Protein 9INC (pdb70)

Radius of gyration: 25.73 Å; Cα contacts (8 Å, |Δi|>4): 698; chains: 6; bounding box: 67×67×87 Å

Nearest PDB structures (foldseek):
  8ott-assembly1_D  TM=9.677E-01  e=1.482E-12  Homo sapiens
  8yti-assembly1_N  TM=9.628E-01  e=1.674E-12  Homo sapiens
  1kx5-assembly1_H  TM=9.669E-01  e=3.267E-12  Xenopus laevis
  7xvl-assembly1_X  TM=9.607E-01  e=3.689E-12  Homo sapiens
  4wnn-assembly4_D  TM=9.756E-01  e=4.197E-11  Saccharomyces cerevisiae S288C

Solvent-accessible surface area: 23679 Å² total; per-residue (Å²): 151,56,22,12,111,81,2,42,22,56,0,3,0,0,48,0,0,87,8,0,53,58,77,28,162,150,3,0,5,19,0,0,0,4,2,0,3,0,2,23,32,5,1,25,50,2,0,71,50,0,0,71,38,1,88,118,55,120,80,20,91,0,26,0,113,14,0,34,93,5,1,68,69,40,109,44,0,19,40,3,0,67,52,18,74,118,205,56,70,0,21,17,6,0,37,50,2,0,116,112,40,9,114,99,11,11,0,2,49,36,0,4,35,4,3,26,40,5,5,7,45,5,1,51,63,2,0,37,23,0,36,98,21,7,158,94,83,191,87,98,8,12,3,18,120,7,0,59,56,0,0,110,48,34,8,25,40,72,6,12,92,75,0,32,64,58,0,67,100,2,23,79,92,26,92,55,100,105,140,134,170,104,74,60,45,104,176,119,79,44,87,50,117,50,113,107,46,57,106,35,0,104,87,9,45,58,0,2,46,95,95,123,70,39,102,80,37,89,44,97,95,70,155,48,70,61,44,125,54,1,96,36,116,36,108,163,148,125,49,143,45,96,12,101,69,2,42,18,56,0,1,0,0,53,0,0,88,31,2,62,88,130,36,169,73,2,0,5,18,0,0,0,4,1,0,2,0,2,22,28,4,2,25,50,2,0,74,52,0,0,74,32,0,90,119,71,198,104,51,69,0,23,0,98,1,0,34,100,4,0,69,69,42,145,37,0,18,48,1,0,72,45,13,82,114,184,54,70,0,20,17,4,0,34,46,2,0,114,110,41,7,112,79,9,12,0,4,49,37,0,3,34,4,2,19,14,4,5,7,45,5,0,26,61,3,2,23,27,0,21,145,10,5,129,16,66,184,73,103,18,7,8,21,158,6,0,51,41,0,0,114,29,30,9,24,17,107,7,8,114,82,0,24,63,55,0,66,113,2,21,79,93,21,94,52,101,93,182,168,213,70,58,49,109,173,120,76,41,92,50,105,52,115,125,48,54,48,39,1,109,92,11,45,60,0,1,56,96,97,120,74,40,102,84,39,64,24,100,50,80,87,61,158,38,68,36,45,126,55,1,77,59,132,44,115

Sequence (475 aa):
VSRSQRAGLQFPVGRIHRHLKSRTTRVGATAAVYSAAILEYLTAEVLELAGNASKDLKVKRITPRHLQLAIRGDEELDSLIKATIAKESYSIYVYKVLKQVHPDTGISSKAMGIMNSFVNDIFERIAGEASRLAHYNKRSTITSREIQTAVRLLLPGELAKHAVSEGTKAVTKYTSASAPRKTAGNRLSGLLEAEEEDEFYQTTYGGFTEESGDDEYQGSDTEDEVDSDFDIDEGSDGAVSRSQRAGLQFPVGRIHRHLKSRTTRVGATAAVYSAAILEYLTAEVLELAGNASKDLKVKRITPRHLQLAIRGDEELDSLIKATIAKESYSIYVYKVLKQVHPDTGISSKAMGIMNSFVNDIFERIAGEASRLAHYNKRSTITSREIQTAVRLLLPGELAKHAVSEGTKAVTKYTSASPRKTAGNRLSGLLEAEEEDEFYQTTYGGFTEESGDDEYQGDQSDTEDEVDSDFDIDEG

InterPro domains:
  IPR002119 Histone H2A [PR00620] (16-38)
  IPR002119 Histone H2A [PR00620] (46-61)
  IPR002119 Histone H2A [PR00620] (61-74)
  IPR002119 Histone H2A [PR00620] (75-89)
  IPR002119 Histone H2A [PR00620] (102-120)
  IPR002119 Histone H2A [PTHR23430] (11-122)
  IPR002119 Histone H2A [SM00414] (5-125)
  IPR007125 Core Histone H2A/H2B/H3 domain [PF00125] (9-93)
  IPR009072 Histone-fold [G3DSA:1.10.20.10] (4-128)
  IPR009072 Histone-fold [SSF47113] (3-102)
  IPR032454 Histone H2A, C-terminal domain [PF16211] (95-126)
  IPR032458 Histone H2A conserved site [PS00046] (24-30)
  IPR061508 Histone H2A, histone fold [cd00074] (18-105)

Foldseek 3Di:
DALCVVLPAPFHLVVQQVVCCVVPVPDDSVNSSVVRVVVRVVVCQLCVQLQVVQPVDPDRDGDVVSSCCRQVVDPVSVVVVVVVVD/DDDCLVVVVVVCCVPPVVDDDDPVRSVVVRVVVVVVVVQLVVQLVVVCVVVVPPDRDVVSSLVSLVVPPPPPSSVVVSVVSVVVVVVVPDDD/DDDDCVCVCVVVVVVVVVVQVCQCPPPVHPDDDPPPDDDDDPDDDDDDDPCPPPDPDDDD/DPDPCVVLVAPFDLVVQQVVVVVVDPDDDSVNSSVVRVVVRVVVVQLVVQLQVVQPPDPPRDRDVVSSCCRQVVDPVSVVVVVVVVD/DDDCLVVVVVVCCVPPVVDDDDPVRSVVVRVVVVVVVVQLVVQLVVVCVVVVHPDRDVVSSLVSLCVPPDDPRNVVVSVVSVVVVVVVPDDD/DDPCPPVCVVVVVVVVVVVVCQCPPVVHPDDDPPPDDDDPVPDDDDDDDDPCPPPDPD

Secondary structure (DSSP, 8-state):
--HHHHTT-SS-HHHHHHHHHHTT--B-HHHHHHHHHHHHHHHHHHHHHHHHHTTTSSS-EE-HHHHHHHHHTSHHHHHHHHHHH-/----HHHHHHHHHHH-TT-EEBHHHHHHHHHHHHHHHHHHHHHHHHHHHHTT-SSB-HHHHHHHHHHHS-HHHHHHHHHHHHHHHHHHHS--/---TTTTTTHHHHHHHHHHHHHHHHGGG-S---TT-PBP-------PPPTTSS-------/--SHHHHHT-SS-HHHHHHHHHHT---B-HHHHHHHHHHHHHHHHHHHHHHHHHTTTSSS-EE-HHHHHHHHHTSHHHHHHHHHHH-/----HHHHHHHHHHH-TT-EEBHHHHHHHHHHHHHHHHHHHHHHHHHHHHTT-SSB-HHHHHHHHHHHS-HHHHHHHHHHHHHHHHHHHS--/--TTTTTTHHHHHHHHHHHHHHHHGGG-S---TT-PBP-TTS-----PPPTTSS----

GO terms:
  GO:0005634 nucleus (C, IDA)
  GO:0005515 protein binding (F, IPI)
  GO:0005654 nucleoplasm (C, IDA)
  GO:0000791 euchromatin (C, IDA)
  GO:0000792 heterochromatin (C, IDA)
  GO:0000978 RNA polymerase II cis-regulatory region sequence-specific DNA binding (F, IDA)
  GO:0000979 RNA polymerase II core promoter sequence-specific DNA binding (F, IDA)
  GO:0031490 chromatin DNA binding (F, IDA)
  GO:0031492 nucleosomal DNA binding (F, IDA)
  GO:0070062 extracellular exosome (C, HDA)
  GO:0005634 nucleus (C, HDA)
  GO:0045944 positive regulation of transcription by RNA polymerase II (P, IMP)
  GO:0071392 cellular response to estradiol stimulus (P, IMP)

B-factor: mean 41.87, std 11.14, range [21.13, 93.12]

Organism: Homo sapiens (NCBI:txid9606)

Structure (mmCIF, N/CA/C/O backbone):
data_9INC
#
_entry.id   9INC
#
_cell.length_a   116.093
_cell.length_b   126.990
_cell.length_c   70.757
_cell.angle_alpha   90.00
_cell.angle_beta   90.00
_cell.angle_gamma   90.00
#
_symmetry.space_group_name_H-M   'C 2 2 21'
#
loop_
_entity.id
_entity.type
_entity.pdbx_description
1 polymer 'Histone H2A.Z'
2 polymer 'Histone H2B type 1-J'
3 polymer 'Vacuolar protein sorting-associated protein 72 homolog'
4 water water
#
loop_
_atom_site.group_PDB
_atom_site.id
_atom_site.type_symbol
_atom_site.label_atom_id
_atom_site.label_alt_id
_atom_site.label_comp_id
_atom_site.label_asym_id
_atom_site.label_entity_id
_atom_site.label_seq_id
_atom_site.pdbx_PDB_ins_code
_atom_site.Cartn_x
_atom_site.Cartn_y
_atom_site.Cartn_z
_atom_site.occupancy
_atom_site.B_iso_or_equiv
_atom_site.auth_seq_id
_atom_site.auth_comp_id
_atom_site.auth_asym_id
_atom_site.auth_atom_id
_atom_site.pdbx_PDB_model_num
ATOM 1 N N . VAL A 1 2 ? -27.912 -9.105 -39.234 1.00 55.47 17 VAL A N 1
ATOM 2 C CA . VAL A 1 2 ? -28.796 -7.917 -39.058 1.00 60.72 17 VAL A CA 1
ATOM 3 C C . VAL A 1 2 ? -28.418 -7.203 -37.747 1.00 62.70 17 VAL A C 1
ATOM 4 O O . VAL A 1 2 ? -27.268 -6.734 -37.659 1.00 62.90 17 VAL A O 1
ATOM 8 N N . SER A 1 3 ? -29.337 -7.133 -36.781 1.00 55.18 18 SER A N 1
ATOM 9 C CA . SER A 1 3 ? -29.059 -6.504 -35.463 1.00 49.98 18 SER A CA 1
ATOM 10 C C . SER A 1 3 ? -27.915 -7.234 -34.752 1.00 44.00 18 SER A C 1
ATOM 11 O O . SER A 1 3 ? -27.803 -8.455 -34.906 1.00 45.28 18 SER A O 1
ATOM 14 N N . ARG A 1 4 ? -27.129 -6.497 -33.978 1.00 40.80 19 ARG A N 1
ATOM 15 C CA . ARG A 1 4 ? -26.032 -7.116 -33.198 1.00 39.10 19 ARG A CA 1
ATOM 16 C C . ARG A 1 4 ? -26.613 -8.079 -32.142 1.00 40.01 19 ARG A C 1
ATOM 17 O O . ARG A 1 4 ? -26.014 -9.141 -31.920 1.00 36.50 19 ARG A O 1
ATOM 19 N N . SER A 1 5 ? -27.733 -7.710 -31.522 1.00 36.73 20 SER A N 1
ATOM 20 C CA . SER A 1 5 ? -28.388 -8.607 -30.535 1.00 38.08 20 SER A CA 1
ATOM 21 C C . SER A 1 5 ? -28.917 -9.839 -31.282 1.00 38.72 20 SER A C 1
ATOM 22 O O . SER A 1 5 ? -28.781 -10.944 -30.748 1.00 35.64 20 SER A O 1
ATOM 25 N N . GLN A 1 6 ? -29.440 -9.656 -32.498 1.00 37.29 21 GLN A N 1
ATOM 26 C CA . GLN A 1 6 ? -29.841 -10.803 -33.304 1.00 40.53 21 GLN A CA 1
ATOM 27 C C . GLN A 1 6 ? -28.638 -11.648 -33.703 1.00 37.22 21 GLN A C 1
ATOM 28 O O . GLN A 1 6 ? -28.699 -12.881 -33.664 1.00 38.05 21 GLN A O 1
ATOM 34 N N . ARG A 1 7 ? -27.528 -11.012 -34.073 1.00 38.74 22 ARG A N 1
ATOM 35 C CA . ARG A 1 7 ? -26.329 -11.788 -34.371 1.00 36.99 22 ARG A CA 1
ATOM 36 C C . ARG A 1 7 ? -25.946 -12.688 -33.200 1.00 38.75 22 ARG A C 1
ATOM 37 O O . ARG A 1 7 ? -25.606 -13.861 -33.393 1.00 38.37 22 ARG A O 1
ATOM 45 N N . ALA A 1 8 ? -26.029 -12.171 -31.973 1.00 40.62 23 ALA A N 1
ATOM 46 C CA . ALA A 1 8 ? -25.712 -12.967 -30.794 1.00 35.61 23 ALA A CA 1
ATOM 47 C C . ALA A 1 8 ? -26.853 -13.878 -30.367 1.00 35.81 23 ALA A C 1
ATOM 48 O O . ALA A 1 8 ? -26.673 -14.678 -29.438 1.00 36.74 23 ALA A O 1
ATOM 50 N N . GLY A 1 9 ? -28.009 -13.783 -31.011 1.00 35.49 24 GLY A N 1
ATOM 51 C CA . GLY A 1 9 ? -29.144 -14.589 -30.615 1.00 36.51 24 GLY A CA 1
ATOM 52 C C . GLY A 1 9 ? -29.803 -14.134 -29.336 1.00 38.95 24 GLY A C 1
ATOM 53 O O . GLY A 1 9 ? -30.394 -14.954 -28.624 1.00 38.06 24 GLY A O 1
ATOM 54 N N . LEU A 1 10 ? -29.731 -12.843 -29.024 1.00 34.93 25 LEU A N 1
ATOM 55 C CA . LEU A 1 10 ? -30.186 -12.340 -27.738 1.00 36.36 25 LEU A CA 1
ATOM 56 C C . LEU A 1 10 ? -31.411 -11.449 -27.895 1.00 36.08 25 LEU A C 1
ATOM 57 O O . LEU A 1 10 ? -31.622 -10.832 -28.945 1.00 33.84 25 LEU A O 1
ATOM 62 N N . GLN A 1 11 ? -32.214 -11.399 -26.832 1.00 27.19 26 GLN A N 1
ATOM 63 C CA . GLN A 1 11 ? -33.256 -10.396 -26.700 1.00 32.65 26 GLN A CA 1
ATOM 64 C C . GLN A 1 11 ? -32.753 -9.141 -26.000 1.00 33.92 26 GLN A C 1
ATOM 65 O O . GLN A 1 11 ? -33.227 -8.043 -26.304 1.00 32.99 26 GLN A O 1
ATOM 71 N N . PHE A 1 12 ? -31.809 -9.273 -25.069 1.00 31.71 27 PHE A N 1
ATOM 72 C CA . PHE A 1 12 ? -31.290 -8.101 -24.377 1.00 30.13 27 PHE A CA 1
ATOM 73 C C . PHE A 1 12 ? -30.460 -7.243 -25.338 1.00 33.07 27 PHE A C 1
ATOM 74 O O . PHE A 1 12 ? -29.904 -7.748 -26.313 1.00 30.20 27 PHE A O 1
ATOM 82 N N . PRO A 1 13 ? -30.395 -5.930 -25.105 1.00 33.63 28 PRO A N 1
ATOM 83 C CA . PRO A 1 13 ? -29.796 -5.022 -26.102 1.00 32.68 28 PRO A CA 1
ATOM 84 C C . PRO A 1 13 ? -28.292 -4.820 -25.948 1.00 33.83 28 PRO A C 1
ATOM 85 O O . PRO A 1 13 ? -27.841 -4.115 -25.038 1.00 33.91 28 PRO A O 1
ATOM 89 N N . VAL A 1 14 ? -27.498 -5.397 -26.848 1.00 28.71 29 VAL A N 1
ATOM 90 C CA . VAL A 1 14 ? -26.048 -5.359 -26.630 1.00 35.60 29 VAL A CA 1
ATOM 91 C C . VAL A 1 14 ? -25.483 -3.943 -26.769 1.00 33.98 29 VAL A C 1
ATOM 92 O O . VAL A 1 14 ? -24.481 -3.605 -26.127 1.00 31.65 29 VAL A O 1
ATOM 96 N N . GLY A 1 15 ? -26.103 -3.083 -27.573 1.00 32.11 30 GLY A N 1
ATOM 97 C CA . GLY A 1 15 ? -25.572 -1.731 -27.690 1.00 38.65 30 GLY A CA 1
ATOM 98 C C . GLY A 1 15 ? -25.796 -0.925 -26.424 1.00 36.65 30 GLY A C 1
ATOM 99 O O . GLY A 1 15 ? -24.886 -0.257 -25.913 1.00 36.44 30 GLY A O 1
ATOM 100 N N . ARG A 1 16 ? -27.019 -0.981 -25.905 1.00 35.30 31 ARG A N 1
ATOM 101 C CA . ARG A 1 16 ? -27.334 -0.340 -24.635 1.00 37.45 31 ARG A CA 1
ATOM 102 C C . ARG A 1 16 ? -26.459 -0.882 -23.510 1.00 36.81 31 ARG A C 1
ATOM 103 O O . ARG A 1 16 ? -25.995 -0.127 -22.643 1.00 36.04 31 ARG A O 1
ATOM 111 N N . ILE A 1 17 ? -26.203 -2.187 -23.514 1.00 34.79 32 ILE A N 1
ATOM 112 C CA . ILE A 1 17 ? -25.399 -2.757 -22.440 1.00 36.34 32 ILE A CA 1
ATOM 113 C C . ILE A 1 17 ? -23.943 -2.339 -22.591 1.00 34.11 32 ILE A C 1
ATOM 114 O O . ILE A 1 17 ? -23.241 -2.109 -21.604 1.00 35.69 32 ILE A O 1
ATOM 119 N N . HIS A 1 18 ? -23.472 -2.225 -23.828 1.00 35.14 33 HIS A N 1
ATOM 120 C CA . HIS A 1 18 ? -22.121 -1.744 -24.073 1.00 34.85 33 HIS A CA 1
ATOM 121 C C . HIS A 1 18 ? -21.943 -0.333 -23.523 1.00 36.32 33 HIS A C 1
ATOM 122 O O . HIS A 1 18 ? -20.956 -0.040 -22.833 1.00 36.98 33 HIS A O 1
ATOM 129 N N . ARG A 1 19 ? -22.908 0.549 -23.801 1.00 33.93 34 ARG A N 1
ATOM 130 C CA . ARG A 1 19 ? -22.852 1.901 -23.246 1.00 36.25 34 ARG A CA 1
ATOM 131 C C . ARG A 1 19 ? -22.939 1.887 -21.726 1.00 39.24 34 ARG A C 1
ATOM 132 O O . ARG A 1 19 ? -22.268 2.672 -21.051 1.00 39.81 34 ARG A O 1
ATOM 140 N N . HIS A 1 20 ? -23.771 1.006 -21.164 1.00 40.35 35 HIS A N 1
ATOM 141 C CA . HIS A 1 20 ? -23.855 0.892 -19.711 1.00 41.34 35 HIS A CA 1
ATOM 142 C C . HIS A 1 20 ? -22.508 0.464 -19.113 1.00 44.41 35 HIS A C 1
ATOM 143 O O . HIS A 1 20 ? -22.062 1.005 -18.088 1.00 43.81 35 HIS A O 1
ATOM 150 N N . LEU A 1 21 ? -21.838 -0.490 -19.761 1.00 40.27 36 LEU A N 1
ATOM 151 C CA . LEU A 1 21 ? -20.524 -0.942 -19.312 1.00 43.31 36 LEU A CA 1
ATOM 152 C C . LEU A 1 21 ? -19.506 0.183 -19.367 1.00 46.15 36 LEU A C 1
ATOM 153 O O . LEU A 1 21 ? -18.735 0.383 -18.421 1.00 46.85 36 LEU A O 1
ATOM 158 N N . LYS A 1 22 ? -19.467 0.904 -20.494 1.00 46.37 37 LYS A N 1
ATOM 159 C CA . LYS A 1 22 ? -18.593 2.066 -20.611 1.00 46.77 37 LYS A CA 1
ATOM 160 C C . LYS A 1 22 ? -18.850 3.045 -19.478 1.00 50.12 37 LYS A C 1
ATOM 161 O O . LYS A 1 22 ? -17.910 3.531 -18.847 1.00 54.79 37 LYS A O 1
ATOM 167 N N . SER A 1 23 ? -20.122 3.317 -19.184 1.00 48.97 38 SER A N 1
ATOM 168 C CA . SER A 1 23 ? -20.448 4.259 -18.118 1.00 54.01 38 SER A CA 1
ATOM 169 C C . SER A 1 23 ? -19.949 3.770 -16.762 1.00 57.95 38 SER A C 1
ATOM 170 O O . SER A 1 23 ? -19.482 4.569 -15.944 1.00 62.65 38 SER A O 1
ATOM 173 N N . ARG A 1 24 ? -20.048 2.469 -16.495 1.00 65.37 39 ARG A N 1
ATOM 174 C CA . ARG A 1 24 ? -19.674 1.939 -15.186 1.00 65.90 39 ARG A CA 1
ATOM 175 C C . ARG A 1 24 ? -18.245 1.408 -15.127 1.00 65.93 39 ARG A C 1
ATOM 176 O O . ARG A 1 24 ? -17.895 0.724 -14.161 1.00 66.71 39 ARG A O 1
ATOM 184 N N . THR A 1 25 ? -17.415 1.680 -16.138 1.00 62.90 40 THR A N 1
ATOM 185 C CA . THR A 1 25 ? -16.031 1.220 -16.088 1.00 60.82 40 THR A CA 1
ATOM 186 C C . THR A 1 25 ? -15.047 2.294 -16.536 1.00 63.64 40 THR A C 1
ATOM 187 O O . THR A 1 25 ? -13.911 1.962 -16.894 1.00 67.92 40 THR A O 1
ATOM 191 N N . THR A 1 26 ? -15.448 3.562 -16.518 1.00 67.96 41 THR A N 1
ATOM 192 C CA . THR A 1 26 ? -14.665 4.649 -17.119 1.00 73.67 41 THR A CA 1
ATOM 193 C C . THR A 1 26 ? -13.239 4.773 -16.578 1.00 77.08 41 THR A C 1
ATOM 194 O O . THR A 1 26 ? -12.436 5.553 -17.099 1.00 71.08 41 THR A O 1
ATOM 198 N N . ARG A 1 30 ? -11.860 1.180 -22.473 1.00 48.51 45 ARG A N 1
ATOM 199 C CA . ARG A 1 30 ? -12.299 0.435 -23.642 1.00 46.47 45 ARG A CA 1
ATOM 200 C C . ARG A 1 30 ? -13.112 -0.797 -23.256 1.00 44.95 45 ARG A C 1
ATOM 201 O O . ARG A 1 30 ? -12.731 -1.564 -22.358 1.00 42.57 45 ARG A O 1
ATOM 209 N N . VAL A 1 31 ? -14.229 -0.985 -23.956 1.00 39.82 46 VAL A N 1
ATOM 210 C CA . VAL A 1 31 ? -15.151 -2.095 -23.729 1.00 39.42 46 VAL A CA 1
ATOM 211 C C . VAL A 1 31 ? -15.392 -2.764 -25.083 1.00 38.60 46 VAL A C 1
ATOM 212 O O . VAL A 1 31 ? -16.016 -2.172 -25.968 1.00 40.61 46 VAL A O 1
ATOM 216 N N . GLY A 1 32 ? -14.929 -3.998 -25.238 1.00 35.93 47 GLY A N 1
ATOM 217 C CA . GLY A 1 32 ? -15.128 -4.707 -26.483 1.00 36.30 47 GLY A CA 1
ATOM 218 C C . GLY A 1 32 ? -16.553 -5.205 -26.679 1.00 38.05 47 GLY A C 1
ATOM 219 O O . GLY A 1 32 ? -17.345 -5.369 -25.741 1.00 36.80 47 GLY A O 1
ATOM 220 N N . ALA A 1 33 ? -16.878 -5.454 -27.948 1.00 34.78 48 ALA A N 1
ATOM 221 C CA . ALA A 1 33 ? -18.141 -6.090 -28.301 1.00 34.89 48 ALA A CA 1
ATOM 222 C C . ALA A 1 33 ? -18.378 -7.375 -27.513 1.00 35.32 48 ALA A C 1
ATOM 223 O O . ALA A 1 33 ? -19.492 -7.625 -27.034 1.00 30.25 48 ALA A O 1
ATOM 225 N N . THR A 1 34 ? -17.352 -8.224 -27.377 1.00 34.54 49 THR A N 1
ATOM 226 C CA . THR A 1 34 ? -17.607 -9.506 -26.717 1.00 34.37 49 THR A CA 1
ATOM 227 C C . THR A 1 34 ? -18.000 -9.323 -25.256 1.00 30.55 49 THR A C 1
ATOM 228 O O . THR A 1 34 ? -18.772 -10.122 -24.727 1.00 29.43 49 THR A O 1
ATOM 232 N N . ALA A 1 35 ? -17.488 -8.289 -24.587 1.00 31.52 50 ALA A N 1
ATOM 233 C CA . ALA A 1 35 ? -17.914 -8.047 -23.214 1.00 30.82 50 ALA A CA 1
ATOM 234 C C . ALA A 1 35 ? -19.396 -7.705 -23.159 1.00 31.50 50 ALA A C 1
ATOM 235 O O . ALA A 1 35 ? -20.125 -8.189 -22.283 1.00 28.27 50 ALA A O 1
ATOM 237 N N . ALA A 1 36 ? -19.864 -6.893 -24.113 1.00 30.42 51 ALA A N 1
ATOM 238 C CA . ALA A 1 36 ? -21.262 -6.492 -24.121 1.00 31.86 51 ALA A CA 1
ATOM 239 C C . ALA A 1 36 ? -22.162 -7.658 -24.515 1.00 31.13 51 ALA A C 1
ATOM 240 O O . ALA A 1 36 ? -23.243 -7.840 -23.943 1.00 29.37 51 ALA A O 1
ATOM 242 N N . VAL A 1 37 ? -21.717 -8.479 -25.466 1.00 30.36 52 VAL A N 1
ATOM 243 C CA . VAL A 1 37 ? -22.506 -9.643 -25.858 1.00 31.05 52 VAL A CA 1
ATOM 244 C C . VAL A 1 37 ? -22.620 -10.630 -24.702 1.00 30.64 52 VAL A C 1
ATOM 245 O O . VAL A 1 37 ? -23.709 -11.150 -24.408 1.00 27.36 52 VAL A O 1
ATOM 249 N N . TYR A 1 38 ? -21.489 -10.918 -24.041 1.00 30.75 53 TYR A N 1
ATOM 250 C CA . TYR A 1 38 ? -21.491 -11.858 -22.925 1.00 28.38 53 TYR A CA 1
ATOM 251 C C . TYR A 1 38 ? -22.343 -11.331 -21.771 1.00 27.54 53 TYR A C 1
ATOM 252 O O . TYR A 1 38 ? -23.138 -12.083 -21.191 1.00 29.47 53 TYR A O 1
ATOM 261 N N . SER A 1 39 ? -22.219 -10.031 -21.447 1.00 29.11 54 SER A N 1
ATOM 262 C CA . SER A 1 39 ? -23.014 -9.451 -20.361 1.00 28.51 54 SER A CA 1
ATOM 263 C C . SER A 1 39 ? -24.500 -9.526 -20.669 1.00 28.56 54 SER A C 1
ATOM 264 O O . SER A 1 39 ? -25.317 -9.856 -19.797 1.00 28.08 54 SER A O 1
ATOM 267 N N . ALA A 1 40 ? -24.869 -9.238 -21.909 1.00 27.03 55 ALA A N 1
ATOM 268 C CA . ALA A 1 40 ? -26.267 -9.337 -22.280 1.00 28.65 55 ALA A CA 1
ATOM 269 C C . ALA A 1 40 ? -26.775 -10.766 -22.127 1.00 26.24 55 ALA A C 1
ATOM 270 O O . ALA A 1 40 ? -27.878 -10.993 -21.611 1.00 24.25 55 ALA A O 1
ATOM 272 N N . ALA A 1 41 ? -26.007 -11.739 -22.621 1.00 24.54 56 ALA A N 1
ATOM 273 C CA . ALA A 1 41 ? -26.448 -13.128 -22.537 1.00 25.36 56 ALA A CA 1
ATOM 274 C C . ALA A 1 41 ? -26.627 -13.555 -21.087 1.00 26.19 56 ALA A C 1
ATOM 275 O O . ALA A 1 41 ? -27.568 -14.285 -20.750 1.00 26.47 56 ALA A O 1
ATOM 277 N N . ILE A 1 42 ? -25.727 -13.104 -20.221 1.00 24.39 57 ILE A N 1
ATOM 278 C CA . ILE A 1 42 ? -25.772 -13.457 -18.806 1.00 26.63 57 ILE A CA 1
ATOM 279 C C . ILE A 1 42 ? -26.992 -12.839 -18.123 1.00 29.75 57 ILE A C 1
ATOM 280 O O . ILE A 1 42 ? -27.701 -13.510 -17.350 1.00 30.13 57 ILE A O 1
ATOM 285 N N . LEU A 1 43 ? -27.289 -11.572 -18.426 1.00 26.02 58 LEU A N 1
ATOM 286 C CA . LEU A 1 43 ? -28.451 -10.931 -17.817 1.00 27.51 58 LEU A CA 1
ATOM 287 C C . LEU A 1 43 ? -29.747 -11.531 -18.344 1.00 27.71 58 LEU A C 1
ATOM 288 O O . LEU A 1 43 ? -30.736 -11.667 -17.601 1.00 26.40 58 LEU A O 1
ATOM 293 N N . GLU A 1 44 ? -29.751 -11.912 -19.615 1.00 26.13 59 GLU A N 1
ATOM 294 C CA . GLU A 1 44 ? -30.910 -12.562 -20.215 1.00 26.52 59 GLU A CA 1
ATOM 295 C C . GLU A 1 44 ? -31.146 -13.936 -19.602 1.00 27.95 59 GLU A C 1
ATOM 296 O O . GLU A 1 44 ? -32.296 -14.323 -19.351 1.00 25.27 59 GLU A O 1
ATOM 302 N N . TYR A 1 45 ? -30.064 -14.682 -19.347 1.00 28.78 60 TYR A N 1
ATOM 303 C CA . TYR A 1 45 ? -30.192 -15.988 -18.712 1.00 26.65 60 TYR A CA 1
ATOM 304 C C . TYR A 1 45 ? -30.765 -15.857 -17.307 1.00 26.96 60 TYR A C 1
ATOM 305 O O . TYR A 1 45 ? -31.703 -16.573 -16.937 1.00 26.99 60 TYR A O 1
ATOM 314 N N . LEU A 1 46 ? -30.198 -14.969 -16.492 1.00 26.88 61 LEU A N 1
ATOM 315 C CA . LEU A 1 46 ? -30.738 -14.832 -15.140 1.00 27.71 61 LEU A CA 1
ATOM 316 C C . LEU A 1 46 ? -32.202 -14.409 -15.177 1.00 27.29 61 LEU A C 1
ATOM 317 O O . LEU A 1 46 ? -33.033 -14.926 -14.411 1.00 28.29 61 LEU A O 1
ATOM 322 N N . THR A 1 47 ? -32.539 -13.490 -16.083 1.00 26.41 62 THR A N 1
ATOM 323 C CA . THR A 1 47 ? -33.923 -13.072 -16.244 1.00 29.47 62 THR A CA 1
ATOM 324 C C . THR A 1 47 ? -34.823 -14.255 -16.584 1.00 27.70 62 THR A C 1
ATOM 325 O O . THR A 1 47 ? -35.901 -14.420 -15.991 1.00 27.79 62 THR A O 1
ATOM 329 N N . ALA A 1 48 ? -34.393 -15.084 -17.543 1.00 26.79 63 ALA A N 1
ATOM 330 C CA . ALA A 1 48 ? -35.188 -16.239 -17.971 1.00 30.28 63 ALA A CA 1
ATOM 331 C C . ALA A 1 48 ? -35.380 -17.224 -16.830 1.00 27.55 63 ALA A C 1
ATOM 332 O O . ALA A 1 48 ? -36.458 -17.794 -16.670 1.00 27.48 63 ALA A O 1
ATOM 334 N N . GLU A 1 49 ? -34.331 -17.465 -16.054 1.00 27.16 64 GLU A N 1
ATOM 335 C CA . GLU A 1 49 ? -34.420 -18.394 -14.931 1.00 29.17 64 GLU A CA 1
ATOM 336 C C . GLU A 1 49 ? -35.450 -17.919 -13.902 1.00 31.02 64 GLU A C 1
ATOM 337 O O . GLU A 1 49 ? -36.352 -18.673 -13.501 1.00 32.46 64 GLU A O 1
ATOM 343 N N . VAL A 1 50 ? -35.378 -16.653 -13.502 1.00 25.92 65 VAL A N 1
ATOM 344 C CA . VAL A 1 50 ? -36.345 -16.079 -12.520 1.00 26.99 65 VAL A CA 1
ATOM 345 C C . VAL A 1 50 ? -37.774 -16.161 -13.087 1.00 30.32 65 VAL A C 1
ATOM 346 O O . VAL A 1 50 ? -38.662 -16.629 -12.367 1.00 29.82 65 VAL A O 1
ATOM 350 N N . LEU A 1 51 ? -37.966 -15.782 -14.343 1.00 26.70 66 LEU A N 1
ATOM 351 C CA . LEU A 1 51 ? -39.328 -15.749 -14.934 1.00 28.15 66 LEU A CA 1
ATOM 352 C C . LEU A 1 51 ? -39.900 -17.169 -15.110 1.00 30.77 66 LEU A C 1
ATOM 353 O O . LEU A 1 51 ? -41.096 -17.344 -14.903 1.00 30.56 66 LEU A O 1
ATOM 358 N N . GLU A 1 52 ? -39.069 -18.131 -15.493 1.00 29.84 67 GLU A N 1
ATOM 359 C CA . GLU A 1 52 ? -39.530 -19.532 -15.656 1.00 33.00 67 GLU A CA 1
ATOM 360 C C . GLU A 1 52 ? -40.109 -20.022 -14.321 1.00 34.37 67 GLU A C 1
ATOM 361 O O . GLU A 1 52 ? -41.247 -20.493 -14.309 1.00 35.01 67 GLU A O 1
ATOM 367 N N . LEU A 1 53 ? -39.335 -19.875 -13.255 1.00 30.62 68 LEU A N 1
ATOM 368 C CA . LEU A 1 53 ? -39.789 -20.311 -11.920 1.00 33.16 68 LEU A CA 1
ATOM 369 C C . LEU A 1 53 ? -41.026 -19.502 -11.500 1.00 33.91 68 LEU A C 1
ATOM 370 O O . LEU A 1 53 ? -41.992 -20.106 -11.021 1.00 35.04 68 LEU A O 1
ATOM 375 N N . ALA A 1 54 ? -40.985 -18.187 -11.677 1.00 32.03 69 ALA A N 1
ATOM 376 C CA . ALA A 1 54 ? -42.114 -17.326 -11.277 1.00 32.02 69 ALA A CA 1
ATOM 377 C C . ALA A 1 54 ? -43.351 -17.708 -12.081 1.00 33.43 69 ALA A C 1
ATOM 378 O O . ALA A 1 54 ? -44.438 -17.793 -11.504 1.00 34.09 69 ALA A O 1
ATOM 380 N N . GLY A 1 55 ? -43.179 -17.932 -13.380 1.00 31.39 70 GLY A N 1
ATOM 381 C CA . GLY A 1 55 ? -44.327 -18.259 -14.206 1.00 33.54 70 GLY A CA 1
ATOM 382 C C . GLY A 1 55 ? -44.832 -19.662 -13.965 1.00 35.71 70 GLY A C 1
ATOM 383 O O . GLY A 1 55 ? -46.019 -19.947 -14.179 1.00 33.65 70 GLY A O 1
ATOM 384 N N . ASN A 1 56 ? -43.944 -20.561 -13.526 1.00 36.48 71 ASN A N 1
ATOM 385 C CA . ASN A 1 56 ? -44.406 -21.855 -13.033 1.00 38.19 71 ASN A CA 1
ATOM 386 C C . ASN A 1 56 ? -45.265 -21.676 -11.793 1.00 38.70 71 ASN A C 1
ATOM 387 O O . ASN A 1 56 ? -46.314 -22.320 -11.655 1.00 43.34 71 ASN A O 1
ATOM 392 N N . ALA A 1 57 ? -44.838 -20.793 -10.882 1.00 35.47 72 ALA A N 1
ATOM 393 C CA . ALA A 1 57 ? -45.652 -20.521 -9.701 1.00 37.96 72 ALA A CA 1
ATOM 394 C C . ALA A 1 57 ? -47.004 -19.932 -10.071 1.00 40.40 72 ALA A C 1
ATOM 395 O O . ALA A 1 57 ? -47.985 -20.131 -9.346 1.00 40.36 72 ALA A O 1
ATOM 397 N N . SER A 1 58 ? -47.089 -19.192 -11.171 1.00 37.68 73 SER A N 1
ATOM 398 C CA . SER A 1 58 ? -48.375 -18.589 -11.512 1.00 39.36 73 SER A CA 1
ATOM 399 C C . SER A 1 58 ? -49.187 -19.432 -12.485 1.00 45.15 73 SER A C 1
ATOM 400 O O . SER A 1 58 ? -50.234 -18.973 -12.945 1.00 46.81 73 SER A O 1
ATOM 403 N N . LYS A 1 59 ? -48.742 -20.647 -12.808 1.00 42.29 74 LYS A N 1
ATOM 404 C CA . LYS A 1 59 ? -49.617 -21.565 -13.513 1.00 47.69 74 LYS A CA 1
ATOM 405 C C . LYS A 1 59 ? -50.774 -21.939 -12.598 1.00 53.12 74 LYS A C 1
ATOM 406 O O . LYS A 1 59 ? -50.875 -21.480 -11.458 1.00 58.63 74 LYS A O 1
ATOM 412 N N . ASP A 1 60 ? -51.674 -22.767 -13.112 1.00 57.72 75 ASP A N 1
ATOM 413 C CA . ASP A 1 60 ? -52.864 -23.170 -12.370 1.00 63.75 75 ASP A CA 1
ATOM 414 C C . ASP A 1 60 ? -53.816 -21.999 -12.097 1.00 65.75 75 ASP A C 1
ATOM 415 O O . ASP A 1 60 ? -54.987 -22.227 -11.784 1.00 68.25 75 ASP A O 1
ATOM 417 N N . LEU A 1 61 ? -53.357 -20.751 -12.201 1.00 58.37 76 LEU A N 1
ATOM 418 C CA . LEU A 1 61 ? -54.284 -19.623 -12.210 1.00 57.42 76 LEU A CA 1
ATOM 419 C C . LEU A 1 61 ? -54.875 -19.449 -13.606 1.00 58.09 76 LEU A C 1
ATOM 420 O O . LEU A 1 61 ? -54.177 -19.592 -14.616 1.00 52.15 76 LEU A O 1
ATOM 422 N N . LYS A 1 62 ? -56.175 -19.151 -13.664 1.00 53.55 77 LYS A N 1
ATOM 423 C CA . LYS A 1 62 ? -56.826 -18.988 -14.960 1.00 54.87 77 LYS A CA 1
ATOM 424 C C . LYS A 1 62 ? -56.190 -17.847 -15.757 1.00 55.56 77 LYS A C 1
ATOM 425 O O . LYS A 1 62 ? -55.844 -18.011 -16.935 1.00 54.57 77 LYS A O 1
ATOM 427 N N . VAL A 1 63 ? -56.020 -16.684 -15.129 1.00 52.15 78 VAL A N 1
ATOM 428 C CA . VAL A 1 63 ? -55.296 -15.568 -15.730 1.00 48.28 78 VAL A CA 1
ATOM 429 C C . VAL A 1 63 ? -53.854 -15.648 -15.235 1.00 47.10 78 VAL A C 1
ATOM 430 O O . VAL A 1 63 ? -53.555 -15.296 -14.093 1.00 50.21 78 VAL A O 1
ATOM 432 N N . LYS A 1 64 ? -52.950 -16.100 -16.099 1.00 43.51 79 LYS A N 1
ATOM 433 C CA . LYS A 1 64 ? -51.553 -16.282 -15.715 1.00 41.85 79 LYS A CA 1
ATOM 434 C C . LYS A 1 64 ? -50.855 -14.926 -15.694 1.00 41.48 79 LYS A C 1
ATOM 435 O O . LYS A 1 64 ? -50.639 -14.312 -16.748 1.00 39.45 79 LYS A O 1
ATOM 437 N N . ARG A 1 65 ? -50.502 -14.454 -14.498 1.00 35.91 80 ARG A N 1
ATOM 438 C CA . ARG A 1 65 ? -49.775 -13.201 -14.374 1.00 35.90 80 ARG A CA 1
ATOM 439 C C . ARG A 1 65 ? -48.837 -13.269 -13.180 1.00 36.12 80 ARG A C 1
ATOM 440 O O . ARG A 1 65 ? -49.255 -13.612 -12.073 1.00 34.34 80 ARG A O 1
ATOM 448 N N . ILE A 1 66 ? -47.579 -12.925 -13.419 1.00 33.68 81 ILE A N 1
ATOM 449 C CA . ILE A 1 66 ? -46.559 -12.913 -12.382 1.00 34.17 81 ILE A CA 1
ATOM 450 C C . ILE A 1 66 ? -46.712 -11.658 -11.527 1.00 33.06 81 ILE A C 1
ATOM 451 O O . ILE A 1 66 ? -46.745 -10.532 -12.044 1.00 32.54 81 ILE A O 1
ATOM 456 N N . THR A 1 67 ? -46.826 -11.849 -10.220 1.00 31.61 82 THR A N 1
ATOM 457 C CA . THR A 1 67 ? -46.822 -10.775 -9.237 1.00 34.53 82 THR A CA 1
ATOM 458 C C . THR A 1 67 ? -45.535 -10.832 -8.403 1.00 33.09 82 THR A C 1
ATOM 459 O O . THR A 1 67 ? -44.751 -11.778 -8.514 1.00 31.07 82 THR A O 1
ATOM 463 N N . PRO A 1 68 ? -45.273 -9.810 -7.575 1.00 36.66 83 PRO A N 1
ATOM 464 C CA . PRO A 1 68 ? -44.107 -9.890 -6.669 1.00 34.96 83 PRO A CA 1
ATOM 465 C C . PRO A 1 68 ? -44.073 -11.134 -5.795 1.00 33.69 83 PRO A C 1
ATOM 466 O O . PRO A 1 68 ? -42.985 -11.575 -5.399 1.00 34.66 83 PRO A O 1
ATOM 470 N N . ARG A 1 69 ? -45.229 -11.702 -5.462 1.00 32.68 84 ARG A N 1
ATOM 471 C CA . ARG A 1 69 ? -45.254 -12.926 -4.662 1.00 34.31 84 ARG A CA 1
ATOM 472 C C . ARG A 1 69 ? -44.714 -14.117 -5.446 1.00 32.31 84 ARG A C 1
ATOM 473 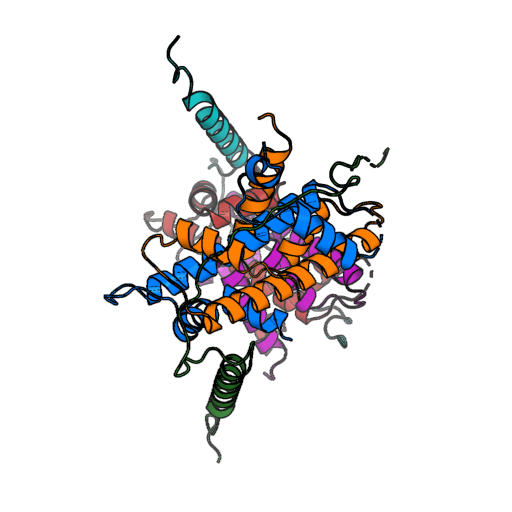O O . ARG A 1 69 ? -44.018 -14.980 -4.891 1.00 33.48 84 ARG A O 1
ATOM 481 N N . HIS A 1 70 ? -45.013 -14.181 -6.741 1.00 32.17 85 HIS A N 1
ATOM 482 C CA . HIS A 1 70 ? -44.434 -15.232 -7.573 1.00 34.80 85 HIS A CA 1
ATOM 483 C C . HIS A 1 70 ? -42.929 -15.050 -7.723 1.00 30.56 85 HIS A C 1
ATOM 484 O O . HIS A 1 70 ? -42.173 -16.026 -7.695 1.00 30.93 85 HIS A O 1
ATOM 491 N N . LEU A 1 71 ? -42.473 -13.808 -7.882 1.00 30.06 86 LEU A N 1
ATOM 492 C CA . LEU A 1 71 ? -41.037 -13.564 -7.890 1.00 30.70 86 LEU A CA 1
ATOM 493 C C . LEU A 1 71 ? -40.415 -13.987 -6.564 1.00 33.27 86 LEU A C 1
ATOM 494 O O . LEU A 1 71 ? -39.310 -14.544 -6.534 1.00 30.81 86 LEU A O 1
ATOM 499 N N . GLN A 1 72 ? -41.118 -13.742 -5.456 1.00 31.51 87 GLN A N 1
ATOM 500 C CA . GLN A 1 72 ? -40.608 -14.180 -4.165 1.00 32.45 87 GLN A CA 1
ATOM 501 C C . GLN A 1 72 ? -40.497 -15.696 -4.125 1.00 32.07 87 GLN A C 1
ATOM 502 O O . GLN A 1 72 ? -39.451 -16.240 -3.760 1.00 28.62 87 GLN A O 1
ATOM 508 N N . LEU A 1 73 ? -41.555 -16.399 -4.545 1.00 32.89 88 LEU A N 1
ATOM 509 C CA . LEU A 1 73 ? -41.464 -17.854 -4.623 1.00 35.84 88 LEU A CA 1
ATOM 510 C C . LEU A 1 73 ? -40.257 -18.273 -5.457 1.00 32.57 88 LEU A C 1
ATOM 511 O O . LEU A 1 73 ? -39.512 -19.180 -5.067 1.00 32.62 88 LEU A O 1
ATOM 516 N N . ALA A 1 74 ? -40.015 -17.575 -6.574 1.00 30.52 89 ALA A N 1
ATOM 517 C CA . ALA A 1 74 ? -38.973 -17.997 -7.516 1.00 31.30 89 ALA A CA 1
ATOM 518 C C . ALA A 1 74 ? -37.576 -17.828 -6.930 1.00 30.63 89 ALA A C 1
ATOM 519 O O . ALA A 1 74 ? -36.740 -18.738 -7.016 1.00 30.62 89 ALA A O 1
ATOM 521 N N . ILE A 1 75 ? -37.307 -16.668 -6.339 1.00 27.31 90 ILE A N 1
ATOM 522 C CA . ILE A 1 75 ? -35.990 -16.318 -5.822 1.00 28.52 90 ILE A CA 1
ATOM 523 C C . ILE A 1 75 ? -35.772 -16.854 -4.408 1.00 32.26 90 ILE A C 1
ATOM 524 O O . ILE A 1 75 ? -34.791 -17.555 -4.139 1.00 31.35 90 ILE A O 1
ATOM 529 N N . ARG A 1 76 ? -36.674 -16.513 -3.481 1.00 31.84 91 ARG A N 1
ATOM 530 C CA . ARG A 1 76 ? -36.547 -17.000 -2.112 1.00 30.19 91 ARG A CA 1
ATOM 531 C C . ARG A 1 76 ? -36.581 -18.521 -2.057 1.00 30.27 91 ARG A C 1
ATOM 532 O O . ARG A 1 76 ? -35.877 -19.131 -1.245 1.00 30.46 91 ARG A O 1
ATOM 540 N N . GLY A 1 77 ? -37.392 -19.152 -2.919 1.00 30.44 92 GLY A N 1
ATOM 541 C CA . GLY A 1 77 ? -37.515 -20.598 -3.011 1.00 29.70 92 GLY A CA 1
ATOM 542 C C . GLY A 1 77 ? -36.329 -21.317 -3.609 1.00 31.73 92 GLY A C 1
ATOM 543 O O . GLY A 1 77 ? -36.372 -22.546 -3.735 1.00 28.39 92 GLY A O 1
ATOM 544 N N . ASP A 1 78 ? -35.257 -20.597 -3.939 1.00 32.06 93 ASP A N 1
ATOM 545 C CA . ASP A 1 78 ? -34.153 -21.142 -4.719 1.00 33.44 93 ASP A CA 1
ATOM 546 C C . ASP A 1 78 ? -32.845 -20.755 -4.053 1.00 31.24 93 ASP A C 1
ATOM 547 O O . ASP A 1 78 ? -32.527 -19.567 -3.959 1.00 32.78 93 ASP A O 1
ATOM 552 N N . GLU A 1 79 ? -32.075 -21.755 -3.626 1.00 29.52 94 GLU A N 1
ATOM 553 C CA . GLU A 1 79 ? -30.877 -21.480 -2.841 1.00 36.50 94 GLU A CA 1
ATOM 554 C C . GLU A 1 79 ? -29.933 -20.539 -3.587 1.00 32.12 94 GLU A C 1
ATOM 555 O O . GLU A 1 79 ? -29.421 -19.569 -3.012 1.00 31.35 94 GLU A O 1
ATOM 561 N N . GLU A 1 80 ? -29.737 -20.770 -4.881 1.00 31.43 95 GLU A N 1
ATOM 562 C CA . GLU A 1 80 ? -28.811 -19.926 -5.625 1.00 33.90 95 GLU A CA 1
ATOM 563 C C . GLU A 1 80 ? -29.383 -18.531 -5.854 1.00 29.83 95 GLU A C 1
ATOM 564 O O . GLU A 1 80 ? -28.711 -17.537 -5.580 1.00 32.35 95 GLU A O 1
ATOM 570 N N . LEU A 1 81 ? -30.613 -18.430 -6.366 1.00 30.76 96 LEU A N 1
ATOM 571 C CA . LEU A 1 81 ? -31.191 -17.105 -6.594 1.00 30.34 96 LEU A CA 1
ATOM 572 C C . LEU A 1 81 ? -31.308 -16.317 -5.289 1.00 30.22 96 LEU A C 1
ATOM 573 O O . LEU A 1 81 ? -31.041 -15.106 -5.257 1.00 30.74 96 LEU A O 1
ATOM 578 N N . ASP A 1 82 ? -31.691 -16.993 -4.198 1.00 28.12 97 ASP A N 1
ATOM 579 C CA . ASP A 1 82 ? -31.786 -16.328 -2.891 1.00 30.65 97 ASP A CA 1
ATOM 580 C C . ASP A 1 82 ? -30.425 -15.810 -2.430 1.00 27.92 97 ASP A C 1
ATOM 581 O O . ASP A 1 82 ? -30.305 -14.660 -1.990 1.00 29.38 97 ASP A O 1
ATOM 586 N N . SER A 1 83 ? -29.368 -16.626 -2.558 1.00 30.10 98 SER A N 1
ATOM 587 C CA . SER A 1 83 ? -28.053 -16.104 -2.172 1.00 29.87 98 SER A CA 1
ATOM 588 C C . SER A 1 83 ? -27.588 -14.993 -3.112 1.00 32.82 98 SER A C 1
ATOM 589 O O . SER A 1 83 ? -26.951 -14.030 -2.665 1.00 33.60 98 SER A O 1
ATOM 592 N N . LEU A 1 84 ? -27.923 -15.078 -4.405 1.00 32.61 99 LEU A N 1
ATOM 593 C CA . LEU A 1 84 ? -27.525 -14.018 -5.329 1.00 29.74 99 LEU A CA 1
ATOM 594 C C . LEU A 1 84 ? -28.153 -12.684 -4.934 1.00 29.84 99 LEU A C 1
ATOM 595 O O . LEU A 1 84 ? -27.460 -11.663 -4.829 1.00 30.07 99 LEU A O 1
ATOM 600 N N . ILE A 1 85 ? -29.460 -12.673 -4.670 1.00 28.53 100 ILE A N 1
ATOM 601 C CA . ILE A 1 85 ? -30.082 -11.405 -4.311 1.00 31.96 100 ILE A CA 1
ATOM 602 C C . ILE A 1 85 ? -29.565 -10.908 -2.956 1.00 32.58 100 ILE A C 1
ATOM 603 O O . ILE A 1 85 ? -29.383 -9.698 -2.764 1.00 33.34 100 ILE A O 1
ATOM 608 N N . LYS A 1 86 ? -29.277 -11.810 -2.013 1.00 35.08 101 LYS A N 1
ATOM 609 C CA . LYS A 1 86 ? -28.771 -11.343 -0.719 1.00 38.74 101 LYS A CA 1
ATOM 610 C C . LYS A 1 86 ? -27.387 -10.714 -0.855 1.00 36.16 101 LYS A C 1
ATOM 611 O O . LYS A 1 86 ? -27.146 -9.610 -0.355 1.00 40.17 101 LYS A O 1
ATOM 617 N N . ALA A 1 87 ? -26.468 -11.384 -1.545 1.00 36.35 102 ALA A N 1
ATOM 618 C CA . ALA A 1 87 ? -25.157 -10.775 -1.771 1.00 42.51 102 ALA A CA 1
ATOM 619 C C . ALA A 1 87 ? -25.288 -9.460 -2.527 1.00 41.06 102 ALA A C 1
ATOM 620 O O . ALA A 1 87 ? -24.583 -8.489 -2.235 1.00 44.09 102 ALA A O 1
ATOM 622 N N . THR A 1 88 ? -26.196 -9.413 -3.503 1.00 42.88 103 THR A N 1
ATOM 623 C CA . THR A 1 88 ? -26.324 -8.241 -4.351 1.00 40.09 103 THR A CA 1
ATOM 624 C C . THR A 1 88 ? -26.767 -7.029 -3.547 1.00 42.19 103 THR A C 1
ATOM 625 O O . THR A 1 88 ? -26.181 -5.950 -3.661 1.00 44.38 103 THR A O 1
ATOM 629 N N . ILE A 1 89 ? -27.789 -7.200 -2.705 1.00 44.55 104 ILE A N 1
ATOM 630 C CA . ILE A 1 89 ? -28.260 -6.100 -1.873 1.00 44.07 104 ILE A CA 1
ATOM 631 C C . ILE A 1 89 ? -27.213 -5.714 -0.833 1.00 52.30 104 ILE A C 1
ATOM 632 O O . ILE A 1 89 ? -27.040 -4.528 -0.512 1.00 45.65 104 ILE A O 1
ATOM 637 N N . ALA A 1 90 ? -26.496 -6.694 -0.290 1.00 56.29 105 ALA A N 1
ATOM 638 C CA . ALA A 1 90 ? -25.576 -6.401 0.809 1.00 60.04 105 ALA A CA 1
ATOM 639 C C . ALA A 1 90 ? -24.120 -6.466 0.356 1.00 61.51 105 ALA A C 1
ATOM 640 O O . ALA A 1 90 ? -23.554 -5.460 -0.077 1.00 62.66 105 ALA A O 1
ATOM 642 N N . LYS B 2 2 ? -31.702 2.134 -12.667 1.00 52.48 34 LYS B N 1
ATOM 643 C CA . LYS B 2 2 ? -31.228 3.364 -13.351 1.00 52.93 34 LYS B CA 1
ATOM 644 C C . LYS B 2 2 ? -31.445 3.217 -14.866 1.00 47.40 34 LYS B C 1
ATOM 645 O O . LYS B 2 2 ? -32.012 4.142 -15.459 1.00 47.72 34 LYS B O 1
ATOM 651 N N . GLU B 2 3 ? -31.022 2.099 -15.456 1.00 42.63 35 GLU B N 1
ATOM 652 C CA . GLU B 2 3 ? -31.269 1.867 -16.902 1.00 42.97 35 GLU B CA 1
ATOM 653 C C . GLU B 2 3 ? -32.565 1.052 -17.074 1.00 40.42 35 GLU B C 1
ATOM 654 O O . GLU B 2 3 ? -32.936 0.332 -16.136 1.00 38.86 35 GLU B O 1
ATOM 660 N N . SER B 2 4 ? -33.215 1.164 -18.228 1.00 38.77 36 SER B N 1
ATOM 661 C CA . SER B 2 4 ? -34.522 0.491 -18.431 1.00 39.48 36 SER B CA 1
ATOM 662 C C . SER B 2 4 ? -34.373 -0.771 -19.295 1.00 39.53 36 SER B C 1
ATOM 663 O O . SER B 2 4 ? -34.137 -0.638 -20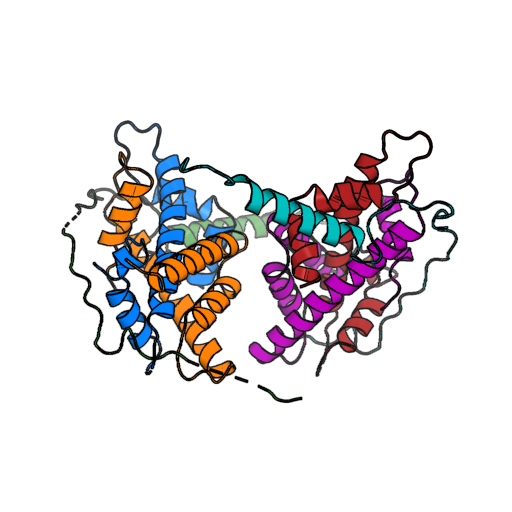.498 1.00 37.43 36 SER B O 1
ATOM 666 N N . TYR B 2 5 ? -34.519 -1.942 -18.681 1.00 34.59 37 TYR B N 1
ATOM 667 C CA . TYR B 2 5 ? -34.422 -3.226 -19.412 1.00 32.28 37 TYR B CA 1
ATOM 668 C C . TYR B 2 5 ? -35.777 -3.901 -19.381 1.00 30.41 37 TYR B C 1
ATOM 669 O O . TYR B 2 5 ? -35.911 -5.023 -19.869 1.00 32.23 37 TYR B O 1
ATOM 678 N N . SER B 2 6 ? -36.772 -3.211 -18.838 1.00 32.09 38 SER B N 1
ATOM 679 C CA . SER B 2 6 ? -38.118 -3.810 -18.674 1.00 31.46 38 SER B CA 1
ATOM 680 C C . SER B 2 6 ? -38.668 -4.369 -19.998 1.00 33.59 38 SER B C 1
ATOM 681 O O . SER B 2 6 ? -39.265 -5.447 -19.966 1.00 30.39 38 SER B O 1
ATOM 684 N N . ILE B 2 7 ? -38.471 -3.676 -21.117 1.00 27.96 39 ILE B N 1
ATOM 685 C CA . ILE B 2 7 ? -39.071 -4.208 -22.334 1.00 33.69 39 ILE B CA 1
ATOM 686 C C . ILE B 2 7 ? -38.377 -5.508 -22.740 1.00 29.56 39 ILE B C 1
ATOM 687 O O . ILE B 2 7 ? -39.019 -6.432 -23.258 1.00 28.47 39 ILE B O 1
ATOM 692 N N . TYR B 2 8 ? -37.076 -5.642 -22.442 1.00 30.93 40 TYR B N 1
ATOM 693 C CA . TYR B 2 8 ? -36.375 -6.868 -22.813 1.00 30.86 40 TYR B CA 1
ATOM 694 C C . TYR B 2 8 ? -36.738 -7.997 -21.868 1.00 29.42 40 TYR B C 1
ATOM 695 O O . TYR B 2 8 ? -36.839 -9.156 -22.293 1.00 30.09 40 TYR B O 1
ATOM 704 N N . VAL B 2 9 ? -36.925 -7.669 -20.582 1.00 31.10 41 VAL B N 1
ATOM 705 C CA . VAL B 2 9 ? -37.488 -8.621 -19.634 1.00 26.82 41 VAL B CA 1
ATOM 706 C C . VAL B 2 9 ? -38.806 -9.159 -20.164 1.00 28.01 41 VAL B C 1
ATOM 707 O O . VAL B 2 9 ? -39.067 -10.362 -20.110 1.00 27.81 41 VAL B O 1
ATOM 711 N N . TYR B 2 10 ? -39.655 -8.270 -20.689 1.00 28.69 42 TYR B N 1
ATOM 712 C CA . TYR B 2 10 ? -40.941 -8.707 -21.219 1.00 32.13 42 TYR B CA 1
ATOM 713 C C . TYR B 2 10 ? -40.762 -9.673 -22.388 1.00 30.31 42 TYR B C 1
ATOM 714 O O . TYR B 2 10 ? -41.490 -10.667 -22.499 1.00 30.18 42 TYR B O 1
ATOM 723 N N . LYS B 2 11 ? -39.809 -9.388 -23.282 1.00 31.71 43 LYS B N 1
ATOM 724 C CA . LYS B 2 11 ? -39.595 -10.290 -24.422 1.00 30.45 43 LYS B CA 1
ATOM 725 C C . LYS B 2 11 ? -39.137 -11.666 -23.955 1.00 29.50 43 LYS B C 1
ATOM 726 O O . LYS B 2 11 ? -39.564 -12.703 -24.493 1.00 27.96 43 LYS B O 1
ATOM 732 N N . VAL B 2 12 ? -38.241 -11.689 -22.966 1.00 27.56 44 VAL B N 1
ATOM 733 C CA . VAL B 2 12 ? -37.811 -12.954 -22.387 1.00 27.95 44 VAL B CA 1
ATOM 734 C C . VAL B 2 12 ? -39.002 -13.696 -21.795 1.00 30.99 44 VAL B C 1
ATOM 735 O O . VAL B 2 12 ? -39.158 -14.906 -21.989 1.00 29.16 44 VAL B O 1
ATOM 739 N N . LEU B 2 13 ? -39.876 -12.977 -21.094 1.00 26.28 45 LEU B N 1
ATOM 740 C CA . LEU B 2 13 ? -41.083 -13.598 -20.556 1.00 27.79 45 LEU B CA 1
ATOM 741 C C . LEU B 2 13 ? -41.933 -14.218 -21.657 1.00 29.22 45 LEU B C 1
ATOM 742 O O . LEU B 2 13 ? -42.476 -15.319 -21.498 1.00 30.66 45 LEU B O 1
ATOM 747 N N . LYS B 2 14 ? -42.100 -13.506 -22.765 1.00 28.57 46 LYS B N 1
ATOM 748 C CA . LYS B 2 14 ? -42.808 -14.092 -23.895 1.00 30.28 46 LYS B CA 1
ATOM 749 C C . LYS B 2 14 ? -42.166 -15.411 -24.311 1.00 30.88 46 LYS B C 1
ATOM 750 O O . LYS B 2 14 ? -42.867 -16.380 -24.622 1.00 33.46 46 LYS B O 1
ATOM 756 N N . GLN B 2 15 ? -40.831 -15.467 -24.303 1.00 30.61 47 GLN B N 1
ATOM 757 C CA . GLN B 2 15 ? -40.142 -16.702 -24.676 1.00 31.38 47 GLN B CA 1
ATOM 758 C C . GLN B 2 15 ? -40.398 -17.828 -23.672 1.00 33.53 47 GLN B C 1
ATOM 759 O O . GLN B 2 15 ? -40.721 -18.954 -24.070 1.00 33.62 47 GLN B O 1
ATOM 765 N N . VAL B 2 16 ? -40.253 -17.556 -22.369 1.00 31.85 48 VAL B N 1
ATOM 766 C CA . VAL B 2 16 ? -40.320 -18.652 -21.401 1.00 29.27 48 VAL B CA 1
ATOM 767 C C . VAL B 2 16 ? -41.768 -19.036 -21.098 1.00 29.75 48 VAL B C 1
ATOM 768 O O . VAL B 2 16 ? -42.081 -20.213 -20.918 1.00 32.62 48 VAL B O 1
ATOM 772 N N . HIS B 2 17 ? -42.677 -18.075 -21.047 1.00 28.81 49 HIS B N 1
ATOM 773 C CA . HIS B 2 17 ? -44.082 -18.342 -20.715 1.00 32.33 49 HIS B CA 1
ATOM 774 C C . HIS B 2 17 ? -44.980 -17.496 -21.600 1.00 31.88 49 HIS B C 1
ATOM 775 O O . HIS B 2 17 ? -45.470 -16.438 -21.187 1.00 32.23 49 HIS B O 1
ATOM 782 N N . PRO B 2 18 ? -45.234 -17.936 -22.836 1.00 38.04 50 PRO B N 1
ATOM 783 C CA . PRO B 2 18 ? -45.925 -17.050 -23.781 1.00 34.99 50 PRO B CA 1
ATOM 784 C C . PRO B 2 18 ? -47.366 -16.762 -23.404 1.00 36.04 50 PRO B C 1
ATOM 785 O O . PRO B 2 18 ? -47.955 -15.824 -23.960 1.00 36.52 50 PRO B O 1
ATOM 789 N N . ASP B 2 19 ? -47.950 -17.509 -22.472 1.00 35.29 51 ASP B N 1
ATOM 790 C CA . ASP B 2 19 ? -49.316 -17.245 -22.046 1.00 40.74 51 ASP B CA 1
ATOM 791 C C . ASP B 2 19 ? -49.388 -16.457 -20.744 1.00 40.97 51 ASP B C 1
ATOM 792 O O . ASP B 2 19 ? -50.480 -16.283 -20.210 1.00 37.97 51 ASP B O 1
ATOM 797 N N . THR B 2 20 ? -48.263 -15.948 -20.241 1.00 37.38 52 THR B N 1
ATOM 798 C CA . THR B 2 20 ? -48.192 -15.366 -18.905 1.00 38.82 52 THR B CA 1
ATOM 799 C C . THR B 2 20 ? -47.861 -13.877 -18.972 1.00 36.60 52 THR B C 1
ATOM 800 O O . THR B 2 20 ? -46.955 -13.472 -19.701 1.00 35.78 52 THR B O 1
ATOM 804 N N . GLY B 2 21 ? -48.601 -13.060 -18.217 1.00 38.43 53 GLY B N 1
ATOM 805 C CA . GLY B 2 21 ? -48.288 -11.652 -18.067 1.00 35.14 53 GLY B CA 1
ATOM 806 C C . GLY B 2 21 ? -47.450 -11.391 -16.823 1.00 33.68 53 GLY B C 1
ATOM 807 O O . GLY B 2 21 ? -47.025 -12.308 -16.115 1.00 30.75 53 GLY B O 1
ATOM 808 N N . ILE B 2 22 ? -47.230 -10.106 -16.546 1.00 32.23 54 ILE B N 1
ATOM 809 C CA . ILE B 2 22 ? -46.467 -9.688 -15.370 1.00 32.97 54 ILE B CA 1
ATOM 810 C C . ILE B 2 22 ? -47.005 -8.341 -14.902 1.00 33.98 54 ILE B C 1
ATOM 811 O O . ILE B 2 22 ? -47.373 -7.490 -15.715 1.00 35.09 54 ILE B O 1
ATOM 816 N N . SER B 2 23 ? -47.083 -8.157 -13.585 1.00 35.74 55 SER B N 1
ATOM 817 C CA . SER B 2 23 ? -47.616 -6.913 -13.050 1.00 36.06 55 SER B CA 1
ATOM 818 C C . SER B 2 23 ? -46.557 -5.816 -13.116 1.00 35.63 55 SER B C 1
ATOM 819 O O . SER B 2 23 ? -45.356 -6.079 -13.242 1.00 32.44 55 SER B O 1
ATOM 822 N N . SER B 2 24 ? -47.021 -4.568 -13.047 1.00 35.37 56 SER B N 1
ATOM 823 C CA . SER B 2 24 ? -46.104 -3.433 -13.139 1.00 36.19 56 SER B CA 1
ATOM 824 C C . SER B 2 24 ? -45.090 -3.438 -12.003 1.00 36.92 56 SER B C 1
ATOM 825 O O . SER B 2 24 ? -43.896 -3.193 -12.226 1.00 31.76 56 SER B O 1
ATOM 828 N N . LYS B 2 25 ? -45.542 -3.716 -10.774 1.00 34.29 57 LYS B N 1
ATOM 829 C CA . LYS B 2 25 ? -44.605 -3.756 -9.658 1.00 34.91 57 LYS B CA 1
ATOM 830 C C . LYS B 2 25 ? -43.605 -4.897 -9.813 1.00 32.75 57 LYS B C 1
ATOM 831 O O . LYS B 2 25 ? -42.413 -4.743 -9.503 1.00 31.31 57 LYS B O 1
ATOM 837 N N . ALA B 2 26 ? -44.065 -6.056 -10.284 1.00 32.61 58 ALA B N 1
ATOM 838 C CA . ALA B 2 26 ? -43.148 -7.174 -10.463 1.00 32.39 58 ALA B CA 1
ATOM 839 C C . ALA B 2 26 ? -42.128 -6.874 -11.558 1.00 31.52 58 ALA B C 1
ATOM 840 O O . ALA B 2 26 ? -40.947 -7.230 -11.437 1.00 27.08 58 ALA B O 1
ATOM 842 N N . MET B 2 27 ? -42.571 -6.228 -12.639 1.00 30.94 59 MET B N 1
ATOM 843 C CA . MET B 2 27 ? -41.629 -5.805 -13.667 1.00 30.86 59 MET B CA 1
ATOM 844 C C . MET B 2 27 ? -40.615 -4.827 -13.096 1.00 29.53 59 MET B C 1
ATOM 845 O O . MET B 2 27 ? -39.432 -4.882 -13.444 1.00 29.91 59 MET B O 1
ATOM 850 N N . GLY B 2 28 ? -41.061 -3.919 -12.217 1.00 29.94 60 GLY B N 1
ATOM 851 C CA . GLY B 2 28 ? -40.124 -2.983 -11.609 1.00 31.62 60 GLY B CA 1
ATOM 852 C C . GLY B 2 28 ? -39.075 -3.685 -10.772 1.00 29.89 60 GLY B C 1
ATOM 853 O O . GLY B 2 28 ? -37.894 -3.329 -10.804 1.00 34.16 60 GLY B O 1
ATOM 854 N N . ILE B 2 29 ? -39.490 -4.721 -10.048 1.00 31.07 61 ILE B N 1
ATOM 855 C CA . ILE B 2 29 ? -38.551 -5.528 -9.277 1.00 27.55 61 ILE B CA 1
ATOM 856 C C . ILE B 2 29 ? -37.545 -6.208 -10.201 1.00 31.75 61 ILE B C 1
ATOM 857 O O . ILE B 2 29 ? -36.339 -6.238 -9.918 1.00 31.40 61 ILE B O 1
ATOM 862 N N . MET B 2 30 ? -38.029 -6.799 -11.301 1.00 29.33 62 MET B N 1
ATOM 863 C CA . MET B 2 30 ? -37.119 -7.420 -12.264 1.00 28.47 62 MET B CA 1
ATOM 864 C C . MET B 2 30 ? -36.099 -6.420 -12.801 1.00 28.95 62 MET B C 1
ATOM 865 O O . MET B 2 30 ? -34.908 -6.738 -12.915 1.00 26.83 62 MET B O 1
ATOM 870 N N . ASN B 2 31 ? -36.554 -5.215 -13.169 1.00 29.18 63 ASN B N 1
ATOM 871 C CA . ASN B 2 31 ? -35.637 -4.214 -13.710 1.00 28.53 63 ASN B CA 1
ATOM 872 C C . ASN B 2 31 ? -34.589 -3.827 -12.678 1.00 31.20 63 ASN B C 1
ATOM 873 O O . ASN B 2 31 ? -33.394 -3.712 -12.996 1.00 28.37 63 ASN B O 1
ATOM 878 N N . SER B 2 32 ? -35.020 -3.658 -11.424 1.00 29.53 64 SER B N 1
ATOM 879 C CA . SER B 2 32 ? -34.086 -3.343 -10.348 1.00 32.07 64 SER B CA 1
ATOM 880 C C . SER B 2 32 ? -33.055 -4.445 -10.169 1.00 33.00 64 SER B C 1
ATOM 881 O O . SER B 2 32 ? -31.850 -4.176 -10.080 1.00 32.66 64 SER B O 1
ATOM 884 N N . PHE B 2 33 ? -33.510 -5.699 -10.126 1.00 32.77 65 PHE B N 1
ATOM 885 C CA . PHE B 2 33 ? -32.592 -6.816 -9.924 1.00 30.96 65 PHE B CA 1
ATOM 886 C C . PHE B 2 33 ? -31.581 -6.909 -11.066 1.00 32.87 65 PHE B C 1
ATOM 887 O O . PHE B 2 33 ? -30.377 -7.070 -10.828 1.00 29.24 65 PHE B O 1
ATOM 895 N N . VAL B 2 34 ? -32.062 -6.818 -12.318 1.00 30.13 66 VAL B N 1
ATOM 896 C CA . VAL B 2 34 ? -31.174 -6.882 -13.478 1.00 28.75 66 VAL B CA 1
ATOM 897 C C . VAL B 2 34 ? -30.123 -5.786 -13.403 1.00 29.33 66 VAL B C 1
ATOM 898 O O . VAL B 2 34 ? -28.936 -6.022 -13.660 1.00 27.43 66 VAL B O 1
ATOM 902 N N . ASN B 2 35 ? -30.544 -4.572 -13.054 1.00 30.11 67 ASN B N 1
ATOM 903 C CA . ASN B 2 35 ? -29.611 -3.461 -12.957 1.00 31.63 67 ASN B CA 1
ATOM 904 C C . ASN B 2 35 ? -28.568 -3.704 -11.874 1.00 32.21 67 ASN B C 1
ATOM 905 O O . ASN B 2 35 ? -27.388 -3.389 -12.059 1.00 30.38 67 ASN B O 1
ATOM 910 N N . ASP B 2 36 ? -28.985 -4.240 -10.724 1.00 32.67 68 ASP B N 1
ATOM 911 C CA . ASP B 2 36 ? -28.028 -4.447 -9.636 1.00 31.35 68 ASP B CA 1
ATOM 912 C C . ASP B 2 36 ? -27.031 -5.551 -9.978 1.00 30.92 68 ASP B C 1
ATOM 913 O O . ASP B 2 36 ? -25.824 -5.416 -9.733 1.00 32.05 68 ASP B O 1
ATOM 918 N N . ILE B 2 37 ? -27.518 -6.640 -10.561 1.00 29.54 69 ILE B N 1
ATOM 919 C CA . ILE B 2 37 ? -26.635 -7.706 -11.012 1.00 31.43 69 ILE B CA 1
ATOM 920 C C . ILE B 2 37 ? -25.649 -7.183 -12.050 1.00 30.40 69 ILE B C 1
ATOM 921 O O . ILE B 2 37 ? -24.457 -7.510 -12.014 1.00 30.19 69 ILE B O 1
ATOM 926 N N . PHE B 2 38 ? -26.127 -6.366 -12.990 1.00 28.16 70 PHE B N 1
ATOM 927 C CA . PHE B 2 38 ? -25.221 -5.817 -13.986 1.00 32.12 70 PHE B CA 1
ATOM 928 C C . PHE B 2 38 ? -24.169 -4.926 -13.333 1.00 31.02 70 PHE B C 1
ATOM 929 O O . PHE B 2 38 ? -22.997 -4.992 -13.701 1.00 28.91 70 PHE B O 1
ATOM 937 N N . GLU B 2 39 ? -24.564 -4.088 -12.368 1.00 29.10 71 GLU B N 1
ATOM 938 C CA . GLU B 2 39 ? -23.580 -3.227 -11.724 1.00 34.03 71 GLU B CA 1
ATOM 939 C C . GLU B 2 39 ? -22.502 -4.048 -11.039 1.00 35.28 71 GLU B C 1
ATOM 940 O O . GLU B 2 39 ? -21.316 -3.690 -11.084 1.00 30.87 71 GLU B O 1
ATOM 946 N N . ARG B 2 40 ? -22.889 -5.171 -10.428 1.00 33.90 72 ARG B N 1
ATOM 947 C CA . ARG B 2 40 ? -21.892 -6.014 -9.776 1.00 34.35 72 ARG B CA 1
ATOM 948 C C . ARG B 2 40 ? -20.947 -6.639 -10.797 1.00 32.45 72 ARG B C 1
ATOM 949 O O . ARG B 2 40 ? -19.722 -6.604 -10.619 1.00 31.92 72 ARG B O 1
ATOM 957 N N . ILE B 2 41 ? -21.500 -7.232 -11.863 1.00 32.02 73 ILE B N 1
ATOM 958 C CA . ILE B 2 41 ? -20.662 -7.804 -12.921 1.00 31.85 73 ILE B CA 1
ATOM 959 C C . ILE B 2 41 ? -19.711 -6.753 -13.484 1.00 33.68 73 ILE B C 1
ATOM 960 O O . ILE B 2 41 ? -18.530 -7.028 -13.724 1.00 34.89 73 ILE B O 1
ATOM 965 N N . ALA B 2 42 ? -20.208 -5.537 -13.721 1.00 33.19 74 ALA B N 1
ATOM 966 C CA . ALA B 2 42 ? -19.389 -4.527 -14.383 1.00 34.21 74 ALA B CA 1
ATOM 967 C C . ALA B 2 42 ? -18.279 -4.036 -13.469 1.00 35.46 74 ALA B C 1
ATOM 968 O O . ALA B 2 42 ? -17.136 -3.859 -13.914 1.00 35.14 74 ALA B O 1
ATOM 970 N N . GLY B 2 43 ? -18.592 -3.819 -12.188 1.00 36.48 75 GLY B N 1
ATOM 971 C CA . GLY B 2 43 ? -17.551 -3.477 -11.228 1.00 33.37 75 GLY B CA 1
ATOM 972 C C . GLY B 2 43 ? -16.497 -4.560 -11.106 1.00 33.79 75 GLY B C 1
ATOM 973 O O . GLY B 2 43 ? -15.291 -4.281 -11.132 1.00 35.17 75 GLY B O 1
ATOM 974 N N . GLU B 2 44 ? -16.935 -5.819 -10.991 1.00 36.36 76 GLU B N 1
ATOM 975 C CA . GLU B 2 44 ? -15.981 -6.919 -10.907 1.00 35.94 76 GLU B CA 1
ATOM 976 C C . GLU B 2 44 ? -15.122 -7.009 -12.165 1.00 34.82 76 GLU B C 1
ATOM 977 O O . GLU B 2 44 ? -13.910 -7.214 -12.086 1.00 35.84 76 GLU B O 1
ATOM 983 N N . ALA B 2 45 ? -15.737 -6.900 -13.338 1.00 34.26 77 ALA B N 1
ATOM 984 C CA . ALA B 2 45 ? -14.981 -6.999 -14.582 1.00 35.89 77 ALA B CA 1
ATOM 985 C C . ALA B 2 45 ? -13.941 -5.895 -14.675 1.00 34.85 77 ALA B C 1
ATOM 986 O O . ALA B 2 45 ? -12.801 -6.137 -15.091 1.00 36.75 77 ALA B O 1
ATOM 988 N N . SER B 2 46 ? -14.309 -4.676 -14.273 1.00 35.12 78 SER B N 1
ATOM 989 C CA . SER B 2 46 ? -13.339 -3.591 -14.231 1.00 35.71 78 SER B CA 1
ATOM 990 C C . SER B 2 46 ? -12.191 -3.914 -13.283 1.00 37.46 78 SER B C 1
ATOM 991 O O . SER B 2 46 ? -11.018 -3.691 -13.616 1.00 35.78 78 SER B O 1
ATOM 994 N N . ARG B 2 47 ? -12.507 -4.447 -12.096 1.00 37.03 79 ARG B N 1
ATOM 995 C CA . ARG B 2 47 ? -11.448 -4.793 -11.147 1.00 38.15 79 ARG B CA 1
ATOM 996 C C . ARG B 2 47 ? -10.531 -5.880 -11.707 1.00 34.75 79 ARG B C 1
ATOM 997 O O . ARG B 2 47 ? -9.313 -5.823 -11.529 1.00 40.54 79 ARG B O 1
ATOM 1005 N N . LEU B 2 48 ? -11.101 -6.861 -12.404 1.00 33.83 80 LEU B N 1
ATOM 1006 C CA . LEU B 2 48 ? -10.315 -7.934 -13.005 1.00 34.31 80 LEU B CA 1
ATOM 1007 C C . LEU B 2 48 ? -9.427 -7.411 -14.132 1.00 39.16 80 LEU B C 1
ATOM 1008 O O . LEU B 2 48 ? -8.279 -7.846 -14.280 1.00 38.48 80 LEU B O 1
ATOM 1013 N N . ALA B 2 49 ? -9.934 -6.472 -14.934 1.00 37.01 81 ALA B N 1
ATOM 1014 C CA . ALA B 2 49 ? -9.115 -5.924 -16.012 1.00 39.07 81 ALA B CA 1
ATOM 1015 C C . ALA B 2 49 ? -7.979 -5.074 -15.458 1.00 42.02 81 ALA B C 1
ATOM 1016 O O . ALA B 2 49 ? -6.860 -5.101 -15.987 1.00 42.00 81 ALA B O 1
ATOM 1018 N N . HIS B 2 50 ? -8.235 -4.313 -14.396 1.00 37.85 82 HIS B N 1
ATOM 1019 C CA . HIS B 2 50 ? -7.136 -3.596 -13.763 1.00 42.56 82 HIS B CA 1
ATOM 1020 C C . HIS B 2 50 ? -6.112 -4.574 -13.193 1.00 43.00 82 HIS B C 1
ATOM 1021 O O . HIS B 2 50 ? -4.909 -4.450 -13.449 1.00 42.57 82 HIS B O 1
ATOM 1028 N N . TYR B 2 51 ? -6.580 -5.582 -12.451 1.00 43.53 83 TYR B N 1
ATOM 1029 C CA . TYR B 2 51 ? -5.678 -6.546 -11.823 1.00 41.91 83 TYR B CA 1
ATOM 1030 C C . TYR B 2 51 ? -4.846 -7.291 -12.859 1.00 43.03 83 TYR B C 1
ATOM 1031 O O . TYR B 2 51 ? -3.649 -7.520 -12.655 1.00 39.35 83 TYR B O 1
ATOM 1040 N N . ASN B 2 52 ? -5.458 -7.681 -13.974 1.00 40.02 84 ASN B N 1
ATOM 1041 C CA . ASN B 2 52 ? -4.754 -8.421 -15.006 1.00 41.54 84 ASN B CA 1
ATOM 1042 C C . ASN B 2 52 ? -4.109 -7.508 -16.039 1.00 43.96 84 ASN B C 1
ATOM 1043 O O . ASN B 2 52 ? -3.614 -8.000 -17.055 1.00 47.18 84 ASN B O 1
ATOM 1048 N N . LYS B 2 53 ? -4.117 -6.192 -15.803 1.00 39.41 85 LYS B N 1
ATOM 1049 C CA . LYS B 2 53 ? -3.463 -5.205 -16.661 1.00 44.29 85 LYS B CA 1
ATOM 1050 C C . LYS B 2 53 ? -3.960 -5.259 -18.116 1.00 49.21 85 LYS B C 1
ATOM 1051 O O . LYS B 2 53 ? -3.231 -4.912 -19.054 1.00 47.89 85 LYS B O 1
ATOM 1057 N N . ARG B 2 54 ? -5.220 -5.661 -18.304 1.00 45.03 86 ARG B N 1
ATOM 1058 C CA . ARG B 2 54 ? -5.862 -5.656 -19.615 1.00 48.41 86 ARG B CA 1
ATOM 1059 C C . ARG B 2 54 ? -6.322 -4.249 -19.975 1.00 49.09 86 ARG B C 1
ATOM 1060 O O . ARG B 2 54 ? -7.017 -3.598 -19.191 1.00 49.66 86 ARG B O 1
ATOM 1068 N N . SER B 2 55 ? -5.954 -3.792 -21.172 1.00 44.52 87 SER B N 1
ATOM 1069 C CA . SER B 2 55 ? -6.411 -2.489 -21.641 1.00 51.37 87 SER B CA 1
ATOM 1070 C C . SER B 2 55 ? -7.893 -2.479 -22.017 1.00 52.41 87 SER B C 1
ATOM 1071 O O . SER B 2 55 ? -8.517 -1.413 -21.990 1.00 50.78 87 SER B O 1
ATOM 1074 N N . THR B 2 56 ? -8.482 -3.626 -22.348 1.00 48.79 88 THR B N 1
ATOM 1075 C CA . THR B 2 56 ? -9.867 -3.616 -22.799 1.00 45.30 88 THR B CA 1
ATOM 1076 C C . THR B 2 56 ? -10.646 -4.747 -22.148 1.00 44.34 88 THR B C 1
ATOM 1077 O O . THR B 2 56 ? -10.205 -5.900 -22.142 1.00 44.52 88 THR B O 1
ATOM 1081 N N . ILE B 2 57 ? -11.808 -4.398 -21.599 1.00 41.10 89 ILE B N 1
ATOM 1082 C CA . ILE B 2 57 ? -12.717 -5.375 -21.018 1.00 37.87 89 ILE B CA 1
ATOM 1083 C C . ILE B 2 57 ? -13.341 -6.194 -22.141 1.00 37.66 89 ILE B C 1
ATOM 1084 O O . ILE B 2 57 ? -13.985 -5.651 -23.042 1.00 38.24 89 ILE B O 1
ATOM 1089 N N . THR B 2 58 ? -13.123 -7.503 -22.107 1.00 37.00 90 THR B N 1
ATOM 1090 C CA . THR B 2 58 ? -13.647 -8.432 -23.099 1.00 35.36 90 THR B CA 1
ATOM 1091 C C . THR B 2 58 ? -14.502 -9.470 -22.387 1.00 35.93 90 THR B C 1
ATOM 1092 O O . THR B 2 58 ? -14.639 -9.451 -21.160 1.00 36.84 90 THR B O 1
ATOM 1096 N N . SER B 2 59 ? -15.055 -10.410 -23.159 1.00 33.01 91 SER B N 1
ATOM 1097 C CA . SER B 2 59 ? -15.820 -11.487 -22.536 1.00 31.85 91 SER B CA 1
ATOM 1098 C C . SER B 2 59 ? -14.981 -12.334 -21.587 1.00 35.66 91 SER B C 1
ATOM 1099 O O . SER B 2 59 ? -15.551 -13.083 -20.788 1.00 30.03 91 SER B O 1
ATOM 1102 N N . ARG B 2 60 ? -13.647 -12.253 -21.650 1.00 33.07 92 ARG B N 1
ATOM 1103 C CA . ARG B 2 60 ? -12.850 -12.996 -20.678 1.00 35.35 92 ARG B CA 1
ATOM 1104 C C . ARG B 2 60 ? -13.069 -12.449 -19.270 1.00 31.38 92 ARG B C 1
ATOM 1105 O O . ARG B 2 60 ? -13.247 -13.213 -18.309 1.00 32.75 92 ARG B O 1
ATOM 1113 N N . GLU B 2 61 ? -13.109 -11.124 -19.139 1.00 31.04 93 GLU B N 1
ATOM 1114 C CA . GLU B 2 61 ? -13.305 -10.526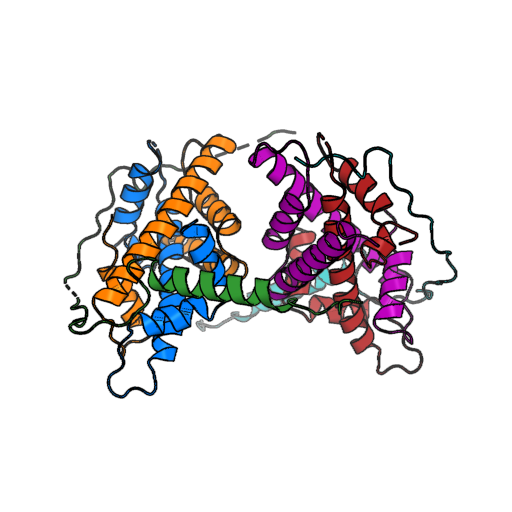 -17.824 1.00 35.20 93 GLU B CA 1
ATOM 1115 C C . GLU B 2 61 ? -14.741 -10.700 -17.358 1.00 33.91 93 GLU B C 1
ATOM 1116 O O . GLU B 2 61 ? -14.985 -10.975 -16.175 1.00 30.75 93 GLU B O 1
ATOM 1122 N N . ILE B 2 62 ? -15.707 -10.563 -18.277 1.00 30.61 94 ILE B N 1
ATOM 1123 C CA . ILE B 2 62 ? -17.098 -10.810 -17.909 1.00 30.63 94 ILE B CA 1
ATOM 1124 C C . ILE B 2 62 ? -17.257 -12.230 -17.399 1.00 31.73 94 ILE B C 1
ATOM 1125 O O . ILE B 2 62 ? -17.944 -12.472 -16.403 1.00 30.76 94 ILE B O 1
ATOM 1130 N N . GLN B 2 63 ? -16.665 -13.199 -18.106 1.00 31.00 95 GLN B N 1
ATOM 1131 C CA . GLN B 2 63 ? -16.838 -14.593 -17.718 1.00 30.92 95 GLN B CA 1
ATOM 1132 C C . GLN B 2 63 ? -16.235 -14.865 -16.347 1.00 30.58 95 GLN B C 1
ATOM 1133 O O . GLN B 2 63 ? -16.842 -15.560 -15.513 1.00 30.50 95 GLN B O 1
ATOM 1139 N N . THR B 2 64 ? -15.042 -14.331 -16.094 1.00 30.71 96 THR B N 1
ATOM 1140 C CA . THR B 2 64 ? -14.458 -14.516 -14.770 1.00 34.61 96 THR B CA 1
ATOM 1141 C C . THR B 2 64 ? -15.319 -13.874 -13.690 1.00 32.92 96 THR B C 1
ATOM 1142 O O . THR B 2 64 ? -15.545 -14.475 -12.627 1.00 33.47 96 THR B O 1
ATOM 1146 N N . ALA B 2 65 ? -15.806 -12.654 -13.945 1.00 28.51 97 ALA B N 1
ATOM 1147 C CA . ALA B 2 65 ? -16.705 -12.002 -13.003 1.00 29.02 97 ALA B CA 1
ATOM 1148 C C . ALA B 2 65 ? -17.938 -12.852 -12.733 1.00 31.79 97 ALA B C 1
ATOM 1149 O O . ALA B 2 65 ? -18.375 -12.972 -11.585 1.00 33.33 97 ALA B O 1
ATOM 1151 N N . VAL B 2 66 ? -18.509 -13.457 -13.776 1.00 31.48 98 VAL B N 1
ATOM 1152 C CA . VAL B 2 66 ? -19.691 -14.297 -13.611 1.00 30.10 98 VAL B CA 1
ATOM 1153 C C . VAL B 2 66 ? -19.381 -15.483 -12.701 1.00 33.98 98 VAL B C 1
ATOM 1154 O O . VAL B 2 66 ? -20.150 -15.809 -11.792 1.00 31.56 98 VAL B O 1
ATOM 1158 N N . ARG B 2 67 ? -18.251 -16.154 -12.945 1.00 31.74 99 ARG B N 1
ATOM 1159 C CA . ARG B 2 67 ? -17.854 -17.264 -12.080 1.00 35.93 99 ARG B CA 1
ATOM 1160 C C . ARG B 2 67 ? -17.674 -16.806 -10.632 1.00 32.58 99 ARG B C 1
ATOM 1161 O O . ARG B 2 67 ? -18.090 -17.498 -9.696 1.00 30.72 99 ARG B O 1
ATOM 1169 N N . LEU B 2 68 ? -17.106 -15.622 -10.435 1.00 30.98 100 LEU B N 1
ATOM 1170 C CA . LEU B 2 68 ? -16.882 -15.123 -9.083 1.00 31.59 100 LEU B CA 1
ATOM 1171 C C . LEU B 2 68 ? -18.192 -14.770 -8.381 1.00 33.66 100 LEU B C 1
ATOM 1172 O O . LEU B 2 68 ? -18.333 -14.995 -7.175 1.00 33.90 100 LEU B O 1
ATOM 1177 N N . LEU B 2 69 ? -19.174 -14.253 -9.119 1.00 34.57 101 LEU B N 1
ATOM 1178 C CA . LEU B 2 69 ? -20.343 -13.637 -8.506 1.00 35.74 101 LEU B CA 1
ATOM 1179 C C . LEU B 2 69 ? -21.591 -14.509 -8.499 1.00 36.56 101 LEU B C 1
ATOM 1180 O O . LEU B 2 69 ? -22.463 -14.292 -7.652 1.00 39.06 101 LEU B O 1
ATOM 1185 N N . LEU B 2 70 ? -21.709 -15.464 -9.405 1.00 33.18 102 LEU B N 1
ATOM 1186 C CA . LEU B 2 70 ? -22.964 -16.184 -9.529 1.00 37.07 102 LEU B CA 1
ATOM 1187 C C . LEU B 2 70 ? -22.906 -17.496 -8.768 1.00 39.58 102 LEU B C 1
ATOM 1188 O O . LEU B 2 70 ? -21.994 -18.300 -9.002 1.00 36.84 102 LEU B O 1
ATOM 1193 N N . PRO B 2 71 ? -23.867 -17.747 -7.883 1.00 40.78 103 PRO B N 1
ATOM 1194 C CA . PRO B 2 71 ? -23.844 -18.983 -7.087 1.00 40.23 103 PRO B CA 1
ATOM 1195 C C . PRO B 2 71 ? -23.984 -20.222 -7.956 1.00 41.04 103 PRO B C 1
ATOM 1196 O O . PRO B 2 71 ? -24.905 -20.330 -8.772 1.00 43.87 103 PRO B O 1
ATOM 1200 N N . GLY B 2 72 ? -23.061 -21.164 -7.768 1.00 39.66 104 GLY B N 1
ATOM 1201 C CA . GLY B 2 72 ? -23.167 -22.506 -8.314 1.00 38.60 104 GLY B CA 1
ATOM 1202 C C . GLY B 2 72 ? -23.651 -22.699 -9.741 1.00 38.80 104 GLY B C 1
ATOM 1203 O O . GLY B 2 72 ? -23.017 -22.248 -10.699 1.00 43.35 104 GLY B O 1
ATOM 1204 N N . GLU B 2 73 ? -24.777 -23.394 -9.900 1.00 34.28 105 GLU B N 1
ATOM 1205 C CA . GLU B 2 73 ? -25.192 -23.801 -11.232 1.00 39.53 105 GLU B CA 1
ATOM 1206 C C . GLU B 2 73 ? -25.593 -22.608 -12.096 1.00 37.35 105 GLU B C 1
ATOM 1207 O O . GLU B 2 73 ? -25.397 -22.647 -13.316 1.00 37.27 105 GLU B O 1
ATOM 1213 N N . LEU B 2 74 ? -26.139 -21.549 -11.492 1.00 33.73 106 LEU B N 1
ATOM 1214 C CA . LEU B 2 74 ? -26.354 -20.308 -12.229 1.00 35.45 106 LEU B CA 1
ATOM 1215 C C . LEU B 2 74 ? -25.100 -19.932 -13.010 1.00 32.47 106 LEU B C 1
ATOM 1216 O O . LEU B 2 74 ? -25.151 -19.772 -14.237 1.00 31.03 106 LEU B O 1
ATOM 1221 N N . ALA B 2 75 ? -23.943 -19.902 -12.324 1.00 33.13 107 ALA B N 1
ATOM 1222 C CA . ALA B 2 75 ? -22.686 -19.584 -12.997 1.00 34.98 107 ALA B CA 1
ATOM 1223 C C . ALA B 2 75 ? -22.456 -20.521 -14.175 1.00 37.89 107 ALA B C 1
ATOM 1224 O O . ALA B 2 75 ? -22.260 -20.068 -15.314 1.00 34.31 107 ALA B O 1
ATOM 1226 N N . LYS B 2 76 ? -22.558 -21.834 -13.938 1.00 36.20 108 LYS B N 1
ATOM 1227 C CA . LYS B 2 76 ? -22.300 -22.778 -15.020 1.00 35.42 108 LYS B CA 1
ATOM 1228 C C . LYS B 2 76 ? -23.191 -22.470 -16.213 1.00 36.28 108 LYS B C 1
ATOM 1229 O O . LYS B 2 76 ? -22.702 -22.261 -17.337 1.00 36.49 108 LYS B O 1
ATOM 1235 N N . HIS B 2 77 ? -24.500 -22.329 -15.970 1.00 34.85 109 HIS B N 1
ATOM 1236 C CA . HIS B 2 77 ? -25.386 -22.141 -17.108 1.00 35.50 109 HIS B CA 1
ATOM 1237 C C . HIS B 2 77 ? -25.128 -20.787 -17.750 1.00 33.92 109 HIS B C 1
ATOM 1238 O O . HIS B 2 77 ? -25.074 -20.675 -18.984 1.00 32.69 109 HIS B O 1
ATOM 1245 N N . ALA B 2 78 ? -24.866 -19.767 -16.923 1.00 30.35 110 ALA B N 1
ATOM 1246 C CA . ALA B 2 78 ? -24.611 -18.452 -17.489 1.00 29.77 110 ALA B CA 1
ATOM 1247 C C . ALA B 2 78 ? -23.359 -18.491 -18.344 1.00 30.85 110 ALA B C 1
ATOM 1248 O O . ALA B 2 78 ? -23.351 -17.969 -19.465 1.00 28.67 110 ALA B O 1
ATOM 1250 N N . VAL B 2 79 ? -22.316 -19.189 -17.874 1.00 32.78 111 VAL B N 1
ATOM 1251 C CA . VAL B 2 79 ? -21.089 -19.223 -18.662 1.00 34.83 111 VAL B CA 1
ATOM 1252 C C . VAL B 2 79 ? -21.379 -19.872 -20.004 1.00 34.14 111 VAL B C 1
ATOM 1253 O O . VAL B 2 79 ? -21.028 -19.337 -21.067 1.00 33.48 111 VAL B O 1
ATOM 1257 N N . SER B 2 80 ? -22.154 -20.955 -19.977 1.00 35.80 112 SER B N 1
ATOM 1258 C CA . SER B 2 80 ? -22.529 -21.613 -21.212 1.00 31.50 112 SER B CA 1
ATOM 1259 C C . SER B 2 80 ? -23.233 -20.627 -22.136 1.00 36.15 112 SER B C 1
ATOM 1260 O O . SER B 2 80 ? -22.791 -20.390 -23.271 1.00 36.36 112 SER B O 1
ATOM 1263 N N . GLU B 2 81 ? -24.270 -19.958 -21.622 1.00 35.33 113 GLU B N 1
ATOM 1264 C CA . GLU B 2 81 ? -25.009 -19.018 -22.449 1.00 32.69 113 GLU B CA 1
ATOM 1265 C C . GLU B 2 81 ? -24.097 -17.915 -22.960 1.00 34.86 113 GLU B C 1
ATOM 1266 O O . GLU B 2 81 ? -24.112 -17.593 -24.161 1.00 33.59 113 GLU B O 1
ATOM 1272 N N . GLY B 2 82 ? -23.233 -17.382 -22.090 1.00 28.77 114 GLY B N 1
ATOM 1273 C CA . GLY B 2 82 ? -22.381 -16.300 -22.538 1.00 31.90 114 GLY B CA 1
ATOM 1274 C C . GLY B 2 82 ? -21.484 -16.757 -23.668 1.00 33.42 114 GLY B C 1
ATOM 1275 O O . GLY B 2 82 ? -21.384 -16.104 -24.714 1.00 32.96 114 GLY B O 1
ATOM 1276 N N . THR B 2 83 ? -20.895 -17.942 -23.505 1.00 33.21 115 THR B N 1
ATOM 1277 C CA . THR B 2 83 ? -19.944 -18.386 -24.506 1.00 35.60 115 THR B CA 1
ATOM 1278 C C . THR B 2 83 ? -20.678 -18.596 -25.810 1.00 35.05 115 THR B C 1
ATOM 1279 O O . THR B 2 83 ? -20.227 -18.130 -26.867 1.00 36.50 115 THR B O 1
ATOM 1283 N N . LYS B 2 84 ? -21.887 -19.157 -25.712 1.00 36.51 116 LYS B N 1
ATOM 1284 C CA . LYS B 2 84 ? -22.695 -19.385 -26.897 1.00 37.72 116 LYS B CA 1
ATOM 1285 C C . LYS B 2 84 ? -22.915 -18.070 -27.629 1.00 36.84 116 LYS B C 1
ATOM 1286 O O . LYS B 2 84 ? -22.604 -17.944 -28.825 1.00 37.49 116 LYS B O 1
ATOM 1292 N N . ALA B 2 85 ? -23.351 -17.043 -26.891 1.00 36.44 117 ALA B N 1
ATOM 1293 C CA . ALA B 2 85 ? -23.662 -15.781 -27.549 1.00 35.50 117 ALA B CA 1
ATOM 1294 C C . ALA B 2 85 ? -22.427 -15.238 -28.242 1.00 34.31 117 ALA B C 1
ATOM 1295 O O . ALA B 2 85 ? -22.490 -14.835 -29.410 1.00 32.94 117 ALA B O 1
ATOM 1297 N N . VAL B 2 86 ? -21.274 -15.309 -27.570 1.00 33.05 118 VAL B N 1
ATOM 1298 C CA . VAL B 2 86 ? -20.080 -14.717 -28.163 1.00 34.58 118 VAL B CA 1
ATOM 1299 C C . VAL B 2 86 ? -19.701 -15.482 -29.417 1.00 38.28 118 VAL B C 1
ATOM 1300 O O . VAL B 2 86 ? -19.422 -14.879 -30.464 1.00 35.48 118 VAL B O 1
ATOM 1304 N N . THR B 2 87 ? -19.797 -16.817 -29.372 1.00 34.78 119 THR B N 1
ATOM 1305 C CA . THR B 2 87 ? -19.508 -17.588 -30.575 1.00 37.18 119 THR B CA 1
ATOM 1306 C C . THR B 2 87 ? -20.407 -17.135 -31.720 1.00 41.54 119 THR B C 1
ATOM 1307 O O . THR B 2 87 ? -19.922 -16.792 -32.815 1.00 39.95 119 THR B O 1
ATOM 1311 N N . LYS B 2 88 ? -21.717 -17.017 -31.448 1.00 39.21 120 LYS B N 1
ATOM 1312 C CA . LYS B 2 88 ? -22.637 -16.625 -32.509 1.00 39.23 120 LYS B CA 1
ATOM 1313 C C . LYS B 2 88 ? -22.269 -15.259 -33.041 1.00 39.55 120 LYS B C 1
ATOM 1314 O O . LYS B 2 88 ? -22.298 -15.027 -34.256 1.00 40.50 120 LYS B O 1
ATOM 1320 N N . TYR B 2 89 ? -21.883 -14.347 -32.143 1.00 35.88 121 TYR B N 1
ATOM 1321 C CA . TYR B 2 89 ? -21.606 -12.998 -32.593 1.00 38.70 121 TYR B CA 1
ATOM 1322 C C . TYR B 2 89 ? -20.379 -12.976 -33.484 1.00 43.43 121 TYR B C 1
ATOM 1323 O O . TYR B 2 89 ? -20.349 -12.236 -34.474 1.00 44.23 121 TYR B O 1
ATOM 1332 N N . THR B 2 90 ? -19.375 -13.805 -33.178 1.00 40.65 122 THR B N 1
ATOM 1333 C CA . THR B 2 90 ? -18.129 -13.756 -33.935 1.00 43.78 122 THR B CA 1
ATOM 1334 C C . THR B 2 90 ? -18.152 -14.649 -35.162 1.00 45.03 122 THR B C 1
ATOM 1335 O O . THR B 2 90 ? -17.130 -14.768 -35.838 1.00 52.33 122 THR B O 1
ATOM 1339 N N . SER B 2 91 ? -19.278 -15.282 -35.460 1.00 47.38 123 SER B N 1
ATOM 1340 C CA . SER B 2 91 ? -19.426 -16.103 -36.647 1.00 50.70 123 SER B CA 1
ATOM 1341 C C . SER B 2 91 ? -20.188 -15.315 -37.704 1.00 57.77 123 SER B C 1
ATOM 1342 O O . SER B 2 91 ? -20.555 -14.155 -37.505 1.00 57.29 123 SER B O 1
ATOM 1345 N N . ALA B 2 92 ? -20.429 -15.953 -38.844 1.00 65.63 124 ALA B N 1
ATOM 1346 C CA . ALA B 2 92 ? -21.036 -15.284 -39.983 1.00 65.81 124 ALA B CA 1
ATOM 1347 C C . ALA B 2 92 ? -22.558 -15.347 -39.920 1.00 68.73 124 ALA B C 1
ATOM 1348 O O . ALA B 2 92 ? -23.140 -16.342 -39.478 1.00 70.19 124 ALA B O 1
ATOM 1350 N N . SER B 2 93 ? -23.195 -14.261 -40.359 1.00 65.78 125 SER B N 1
ATOM 1351 C CA . SER B 2 93 ? -24.637 -14.219 -40.634 1.00 66.07 125 SER B CA 1
ATOM 1352 C C . SER B 2 93 ? -25.007 -12.874 -41.254 1.00 61.35 125 SER B C 1
ATOM 1353 O O . SER B 2 93 ? -26.184 -12.547 -41.399 1.00 66.99 125 SER B O 1
ATOM 1356 N N . ALA C 3 22 ? -30.485 -27.474 37.270 1.00 78.63 8 ALA C N 1
ATOM 1357 C CA . ALA C 3 22 ? -29.538 -26.777 36.365 1.00 80.59 8 ALA C CA 1
ATOM 1358 C C . ALA C 3 22 ? -30.236 -26.475 35.043 1.00 78.94 8 ALA C C 1
ATOM 1359 O O . ALA C 3 22 ? -31.111 -27.245 34.623 1.00 77.40 8 ALA C O 1
ATOM 1361 N N . PRO C 3 23 ? -29.895 -25.360 34.377 1.00 77.09 9 PRO C N 1
ATOM 1362 C CA . PRO C 3 23 ? -30.480 -25.059 33.087 1.00 70.77 9 PRO C CA 1
ATOM 1363 C C . PRO C 3 23 ? -30.369 -26.193 32.075 1.00 72.67 9 PRO C C 1
ATOM 1364 O O . PRO C 3 23 ? -29.418 -26.994 32.118 1.00 67.89 9 PRO C O 1
ATOM 1368 N N . ARG C 3 24 ? -31.334 -26.257 31.163 1.00 64.07 10 ARG C N 1
ATOM 1369 C CA . ARG C 3 24 ? -31.279 -27.278 30.097 1.00 56.72 10 ARG C CA 1
ATOM 1370 C C . ARG C 3 24 ? -30.413 -26.736 28.956 1.00 63.73 10 ARG C C 1
ATOM 1371 O O . ARG C 3 24 ? -30.311 -25.501 28.834 1.00 66.37 10 ARG C O 1
ATOM 1379 N N . LYS C 3 25 ? -29.862 -27.627 28.133 1.00 60.22 11 LYS C N 1
ATOM 1380 C CA . LYS C 3 25 ? -28.953 -27.219 27.035 1.00 59.16 11 LYS C CA 1
ATOM 1381 C C . LYS C 3 25 ? -29.719 -26.611 25.854 1.00 61.11 11 LYS C C 1
ATOM 1382 O O . LYS C 3 25 ? -29.240 -25.627 25.286 1.00 66.44 11 LYS C O 1
ATOM 1384 N N . THR C 3 26 ? -30.866 -27.174 25.502 1.00 61.28 12 THR C N 1
ATOM 1385 C CA . THR C 3 26 ? -31.607 -26.695 24.325 1.00 57.92 12 THR C CA 1
ATOM 1386 C C . THR C 3 26 ? -32.313 -25.396 24.632 1.00 54.36 12 THR C C 1
ATOM 1387 O O . THR C 3 26 ? -32.956 -24.862 23.735 1.00 53.12 12 THR C O 1
ATOM 1391 N N . ALA C 3 27 ? -32.238 -24.899 25.861 1.00 52.49 13 ALA C N 1
ATOM 1392 C CA . ALA C 3 27 ? -33.035 -23.692 26.181 1.00 51.25 13 ALA C CA 1
ATOM 1393 C C . ALA C 3 27 ? -32.701 -22.559 25.215 1.00 46.19 13 ALA C C 1
ATOM 1394 O O . ALA C 3 27 ? -31.547 -22.122 25.172 1.00 49.15 13 ALA C O 1
ATOM 1396 N N . GLY C 3 28 ? -33.703 -22.106 24.468 1.00 44.62 14 GLY C N 1
ATOM 1397 C CA . GLY C 3 28 ? -33.508 -20.992 23.533 1.00 41.06 14 GLY C CA 1
ATOM 1398 C C . GLY C 3 28 ? -32.672 -21.357 22.318 1.00 44.67 14 GLY C C 1
ATOM 1399 O O . GLY C 3 28 ? -32.317 -20.433 21.580 1.00 45.61 14 GLY C O 1
ATOM 1400 N N . ASN C 3 29 ? -32.387 -22.641 22.099 1.00 43.56 15 ASN C N 1
ATOM 1401 C CA . ASN C 3 29 ? -31.517 -23.051 20.995 1.00 43.08 15 ASN C CA 1
ATOM 1402 C C . ASN C 3 29 ? -32.152 -22.872 19.625 1.00 44.29 15 ASN C C 1
ATOM 1403 O O . ASN C 3 29 ? -31.464 -23.058 18.617 1.00 42.24 15 ASN C O 1
ATOM 1408 N N . ARG C 3 30 ? -33.437 -22.537 19.550 1.00 43.79 16 ARG C N 1
ATOM 1409 C CA . ARG C 3 30 ? -34.055 -22.208 18.274 1.00 37.17 16 ARG C CA 1
ATOM 1410 C C . ARG C 3 30 ? -34.167 -20.710 18.045 1.00 41.89 16 ARG C C 1
ATOM 1411 O O . ARG C 3 30 ? -34.568 -20.295 16.953 1.00 40.90 16 ARG C O 1
ATOM 1419 N N . LEU C 3 31 ? -33.820 -19.895 19.041 1.00 39.03 17 LEU C N 1
ATOM 1420 C CA . LEU C 3 31 ? -34.074 -18.461 18.943 1.00 42.51 17 LEU C CA 1
ATOM 1421 C C . LEU C 3 31 ? -33.312 -17.826 17.787 1.00 45.39 17 LEU C C 1
ATOM 1422 O O . LEU C 3 31 ? -33.837 -16.929 17.112 1.00 44.27 17 LEU C O 1
ATOM 1427 N N . SER C 3 32 ? -32.076 -18.268 17.534 1.00 45.69 18 SER C N 1
ATOM 1428 C CA . SER C 3 32 ? -31.311 -17.579 16.496 1.00 44.24 18 SER C CA 1
ATOM 1429 C C . SER C 3 32 ? -31.762 -17.985 15.102 1.00 44.19 18 SER C C 1
ATOM 1430 O O . SER C 3 32 ? -31.746 -17.158 14.190 1.00 44.40 18 SER C O 1
ATOM 1433 N N . GLY C 3 33 ? -32.178 -19.236 14.910 1.00 44.07 19 GLY C N 1
ATOM 1434 C CA . GLY C 3 33 ? -32.866 -19.575 13.681 1.00 41.17 19 GLY C CA 1
ATOM 1435 C C . GLY C 3 33 ? -34.115 -18.740 13.464 1.00 45.19 19 GLY C C 1
ATOM 1436 O O . GLY C 3 33 ? -34.380 -18.288 12.349 1.00 42.14 19 GLY C O 1
ATOM 1437 N N . LEU C 3 34 ? -34.902 -18.522 14.529 1.00 40.89 20 LEU C N 1
ATOM 1438 C CA . LEU C 3 34 ? -36.115 -17.717 14.390 1.00 41.25 20 LEU C CA 1
ATOM 1439 C C . LEU C 3 34 ? -35.791 -16.283 14.004 1.00 44.00 20 LEU C C 1
ATOM 1440 O O . LEU C 3 34 ? -36.479 -15.684 13.164 1.00 41.13 20 LEU C O 1
ATOM 1445 N N . LEU C 3 35 ? -34.770 -15.703 14.639 1.00 40.92 21 LEU C N 1
ATOM 1446 C CA . LEU C 3 35 ? -34.363 -14.351 14.285 1.00 43.77 21 LEU C CA 1
ATOM 1447 C C . LEU C 3 35 ? -33.873 -14.285 12.841 1.00 44.49 21 LEU C C 1
ATOM 1448 O O . LEU C 3 35 ? -34.176 -13.327 12.123 1.00 46.40 21 LEU C O 1
ATOM 1450 N N . GLU C 3 36 ? -33.108 -15.282 12.396 1.00 41.58 22 GLU C N 1
ATOM 1451 C CA . GLU C 3 36 ? -32.678 -15.281 11.002 1.00 47.35 22 GLU C CA 1
ATOM 1452 C C . GLU C 3 36 ? -33.871 -15.350 10.058 1.00 44.56 22 GLU C C 1
ATOM 1453 O O . GLU C 3 36 ? -33.887 -14.678 9.019 1.00 42.57 22 GLU C O 1
ATOM 1459 N N . ALA C 3 37 ? -34.881 -16.161 10.404 1.00 42.09 23 ALA C N 1
ATOM 1460 C CA . ALA C 3 37 ? -36.081 -16.239 9.573 1.00 41.06 23 ALA C CA 1
ATOM 1461 C C . ALA C 3 37 ? -36.790 -14.896 9.509 1.00 44.19 23 ALA C C 1
ATOM 1462 O O . ALA C 3 37 ? -37.267 -14.479 8.443 1.00 40.15 23 ALA C O 1
ATOM 1464 N N . GLU C 3 38 ? -36.876 -14.205 10.645 1.00 42.59 24 GLU C N 1
ATOM 1465 C CA . GLU C 3 38 ? -37.504 -12.885 10.649 1.00 43.76 24 GLU C CA 1
ATOM 1466 C C . GLU C 3 38 ? -36.711 -11.885 9.821 1.00 40.70 24 GLU C C 1
ATOM 1467 O O . GLU C 3 38 ? -37.288 -10.999 9.175 1.00 40.10 24 GLU C O 1
ATOM 1473 N N . GLU C 3 39 ? -35.383 -11.976 9.876 1.00 41.22 25 GLU C N 1
ATOM 1474 C CA . GLU C 3 39 ? -34.555 -11.074 9.091 1.00 44.96 25 GLU C CA 1
ATOM 1475 C C . GLU C 3 39 ? -34.768 -11.312 7.605 1.00 39.24 25 GLU C C 1
ATOM 1476 O O . GLU C 3 39 ? -34.872 -10.361 6.835 1.00 42.21 25 GLU C O 1
ATOM 1482 N N . GLU C 3 40 ? -34.863 -12.577 7.196 1.00 39.48 26 GLU C N 1
ATOM 1483 C CA . GLU C 3 40 ? -35.155 -12.878 5.800 1.00 39.59 26 GLU C CA 1
ATOM 1484 C C . GLU C 3 40 ? -36.539 -12.369 5.400 1.00 41.22 26 GLU C C 1
ATOM 1485 O O . GLU C 3 40 ? -36.700 -11.802 4.311 1.00 40.24 26 GLU C O 1
ATOM 1491 N N . ASP C 3 41 ? -37.548 -12.558 6.265 1.00 39.39 27 ASP C N 1
ATOM 1492 C CA . ASP C 3 41 ? -38.863 -11.970 6.014 1.00 37.49 27 ASP C CA 1
ATOM 1493 C C . ASP C 3 41 ? -38.737 -10.483 5.714 1.00 42.13 27 ASP C C 1
ATOM 1494 O O . ASP C 3 41 ? -39.257 -9.985 4.705 1.00 41.79 27 ASP C O 1
ATOM 1499 N N . GLU C 3 42 ? -38.062 -9.758 6.610 1.00 39.51 28 GLU C N 1
ATOM 1500 C CA . GLU C 3 42 ? -37.884 -8.317 6.455 1.00 42.67 28 GLU C CA 1
ATOM 1501 C C . GLU C 3 42 ? -37.133 -7.981 5.168 1.00 38.82 28 GLU C C 1
ATOM 1502 O O . GLU C 3 42 ? -37.453 -6.998 4.486 1.00 44.34 28 GLU C O 1
ATOM 1508 N N . PHE C 3 43 ? -36.140 -8.790 4.824 1.00 37.44 29 PHE C N 1
ATOM 1509 C CA . PHE C 3 43 ? -35.389 -8.589 3.591 1.00 41.80 29 PHE C CA 1
ATOM 1510 C C . PHE C 3 43 ? -36.310 -8.630 2.379 1.00 40.63 29 PHE C C 1
ATOM 1511 O O . PHE C 3 43 ? -36.240 -7.770 1.496 1.00 39.22 29 PHE C O 1
ATOM 1519 N N . TYR C 3 44 ? -37.244 -9.561 2.336 1.00 41.04 30 TYR C N 1
ATOM 1520 C CA . TYR C 3 44 ? -38.088 -9.688 1.120 1.00 40.17 30 TYR C CA 1
ATOM 1521 C C . TYR C 3 44 ? -39.246 -8.697 1.181 1.00 42.11 30 TYR C C 1
ATOM 1522 O O . TYR C 3 44 ? -39.875 -8.471 0.145 1.00 41.70 30 TYR C O 1
ATOM 1531 N N . GLN C 3 45 ? -39.517 -8.130 2.357 1.00 40.94 31 GLN C N 1
ATOM 1532 C CA . GLN C 3 45 ? -40.581 -7.106 2.496 1.00 39.75 31 GLN C CA 1
ATOM 1533 C C . GLN C 3 45 ? -40.004 -5.711 2.206 1.00 38.84 31 GLN C C 1
ATOM 1534 O O . GLN C 3 45 ? -40.788 -4.805 1.926 1.00 43.77 31 GLN C O 1
ATOM 1540 N N . THR C 3 46 ? -38.688 -5.558 2.268 1.00 41.11 32 THR C N 1
ATOM 1541 C CA . THR C 3 46 ? -38.106 -4.250 1.983 1.00 39.74 32 THR C CA 1
ATOM 1542 C C . THR C 3 46 ? -37.375 -4.167 0.652 1.00 41.70 32 THR C C 1
ATOM 1543 O O . THR C 3 46 ? -37.395 -3.112 0.021 1.00 43.38 32 THR C O 1
ATOM 1547 N N . THR C 3 47 ? -36.705 -5.234 0.219 1.00 40.48 33 THR C N 1
ATOM 1548 C CA . THR C 3 47 ? -35.875 -5.185 -0.981 1.00 43.23 33 THR C CA 1
ATOM 1549 C C . THR C 3 47 ? -36.706 -4.851 -2.213 1.00 40.19 33 THR C C 1
ATOM 1550 O O . THR C 3 47 ? -37.759 -5.448 -2.446 1.00 41.70 33 THR C O 1
ATOM 1554 N N . TYR C 3 48 ? -36.241 -3.866 -2.983 1.00 42.28 34 TYR C N 1
ATOM 1555 C CA . TYR C 3 48 ? -36.897 -3.436 -4.221 1.00 40.54 34 TYR C CA 1
ATOM 1556 C C . TYR C 3 48 ? -38.353 -3.054 -3.995 1.00 44.49 34 TYR C C 1
ATOM 1557 O O . TYR C 3 48 ? -39.217 -3.332 -4.832 1.00 44.05 34 TYR C O 1
ATOM 1566 N N . GLY C 3 49 ? -38.641 -2.422 -2.859 1.00 46.40 35 GLY C N 1
ATOM 1567 C CA . GLY C 3 49 ? -40.004 -2.077 -2.527 1.00 42.08 35 GLY C CA 1
ATOM 1568 C C . GLY C 3 49 ? -40.810 -3.210 -1.946 1.00 42.80 35 GLY C C 1
ATOM 1569 O O . GLY C 3 49 ? -42.018 -3.052 -1.734 1.00 47.71 35 GLY C O 1
ATOM 1570 N N . GLY C 3 50 ? -40.187 -4.352 -1.696 1.00 44.14 36 GLY C N 1
ATOM 1571 C CA . GLY C 3 50 ? -40.897 -5.465 -1.110 1.00 41.30 36 GLY C CA 1
ATOM 1572 C C . GLY C 3 50 ? -41.442 -6.408 -2.151 1.00 40.64 36 GLY C C 1
ATOM 1573 O O . GLY C 3 50 ? -42.016 -5.984 -3.161 1.00 43.95 36 GLY C O 1
ATOM 1574 N N . PHE C 3 51 ? -41.237 -7.698 -1.917 1.00 36.66 37 PHE C N 1
ATOM 1575 C CA . PHE C 3 51 ? -41.771 -8.749 -2.775 1.00 39.82 37 PHE C CA 1
ATOM 1576 C C . PHE C 3 51 ? -43.193 -9.100 -2.341 1.00 42.08 37 PHE C C 1
ATOM 1577 O O . PHE C 3 51 ? -43.519 -10.243 -2.025 1.00 45.72 37 PHE C O 1
ATOM 1585 N N . THR C 3 52 ? -44.042 -8.072 -2.329 1.00 43.01 38 THR C N 1
ATOM 1586 C CA . THR C 3 52 ? -45.382 -8.133 -1.757 1.00 46.67 38 THR C CA 1
ATOM 1587 C C . THR C 3 52 ? -46.392 -7.603 -2.761 1.00 44.71 38 THR C C 1
ATOM 1588 O O . THR C 3 52 ? -46.148 -6.590 -3.421 1.00 40.22 38 THR C O 1
ATOM 1592 N N . GLU C 3 53 ? -47.530 -8.281 -2.860 1.00 44.58 39 GLU C N 1
ATOM 1593 C CA . GLU C 3 53 ? -48.596 -7.812 -3.729 1.00 47.08 39 GLU C CA 1
ATOM 1594 C C . GLU C 3 53 ? -49.216 -6.542 -3.158 1.00 51.59 39 GLU C C 1
ATOM 1595 O O . GLU C 3 53 ? -49.152 -6.278 -1.956 1.00 53.85 39 GLU C O 1
ATOM 1601 N N . GLU C 3 54 ? -49.785 -5.728 -4.037 1.00 52.43 40 GLU C N 1
ATOM 1602 C CA . GLU C 3 54 ? -50.332 -4.439 -3.652 1.00 56.12 40 GLU C CA 1
ATOM 1603 C C . GLU C 3 54 ? -51.590 -4.183 -4.462 1.00 57.14 40 GLU C C 1
ATOM 1604 O O . GLU C 3 54 ? -51.645 -4.494 -5.655 1.00 56.75 40 GLU C O 1
ATOM 1610 N N . SER C 3 55 ? -52.603 -3.627 -3.808 1.00 60.36 41 SER C N 1
ATOM 1611 C CA . SER C 3 55 ? -53.797 -3.216 -4.529 1.00 58.11 41 SER C CA 1
ATOM 1612 C C . SER C 3 55 ? -53.440 -2.142 -5.547 1.00 57.11 41 SER C C 1
ATOM 1613 O O . SER C 3 55 ? -52.558 -1.308 -5.313 1.00 56.98 41 SER C O 1
ATOM 1616 N N . GLY C 3 56 ? -54.131 -2.166 -6.684 1.00 55.05 42 GLY C N 1
ATOM 1617 C CA . GLY C 3 56 ? -53.854 -1.235 -7.755 1.00 57.38 42 GLY C CA 1
ATOM 1618 C C . GLY C 3 56 ? -52.638 -1.556 -8.596 1.00 53.00 42 GLY C C 1
ATOM 1619 O O . GLY C 3 56 ? -52.241 -0.720 -9.415 1.00 57.12 42 GLY C O 1
ATOM 1620 N N . ASP C 3 57 ? -52.033 -2.732 -8.431 1.00 51.59 43 ASP C N 1
ATOM 1621 C CA . ASP C 3 57 ? -50.844 -3.109 -9.201 1.00 49.02 43 ASP C CA 1
ATOM 1622 C C . ASP C 3 57 ? -51.283 -3.496 -10.612 1.00 49.53 43 ASP C C 1
ATOM 1623 O O . ASP C 3 57 ? -51.639 -4.642 -10.886 1.00 52.49 43 ASP C O 1
ATOM 1628 N N . ASP C 3 58 ? -51.261 -2.520 -11.516 1.00 44.95 44 ASP C N 1
ATOM 1629 C CA . ASP C 3 58 ? -51.696 -2.723 -12.890 1.00 48.66 44 ASP C CA 1
ATOM 1630 C C . ASP C 3 58 ? -50.785 -3.715 -13.616 1.00 47.17 44 ASP C C 1
ATOM 1631 O O . ASP C 3 58 ? -49.631 -3.936 -13.243 1.00 44.66 44 ASP C O 1
ATOM 1636 N N . GLU C 3 59 ? -51.314 -4.297 -14.687 1.00 48.38 45 GLU C N 1
ATOM 1637 C CA . GLU C 3 59 ? -50.515 -5.163 -15.540 1.00 44.95 45 GLU C CA 1
ATOM 1638 C C . GLU C 3 59 ? -49.482 -4.339 -16.300 1.00 41.98 45 GLU C C 1
ATOM 1639 O O . GLU C 3 59 ? -49.778 -3.247 -16.786 1.00 44.10 45 GLU C O 1
ATOM 1645 N N . TYR C 3 60 ? -48.265 -4.860 -16.409 1.00 42.27 46 TYR C N 1
ATOM 1646 C CA . TYR C 3 60 ? -47.262 -4.194 -17.228 1.00 42.31 46 TYR C CA 1
ATOM 1647 C C . TYR C 3 60 ? -47.684 -4.260 -18.691 1.00 43.47 46 TYR C C 1
ATOM 1648 O O . TYR C 3 60 ? -47.889 -5.348 -19.236 1.00 45.08 46 TYR C O 1
ATOM 1657 N N . GLN C 3 61 ? -47.806 -3.101 -19.327 1.00 45.69 47 GLN C N 1
ATOM 1658 C CA . GLN C 3 61 ? -48.229 -3.006 -20.720 1.00 50.42 47 GLN C CA 1
ATOM 1659 C C . GLN C 3 61 ? -46.985 -2.881 -21.592 1.00 51.11 47 GLN C C 1
ATOM 1660 O O . GLN C 3 61 ? -46.268 -1.876 -21.524 1.00 54.01 47 GLN C O 1
ATOM 1662 N N . GLY C 3 62 ? -46.726 -3.904 -22.398 1.00 60.28 48 GLY C N 1
ATOM 1663 C CA . GLY C 3 62 ? -45.604 -3.873 -23.318 1.00 62.24 48 GLY C CA 1
ATOM 1664 C C . GLY C 3 62 ? -46.045 -3.774 -24.763 1.00 66.12 48 GLY C C 1
ATOM 1665 O O . GLY C 3 62 ? -45.248 -3.987 -25.673 1.00 72.40 48 GLY C O 1
ATOM 1666 N N . SER C 3 65 ? -44.267 -1.324 -26.468 1.00 70.61 51 SER C N 1
ATOM 1667 C CA . SER C 3 65 ? -43.427 -0.131 -26.520 1.00 74.65 51 SER C CA 1
ATOM 1668 C C . SER C 3 65 ? -41.941 -0.488 -26.696 1.00 75.19 51 SER C C 1
ATOM 1669 O O . SER C 3 65 ? -41.092 -0.085 -25.891 1.00 74.21 51 SER C O 1
ATOM 1672 N N . ASP C 3 66 ? -41.635 -1.239 -27.755 1.00 68.98 52 ASP C N 1
ATOM 1673 C CA . ASP C 3 66 ? -40.272 -1.695 -28.003 1.00 66.94 52 ASP C CA 1
ATOM 1674 C C . ASP C 3 66 ? -39.382 -0.520 -28.410 1.00 68.85 52 ASP C C 1
ATOM 1675 O O . ASP C 3 66 ? -39.855 0.525 -28.870 1.00 69.43 52 ASP C O 1
ATOM 1680 N N . THR C 3 67 ? -38.074 -0.699 -28.236 1.00 61.85 53 THR C N 1
ATOM 1681 C CA . THR C 3 67 ? -37.129 0.390 -28.420 1.00 62.53 53 THR C CA 1
ATOM 1682 C C . THR C 3 67 ? -35.982 -0.045 -29.321 1.00 62.50 53 THR C C 1
ATOM 1683 O O . THR C 3 67 ? -35.755 -1.234 -29.563 1.00 61.50 53 THR C O 1
ATOM 1687 N N . GLU C 3 68 ? -35.251 0.957 -29.813 1.00 60.46 54 GLU C N 1
ATOM 1688 C CA . GLU C 3 68 ? -34.110 0.701 -30.720 1.00 54.37 54 GLU C CA 1
ATOM 1689 C C . GLU C 3 68 ? -32.829 0.420 -29.931 1.00 54.67 54 GLU C C 1
ATOM 1690 O O . GLU C 3 68 ? -32.729 0.847 -28.769 1.00 56.78 54 GLU C O 1
ATOM 1696 N N . ASP C 3 69 ? -31.878 -0.263 -30.565 1.00 49.12 55 ASP C N 1
ATOM 1697 C CA . ASP C 3 69 ? -30.597 -0.579 -29.886 1.00 48.72 55 ASP C CA 1
ATOM 1698 C C . ASP C 3 69 ? -29.460 -0.329 -30.868 1.00 45.75 55 ASP C C 1
ATOM 1699 O O . ASP C 3 69 ? -29.148 -1.229 -31.666 1.00 47.37 55 ASP C O 1
ATOM 1704 N N . GLU C 3 70 ? -28.885 0.864 -30.792 1.00 30.00 56 GLU C N 1
ATOM 1705 C CA . GLU C 3 70 ? -27.792 1.228 -31.717 1.00 30.00 56 GLU C CA 1
ATOM 1706 C C . GLU C 3 70 ? -26.461 1.063 -30.991 1.00 30.00 56 GLU C C 1
ATOM 1707 O O . GLU C 3 70 ? -26.355 1.490 -29.839 1.00 30.00 56 GLU C O 1
ATOM 1709 N N . VAL C 3 71 ? -25.498 0.459 -31.670 1.00 38.35 57 VAL C N 1
ATOM 1710 C CA . VAL C 3 71 ? -24.144 0.295 -31.068 1.00 41.49 57 VAL C CA 1
ATOM 1711 C C . VAL C 3 71 ? -23.317 1.565 -31.323 1.00 40.91 57 VAL C C 1
ATOM 1712 O O . VAL C 3 71 ? -23.476 2.181 -32.387 1.00 37.57 57 VAL C O 1
ATOM 1716 N N . ASP C 3 72 ? -22.496 1.941 -30.356 1.00 40.76 58 ASP C N 1
ATOM 1717 C CA . ASP C 3 72 ? -21.592 3.103 -30.506 1.00 40.24 58 ASP C CA 1
ATOM 1718 C C . ASP C 3 72 ? -20.490 2.781 -31.520 1.00 42.38 58 ASP C C 1
ATOM 1719 O O . ASP C 3 72 ? -20.355 1.612 -31.914 1.00 37.00 58 ASP C O 1
ATOM 1724 N N . SER C 3 73 ? -19.741 3.805 -31.924 1.00 38.91 59 SER C N 1
ATOM 1725 C CA . SER C 3 73 ? -18.639 3.647 -32.906 1.00 47.20 59 SER C CA 1
ATOM 1726 C C . SER C 3 73 ? -17.549 2.720 -32.367 1.00 44.43 59 SER C C 1
ATOM 1727 O O . SER C 3 73 ? -16.893 2.050 -33.173 1.00 47.68 59 SER C O 1
ATOM 1730 N N . ASP C 3 74 ? -17.369 2.714 -31.055 1.00 42.32 60 ASP C N 1
ATOM 1731 C CA . ASP C 3 74 ? -16.321 1.902 -30.451 1.00 44.59 60 ASP C CA 1
ATOM 1732 C C . ASP C 3 74 ? -16.861 0.591 -29.909 1.00 44.87 60 ASP C C 1
ATOM 1733 O O . ASP C 3 74 ? -16.378 0.091 -28.888 1.00 43.44 60 ASP C O 1
ATOM 1738 N N . PHE C 3 75 ? -17.885 0.041 -30.560 1.00 43.05 61 PHE C N 1
ATOM 1739 C CA . PHE C 3 75 ? -18.413 -1.251 -30.164 1.00 41.54 61 PHE C CA 1
ATOM 1740 C C . PHE C 3 75 ? -17.534 -2.376 -30.682 1.00 41.27 61 PHE C C 1
ATOM 1741 O O . PHE C 3 75 ? -17.124 -3.249 -29.920 1.00 40.87 61 PHE C O 1
ATOM 1749 N N . ASP C 3 76 ? -17.231 -2.370 -31.975 1.00 45.85 62 ASP C N 1
ATOM 1750 C CA . ASP C 3 76 ? -16.429 -3.436 -32.577 1.00 47.00 62 ASP C CA 1
ATOM 1751 C C . ASP C 3 76 ? -14.957 -3.050 -32.659 1.00 47.44 62 ASP C C 1
ATOM 1752 O O . ASP C 3 76 ? -14.318 -3.129 -33.706 1.00 52.31 62 ASP C O 1
ATOM 1757 N N . ILE C 3 77 ? -14.413 -2.614 -31.520 1.00 49.37 63 ILE C N 1
ATOM 1758 C CA . ILE C 3 77 ? -12.998 -2.294 -31.450 1.00 46.91 63 ILE C CA 1
ATOM 1759 C C . ILE C 3 77 ? -12.167 -3.569 -31.530 1.00 51.77 63 ILE C C 1
ATOM 1760 O O . ILE C 3 77 ? -12.611 -4.676 -31.200 1.00 47.56 63 ILE C O 1
ATOM 1765 N N . ASP C 3 78 ? -10.923 -3.400 -31.950 1.00 52.88 64 ASP C N 1
ATOM 1766 C CA . ASP C 3 78 ? -9.972 -4.493 -31.860 1.00 51.15 64 ASP C CA 1
ATOM 1767 C C . ASP C 3 78 ? -9.731 -4.823 -30.395 1.00 49.66 64 ASP C C 1
ATOM 1768 O O . ASP C 3 78 ? -9.391 -3.943 -29.601 1.00 53.20 64 ASP C O 1
ATOM 1773 N N . GLU C 3 79 ? -9.925 -6.090 -30.036 1.00 48.07 65 GLU C N 1
ATOM 1774 C CA . GLU C 3 79 ? -9.797 -6.544 -28.662 1.00 51.46 65 GLU C CA 1
ATOM 1775 C C . GLU C 3 79 ? -8.496 -7.289 -28.409 1.00 56.84 65 GLU C C 1
ATOM 1776 O O . GLU C 3 79 ? -8.225 -7.662 -27.264 1.00 58.86 65 GLU C O 1
ATOM 1782 N N . GLY C 3 80 ? -7.689 -7.508 -29.443 1.00 61.46 66 GLY C N 1
ATOM 1783 C CA . GLY C 3 80 ? -6.488 -8.309 -29.319 1.00 66.82 66 GLY C CA 1
ATOM 1784 C C . GLY C 3 80 ? -6.728 -9.757 -29.701 1.00 70.36 66 GLY C C 1
ATOM 1785 O O . GLY C 3 80 ? -6.221 -10.233 -30.716 1.00 76.26 66 GLY C O 1
ATOM 1786 N N . SER C 3 85 ? 4.347 -15.882 -22.264 1.00 66.84 71 SER C N 1
ATOM 1787 C CA . SER C 3 85 ? 5.602 -15.268 -22.773 1.00 69.90 71 SER C CA 1
ATOM 1788 C C . SER C 3 85 ? 6.626 -16.332 -23.203 1.00 66.26 71 SER C C 1
ATOM 1789 O O . SER C 3 85 ? 6.378 -17.530 -22.983 1.00 68.40 71 SER C O 1
ATOM 1792 N N . ASP C 3 86 ? 7.746 -15.892 -23.769 1.00 62.83 72 ASP C N 1
ATOM 1793 C CA . ASP C 3 86 ? 8.782 -16.823 -24.280 1.00 62.93 72 ASP C CA 1
ATOM 1794 C C . ASP C 3 86 ? 9.520 -17.486 -23.116 1.00 65.83 72 ASP C C 1
ATOM 1795 O O . ASP C 3 86 ? 9.827 -16.790 -22.137 1.00 63.18 72 ASP C O 1
ATOM 1800 N N . GLY C 3 87 ? 9.772 -18.792 -23.230 1.00 68.48 73 GLY C N 1
ATOM 1801 C CA . GLY C 3 87 ? 10.440 -19.541 -22.154 1.00 69.37 73 GLY C CA 1
ATOM 1802 C C . GLY C 3 87 ? 9.591 -20.690 -21.651 1.00 66.47 73 GLY C C 1
ATOM 1803 O O . GLY C 3 87 ? 8.825 -21.235 -22.465 1.00 69.63 73 GLY C O 1
ATOM 1804 N N . ALA D 1 1 ? -11.122 -31.983 21.762 1.00 65.60 16 ALA D N 1
ATOM 1805 C CA . ALA D 1 1 ? -10.838 -33.345 21.319 1.00 63.40 16 ALA D CA 1
ATOM 1806 C C . ALA D 1 1 ? -9.356 -33.657 21.476 1.00 62.68 16 ALA D C 1
ATOM 1807 O O . ALA D 1 1 ? -8.563 -32.782 21.822 1.00 62.56 16 ALA D O 1
ATOM 1809 N N . VAL D 1 2 ? -8.981 -34.910 21.218 1.00 68.01 17 VAL D N 1
ATOM 1810 C CA . VAL D 1 2 ? -7.574 -35.293 21.304 1.00 71.81 17 VAL D CA 1
ATOM 1811 C C . VAL D 1 2 ? -6.763 -34.589 20.218 1.00 71.22 17 VAL D C 1
ATOM 1812 O O . VAL D 1 2 ? -5.872 -33.782 20.509 1.00 70.78 17 VAL D O 1
ATOM 1816 N N . SER D 1 3 ? -7.070 -34.866 18.956 1.00 59.59 18 SER D N 1
ATOM 1817 C CA . SER D 1 3 ? -6.348 -34.285 17.834 1.00 55.55 18 SER D CA 1
ATOM 1818 C C . SER D 1 3 ? -7.167 -33.191 17.153 1.00 49.51 18 SER D C 1
ATOM 1819 O O . SER D 1 3 ? -8.379 -33.064 17.352 1.00 48.34 18 SER D O 1
ATOM 1822 N N . ARG D 1 4 ? -6.483 -32.405 16.321 1.00 41.70 19 ARG D N 1
ATOM 1823 C CA . ARG D 1 4 ? -7.166 -31.347 15.586 1.00 45.00 19 ARG D CA 1
ATOM 1824 C C . ARG D 1 4 ? -8.052 -31.916 14.482 1.00 41.54 19 ARG D C 1
ATOM 1825 O O . ARG D 1 4 ? -9.133 -31.373 14.197 1.00 45.20 19 ARG D O 1
ATOM 1833 N N . SER D 1 5 ? -7.615 -33.009 13.856 1.00 39.43 20 SER D N 1
ATOM 1834 C CA . SER D 1 5 ? -8.477 -33.734 12.928 1.00 41.94 20 SER D CA 1
ATOM 1835 C C . SER D 1 5 ? -9.764 -34.170 13.614 1.00 42.82 20 SER D C 1
ATOM 1836 O O . SER D 1 5 ? -10.862 -33.882 13.131 1.00 38.02 20 SER D O 1
ATOM 1839 N N . GLN D 1 6 ? -9.638 -34.861 14.755 1.00 41.77 21 GLN D N 1
ATOM 1840 C CA . GLN D 1 6 ? -10.809 -35.274 15.520 1.00 41.24 21 GLN D CA 1
ATOM 1841 C C . GLN D 1 6 ? -11.648 -34.073 15.934 1.00 44.96 21 GLN D C 1
ATOM 1842 O O . GLN D 1 6 ? -12.881 -34.126 15.879 1.00 45.16 21 GLN D O 1
ATOM 1848 N N . ARG D 1 7 ? -11.000 -32.981 16.355 1.00 42.18 22 ARG D N 1
ATOM 1849 C CA . ARG D 1 7 ? -11.743 -31.757 16.644 1.00 44.33 22 ARG D CA 1
ATOM 1850 C C . ARG D 1 7 ? -12.636 -31.377 15.470 1.00 46.26 22 ARG D C 1
ATOM 1851 O O . ARG D 1 7 ? -13.823 -31.080 15.646 1.00 44.10 22 ARG D O 1
ATOM 1859 N N . ALA D 1 8 ? -12.089 -31.432 14.250 1.00 41.36 23 ALA D N 1
ATOM 1860 C CA . ALA D 1 8 ? -12.876 -31.101 13.072 1.00 42.48 23 ALA D CA 1
ATOM 1861 C C . ALA D 1 8 ? -13.842 -32.210 12.664 1.00 40.37 23 ALA D C 1
ATOM 1862 O O . ALA D 1 8 ? -14.643 -31.999 11.751 1.00 42.77 23 ALA D O 1
ATOM 1864 N N . GLY D 1 9 ? -13.788 -33.371 13.307 1.00 39.14 24 GLY D N 1
ATOM 1865 C CA . GLY D 1 9 ? -14.592 -34.507 12.896 1.00 41.44 24 GLY D CA 1
ATOM 1866 C C . GLY D 1 9 ? -14.101 -35.172 11.629 1.00 40.26 24 GLY D C 1
ATOM 1867 O O . GLY D 1 9 ? -14.903 -35.737 10.883 1.00 39.59 24 GLY D O 1
ATOM 1868 N N . LEU D 1 10 ? -12.802 -35.122 11.364 1.00 36.63 25 LEU D N 1
ATOM 1869 C CA . LEU D 1 10 ? -12.275 -35.496 10.062 1.00 36.44 25 LEU D CA 1
ATOM 1870 C C . LEU D 1 10 ? -11.320 -36.673 10.177 1.00 36.21 25 LEU D C 1
ATOM 1871 O O . LEU D 1 10 ? -10.607 -36.824 11.173 1.00 36.48 25 LEU D O 1
ATOM 1876 N N . GLN D 1 11 ? -11.313 -37.511 9.142 1.00 31.62 26 GLN D N 1
ATOM 1877 C CA . GLN D 1 11 ? -10.310 -38.561 9.026 1.00 33.99 26 GLN D CA 1
ATOM 1878 C C . GLN D 1 11 ? -9.061 -38.078 8.303 1.00 35.82 26 GLN D C 1
ATOM 1879 O O . GLN D 1 11 ? -7.965 -38.585 8.5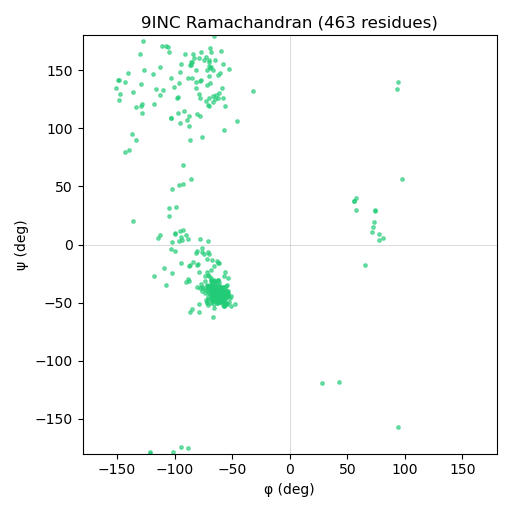69 1.00 32.98 26 GLN D O 1
ATOM 1885 N N . PHE D 1 12 ? -9.211 -37.117 7.388 1.00 32.56 27 PHE D N 1
ATOM 1886 C CA . PHE D 1 12 ? -8.068 -36.581 6.665 1.00 32.21 27 PHE D CA 1
ATOM 1887 C C . PHE D 1 12 ? -7.218 -35.707 7.590 1.00 35.20 27 PHE D C 1
ATOM 1888 O O . PHE D 1 12 ? -7.737 -35.119 8.539 1.00 35.02 27 PHE D O 1
ATOM 1896 N N . PRO D 1 13 ? -5.891 -35.631 7.346 1.00 37.11 28 PRO D N 1
ATOM 1897 C CA . PRO D 1 13 ? -4.984 -35.006 8.327 1.00 34.41 28 PRO D CA 1
ATOM 1898 C C . PRO D 1 13 ? -4.831 -33.499 8.163 1.00 36.54 28 PRO D C 1
ATOM 1899 O O . PRO D 1 13 ? -4.208 -33.049 7.196 1.00 37.02 28 PRO D O 1
ATOM 1903 N N . VAL D 1 14 ? -5.350 -32.702 9.100 1.00 32.96 29 VAL D N 1
ATOM 1904 C CA . VAL D 1 14 ? -5.284 -31.254 8.912 1.00 36.23 29 VAL D CA 1
ATOM 1905 C C . VAL D 1 14 ? -3.856 -30.730 9.067 1.00 37.61 29 VAL D C 1
ATOM 1906 O O . VAL D 1 14 ? -3.502 -29.710 8.471 1.00 33.34 29 VAL D O 1
ATOM 1910 N N . GLY D 1 15 ? -3.000 -31.418 9.824 1.00 38.14 30 GLY D N 1
ATOM 1911 C CA . GLY D 1 15 ? -1.626 -30.953 9.950 1.00 37.75 30 GLY D CA 1
ATOM 1912 C C . GLY D 1 15 ? -0.828 -31.139 8.672 1.00 38.32 30 GLY D C 1
ATOM 1913 O O . GLY D 1 15 ? -0.193 -30.199 8.166 1.00 38.65 30 GLY D O 1
ATOM 1914 N N . ARG D 1 16 ? -0.845 -32.360 8.135 1.00 37.57 31 ARG D N 1
ATOM 1915 C CA . ARG D 1 16 ? -0.215 -32.629 6.848 1.00 38.51 31 ARG D CA 1
ATOM 1916 C C . ARG D 1 16 ? -0.785 -31.737 5.750 1.00 40.20 31 ARG D C 1
ATOM 1917 O O . ARG D 1 16 ? -0.044 -31.238 4.892 1.00 40.45 31 ARG D O 1
ATOM 1925 N N . ILE D 1 17 ? -2.100 -31.516 5.756 1.00 38.66 32 ILE D N 1
ATOM 1926 C CA . ILE D 1 17 ? -2.691 -30.692 4.702 1.00 38.70 32 ILE D CA 1
ATOM 1927 C C . ILE D 1 17 ? -2.293 -29.233 4.876 1.00 38.52 32 ILE D C 1
ATOM 1928 O O . ILE D 1 17 ? -2.070 -28.519 3.898 1.00 39.96 32 ILE D O 1
ATOM 1933 N N . HIS D 1 18 ? -2.172 -28.774 6.120 1.00 38.38 33 HIS D N 1
ATOM 1934 C CA . HIS D 1 18 ? -1.670 -27.428 6.368 1.00 39.72 33 HIS D CA 1
ATOM 1935 C C . HIS D 1 18 ? -0.264 -27.254 5.807 1.00 42.19 33 HIS D C 1
ATOM 1936 O O . HIS D 1 18 ? 0.036 -26.250 5.146 1.00 41.01 33 HIS D O 1
ATOM 1943 N N . ARG D 1 19 ? 0.611 -28.223 6.073 1.00 39.62 34 ARG D N 1
ATOM 1944 C CA . ARG D 1 19 ? 1.965 -28.174 5.523 1.00 43.56 34 ARG D CA 1
ATOM 1945 C C . ARG D 1 19 ? 1.950 -28.200 3.998 1.00 46.45 34 ARG D C 1
ATOM 1946 O O . ARG D 1 19 ? 2.677 -27.440 3.350 1.00 45.81 34 ARG D O 1
ATOM 1954 N N . HIS D 1 20 ? 1.130 -29.069 3.409 1.00 42.34 35 HIS D N 1
ATOM 1955 C CA . HIS D 1 20 ? 0.995 -29.099 1.956 1.00 44.43 35 HIS D CA 1
ATOM 1956 C C . HIS D 1 20 ? 0.555 -27.732 1.419 1.00 47.39 35 HIS D C 1
ATOM 1957 O O . HIS D 1 20 ? 1.119 -27.220 0.439 1.00 49.18 35 HIS D O 1
ATOM 1964 N N . LEU D 1 21 ? -0.426 -27.108 2.081 1.00 47.01 36 LEU D N 1
ATOM 1965 C CA . LEU D 1 21 ? -0.912 -25.791 1.673 1.00 45.78 36 LEU D CA 1
ATOM 1966 C C . LEU D 1 21 ? 0.193 -24.752 1.738 1.00 51.00 36 LEU D C 1
ATOM 1967 O O . LEU D 1 21 ? 0.386 -23.979 0.794 1.00 55.38 36 LEU D O 1
ATOM 1972 N N . LYS D 1 22 ? 0.918 -24.704 2.861 1.00 52.56 37 LYS D N 1
ATOM 1973 C CA . LYS D 1 22 ? 2.073 -23.814 2.960 1.00 52.59 37 LYS D CA 1
ATOM 1974 C C . LYS D 1 22 ? 3.044 -24.068 1.816 1.00 55.86 37 LYS D C 1
ATOM 1975 O O . LYS D 1 22 ? 3.575 -23.124 1.221 1.00 60.21 37 LYS D O 1
ATOM 1981 N N . SER D 1 23 ? 3.261 -25.341 1.476 1.00 57.41 38 SER D N 1
ATOM 1982 C CA . SER D 1 23 ? 4.179 -25.694 0.398 1.00 59.99 38 SER D CA 1
ATOM 1983 C C . SER D 1 23 ? 3.736 -25.096 -0.930 1.00 64.21 38 SER D C 1
ATOM 1984 O O . SER D 1 23 ? 4.572 -24.661 -1.731 1.00 69.54 38 SER D O 1
ATOM 1987 N N . ARG D 1 24 ? 2.433 -25.069 -1.186 1.00 65.88 39 ARG D N 1
ATOM 1988 C CA . ARG D 1 24 ? 1.912 -24.497 -2.434 1.00 70.29 39 ARG D CA 1
ATOM 1989 C C . ARG D 1 24 ? 1.330 -23.099 -2.221 1.00 70.00 39 ARG D C 1
ATOM 1990 O O . ARG D 1 24 ? 0.232 -22.798 -2.685 1.00 66.61 39 ARG D O 1
ATOM 1998 N N . THR D 1 25 ? 2.074 -22.227 -1.532 1.00 73.65 40 THR D N 1
ATOM 1999 C CA . THR D 1 25 ? 1.622 -20.894 -1.144 1.00 74.64 40 THR D CA 1
ATOM 2000 C C . THR D 1 25 ? 2.770 -19.906 -1.309 1.00 79.55 40 THR D C 1
ATOM 2001 O O . THR D 1 25 ? 3.939 -20.261 -1.138 1.00 79.79 40 THR D O 1
ATOM 2005 N N . THR D 1 26 ? 2.433 -18.662 -1.646 1.00 82.09 41 THR D N 1
ATOM 2006 C CA . THR D 1 26 ? 3.434 -17.600 -1.714 1.00 83.55 41 THR D CA 1
ATOM 2007 C C . THR D 1 26 ? 3.511 -16.836 -0.393 1.00 86.75 41 THR D C 1
ATOM 2008 O O . THR D 1 26 ? 4.433 -17.035 0.401 1.00 83.15 41 THR D O 1
ATOM 2012 N N . ARG D 1 30 ? 1.251 -17.037 4.737 1.00 52.34 45 ARG D N 1
ATOM 2013 C CA . ARG D 1 30 ? 0.503 -17.449 5.925 1.00 50.37 45 ARG D CA 1
ATOM 2014 C C . ARG D 1 30 ? -0.753 -18.225 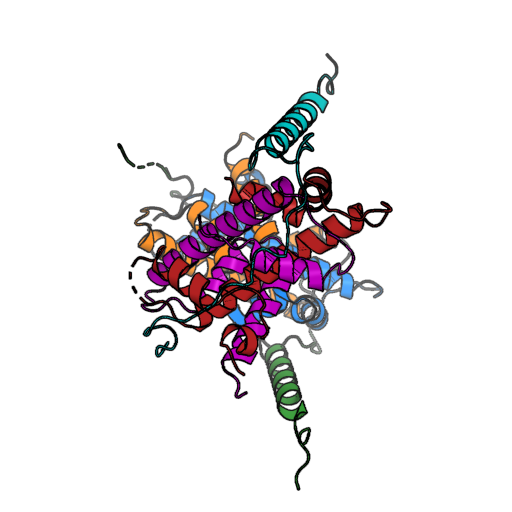5.561 1.00 50.69 45 ARG D C 1
ATOM 2015 O O . ARG D 1 30 ? -1.532 -17.807 4.699 1.00 48.06 45 ARG D O 1
ATOM 2017 N N . VAL D 1 31 ? -0.950 -19.357 6.231 1.00 48.89 46 VAL D N 1
ATOM 2018 C CA . VAL D 1 31 ? -2.077 -20.251 5.978 1.00 43.24 46 VAL D CA 1
ATOM 2019 C C . VAL D 1 31 ? -2.749 -20.531 7.313 1.00 43.23 46 VAL D C 1
ATOM 2020 O O . VAL D 1 31 ? -2.107 -21.043 8.234 1.00 44.55 46 VAL D O 1
ATOM 2024 N N . GLY D 1 32 ? -4.033 -20.199 7.422 1.00 43.57 47 GLY D N 1
ATOM 2025 C CA . GLY D 1 32 ? -4.735 -20.369 8.675 1.00 39.96 47 GLY D CA 1
ATOM 2026 C C . GLY D 1 32 ? -5.251 -21.784 8.884 1.00 41.97 47 GLY D C 1
ATOM 2027 O O . GLY D 1 32 ? -5.383 -22.571 7.953 1.00 42.88 47 GLY D O 1
ATOM 2028 N N . ALA D 1 33 ? -5.537 -22.098 10.151 1.00 41.70 48 ALA D N 1
ATOM 2029 C CA . ALA D 1 33 ? -6.135 -23.384 10.506 1.00 39.97 48 ALA D CA 1
ATOM 2030 C C . ALA D 1 33 ? -7.418 -23.649 9.727 1.00 39.21 48 ALA D C 1
ATOM 2031 O O . ALA D 1 33 ? -7.668 -24.778 9.296 1.00 36.34 48 ALA D O 1
ATOM 2033 N N . THR D 1 34 ? -8.261 -22.626 9.565 1.00 39.05 49 THR D N 1
ATOM 2034 C CA . THR D 1 34 ? -9.531 -22.838 8.882 1.00 37.31 49 THR D CA 1
ATOM 2035 C C . THR D 1 34 ? -9.323 -23.290 7.444 1.00 35.70 49 THR D C 1
ATOM 2036 O O . THR D 1 34 ? -10.085 -24.123 6.946 1.00 33.93 49 THR D O 1
ATOM 2040 N N . ALA D 1 35 ? -8.278 -22.791 6.776 1.00 36.40 50 ALA D N 1
ATOM 2041 C CA . ALA D 1 35 ? -7.988 -23.242 5.420 1.00 35.26 50 ALA D CA 1
ATOM 2042 C C . ALA D 1 35 ? -7.637 -24.725 5.396 1.00 37.20 50 ALA D C 1
ATOM 2043 O O . ALA D 1 35 ? -8.124 -25.471 4.536 1.00 33.15 50 ALA D O 1
ATOM 2045 N N . ALA D 1 36 ? -6.817 -25.179 6.354 1.00 34.35 51 ALA D N 1
ATOM 2046 C CA . ALA D 1 36 ? -6.444 -26.589 6.413 1.00 33.98 51 ALA D CA 1
ATOM 2047 C C . ALA D 1 36 ? -7.638 -27.468 6.767 1.00 33.16 51 ALA D C 1
ATOM 2048 O O . ALA D 1 36 ? -7.842 -28.518 6.148 1.00 32.45 51 ALA D O 1
ATOM 2050 N N . VAL D 1 37 ? -8.442 -27.056 7.754 1.00 32.26 52 VAL D N 1
ATOM 2051 C CA . VAL D 1 37 ? -9.619 -27.833 8.149 1.00 32.66 52 VAL D CA 1
ATOM 2052 C C . VAL D 1 37 ? -10.611 -27.938 6.988 1.00 32.76 52 VAL D C 1
ATOM 2053 O O . VAL D 1 37 ? -11.112 -29.026 6.668 1.00 28.14 52 VAL D O 1
ATOM 2057 N N . TYR D 1 38 ? -10.904 -26.808 6.337 1.00 33.29 53 TYR D N 1
ATOM 2058 C CA . TYR D 1 38 ? -11.853 -26.808 5.228 1.00 31.94 53 TYR D CA 1
ATOM 2059 C C . TYR D 1 38 ? -11.340 -27.653 4.060 1.00 31.27 53 TYR D C 1
ATOM 2060 O O . TYR D 1 38 ? -12.090 -28.461 3.495 1.00 32.45 53 TYR D O 1
ATOM 2069 N N . SER D 1 39 ? -10.059 -27.491 3.687 1.00 31.57 54 SER D N 1
ATOM 2070 C CA . SER D 1 39 ? -9.486 -28.313 2.619 1.00 34.25 54 SER D CA 1
ATOM 2071 C C . SER D 1 39 ? -9.574 -29.797 2.951 1.00 29.51 54 SER D C 1
ATOM 2072 O O . SER D 1 39 ? -9.900 -30.624 2.084 1.00 28.21 54 SER D O 1
ATOM 2075 N N . ALA D 1 40 ? -9.261 -30.153 4.196 1.00 33.03 55 ALA D N 1
ATOM 2076 C CA . ALA D 1 40 ? -9.347 -31.542 4.615 1.00 30.41 55 ALA D CA 1
ATOM 2077 C C . ALA D 1 40 ? -10.766 -32.070 4.459 1.00 30.53 55 ALA D C 1
ATOM 2078 O O . ALA D 1 40 ? -10.975 -33.183 3.963 1.00 27.98 55 ALA D O 1
ATOM 2080 N N . ALA D 1 41 ? -11.752 -31.296 4.923 1.00 29.40 56 ALA D N 1
ATOM 2081 C CA . ALA D 1 41 ? -13.144 -31.726 4.828 1.00 30.13 56 ALA D CA 1
ATOM 2082 C C . ALA D 1 41 ? -13.542 -31.956 3.379 1.00 32.07 56 ALA D C 1
ATOM 2083 O O . ALA D 1 41 ? -14.237 -32.927 3.060 1.00 31.42 56 ALA D O 1
ATOM 2085 N N . ILE D 1 42 ? -13.086 -31.077 2.490 1.00 28.97 57 ILE D N 1
ATOM 2086 C CA . ILE D 1 42 ? -13.467 -31.139 1.079 1.00 30.92 57 ILE D CA 1
ATOM 2087 C C . ILE D 1 42 ? -12.876 -32.383 0.417 1.00 29.64 57 ILE D C 1
ATOM 2088 O O . ILE D 1 42 ? -13.567 -33.124 -0.305 1.00 29.54 57 ILE D O 1
ATOM 2093 N N . LEU D 1 43 ? -11.583 -32.627 0.655 1.00 29.19 58 LEU D N 1
ATOM 2094 C CA . LEU D 1 43 ? -10.940 -33.798 0.081 1.00 29.98 58 LEU D CA 1
ATOM 2095 C C . LEU D 1 43 ? -11.552 -35.070 0.636 1.00 27.27 58 LEU D C 1
ATOM 2096 O O . LEU D 1 43 ? -11.739 -36.049 -0.094 1.00 29.43 58 LEU D O 1
ATOM 2101 N N . GLU D 1 44 ? -11.892 -35.060 1.922 1.00 25.94 59 GLU D N 1
ATOM 2102 C CA . GLU D 1 44 ? -12.546 -36.206 2.533 1.00 28.28 59 GLU D CA 1
ATOM 2103 C C . GLU D 1 44 ? -13.919 -36.453 1.914 1.00 30.23 59 GLU D C 1
ATOM 2104 O O . GLU D 1 44 ? -14.302 -37.604 1.665 1.00 25.82 59 GLU D O 1
ATOM 2110 N N . TYR D 1 45 ? -14.669 -35.379 1.644 1.00 26.69 60 TYR D N 1
ATOM 2111 C CA . TYR D 1 45 ? -15.997 -35.537 1.067 1.00 27.78 60 TYR D CA 1
ATOM 2112 C C . TYR D 1 45 ? -15.924 -36.133 -0.341 1.00 29.74 60 TYR D C 1
ATOM 2113 O O . TYR D 1 45 ? -16.668 -37.069 -0.678 1.00 26.94 60 TYR D O 1
ATOM 2122 N N . LEU D 1 46 ? -15.028 -35.597 -1.182 1.00 29.48 61 LEU D N 1
ATOM 2123 C CA . LEU D 1 46 ? -14.885 -36.125 -2.537 1.00 27.60 61 LEU D CA 1
ATOM 2124 C C . LEU D 1 46 ? -14.408 -37.574 -2.519 1.00 28.27 61 LEU D C 1
ATOM 2125 O O . LEU D 1 46 ? -14.874 -38.411 -3.315 1.00 28.41 61 LEU D O 1
ATOM 2130 N N . THR D 1 47 ? -13.496 -37.893 -1.603 1.00 26.74 62 THR D N 1
ATOM 2131 C CA . THR D 1 47 ? -13.071 -39.272 -1.421 1.00 26.82 62 THR D CA 1
ATOM 2132 C C . THR D 1 47 ? -14.254 -40.163 -1.067 1.00 26.46 62 THR D C 1
ATOM 2133 O O . THR D 1 47 ? -14.446 -41.228 -1.666 1.00 28.31 62 THR D O 1
ATOM 2137 N N . ALA D 1 48 ? -15.062 -39.737 -0.095 1.00 22.84 63 ALA D N 1
ATOM 2138 C CA . ALA D 1 48 ? -16.191 -40.553 0.350 1.00 26.96 63 ALA D CA 1
ATOM 2139 C C . ALA D 1 48 ? -17.199 -40.754 -0.768 1.00 27.83 63 ALA D C 1
ATOM 2140 O O . ALA D 1 48 ? -17.794 -41.829 -0.896 1.00 27.74 63 ALA D O 1
ATOM 2142 N N . GLU D 1 49 ? -17.391 -39.733 -1.596 1.00 27.95 64 GLU D N 1
ATOM 2143 C CA . GLU D 1 49 ? -18.365 -39.824 -2.680 1.00 27.40 64 GLU D CA 1
ATOM 2144 C C . GLU D 1 49 ? -17.913 -40.832 -3.736 1.00 30.32 64 GLU D C 1
ATOM 2145 O O . GLU D 1 49 ? -18.674 -41.730 -4.141 1.00 29.34 64 GLU D O 1
ATOM 2151 N N . VAL D 1 50 ? -16.656 -40.709 -4.171 1.00 27.43 65 VAL D N 1
ATOM 2152 C CA . VAL D 1 50 ? -16.106 -41.667 -5.120 1.00 26.10 65 VAL D CA 1
ATOM 2153 C C . VAL D 1 50 ? -16.159 -43.079 -4.548 1.00 29.90 65 VAL D C 1
ATOM 2154 O O . VAL D 1 50 ? -16.557 -44.029 -5.235 1.00 27.81 65 VAL D O 1
ATOM 2158 N N . LEU D 1 51 ? -15.767 -43.244 -3.291 1.00 25.32 66 LEU D N 1
ATOM 2159 C CA . LEU D 1 51 ? -15.695 -44.602 -2.702 1.00 25.53 66 LEU D CA 1
ATOM 2160 C C . LEU D 1 51 ? -17.100 -45.222 -2.542 1.00 29.33 66 LEU D C 1
ATOM 2161 O O . LEU D 1 51 ? -17.237 -46.431 -2.744 1.00 28.05 66 LEU D O 1
ATOM 2166 N N . GLU D 1 52 ? -18.092 -44.418 -2.186 1.00 30.21 67 GLU D N 1
ATOM 2167 C CA . GLU D 1 52 ? -19.464 -44.939 -1.989 1.00 31.00 67 GLU D CA 1
ATOM 2168 C C . GLU D 1 52 ? -19.965 -45.498 -3.324 1.00 30.74 67 GLU D C 1
ATOM 2169 O O . GLU D 1 52 ? -20.406 -46.647 -3.357 1.00 31.42 67 GLU D O 1
ATOM 2175 N N . LEU D 1 53 ? -19.847 -44.700 -4.374 1.00 30.16 68 LEU D N 1
ATOM 2176 C CA . LEU D 1 53 ? -20.302 -45.135 -5.713 1.00 32.66 68 LEU D CA 1
ATOM 2177 C C . LEU D 1 53 ? -19.484 -46.361 -6.140 1.00 32.96 68 LEU D C 1
ATOM 2178 O O . LEU D 1 53 ? -20.080 -47.336 -6.608 1.00 32.45 68 LEU D O 1
ATOM 2183 N N . ALA D 1 54 ? -18.173 -46.309 -5.948 1.00 28.67 69 ALA D N 1
ATOM 2184 C CA . ALA D 1 54 ? -17.335 -47.410 -6.408 1.00 31.37 69 ALA D CA 1
ATOM 2185 C C . ALA D 1 54 ? -17.619 -48.688 -5.634 1.00 33.60 69 ALA D C 1
ATOM 2186 O O . ALA D 1 54 ? -17.673 -49.778 -6.218 1.00 35.68 69 ALA D O 1
ATOM 2188 N N . GLY D 1 55 ? -17.791 -48.584 -4.316 1.00 31.21 70 GLY D N 1
ATOM 2189 C CA . GLY D 1 55 ? -18.127 -49.754 -3.530 1.00 33.45 70 GLY D CA 1
ATOM 2190 C C . GLY D 1 55 ? -19.514 -50.270 -3.830 1.00 34.39 70 GLY D C 1
ATOM 2191 O O . GLY D 1 55 ? -19.763 -51.475 -3.720 1.00 36.06 70 GLY D O 1
ATOM 2192 N N . ASN D 1 56 ? -20.434 -49.376 -4.209 1.00 33.71 71 ASN D N 1
ATOM 2193 C CA . ASN D 1 56 ? -21.733 -49.831 -4.700 1.00 36.91 71 ASN D CA 1
ATOM 2194 C C . ASN D 1 56 ? -21.564 -50.703 -5.930 1.00 41.00 71 ASN D C 1
ATOM 2195 O O . ASN D 1 56 ? -22.249 -51.725 -6.080 1.00 39.58 71 ASN D O 1
ATOM 2200 N N . ALA D 1 57 ? -20.642 -50.321 -6.820 1.00 38.54 72 ALA D N 1
ATOM 2201 C CA . ALA D 1 57 ? -20.384 -51.160 -7.986 1.00 40.58 72 ALA D CA 1
ATOM 2202 C C . ALA D 1 57 ? -19.879 -52.546 -7.594 1.00 43.26 72 ALA D C 1
ATOM 2203 O O . ALA D 1 57 ? -20.185 -53.524 -8.277 1.00 42.35 72 ALA D O 1
ATOM 2205 N N . SER D 1 58 ? -19.138 -52.676 -6.496 1.00 43.14 73 SER D N 1
ATOM 2206 C CA . SER D 1 58 ? -18.613 -53.984 -6.118 1.00 45.45 73 SER D CA 1
ATOM 2207 C C . SER D 1 58 ? -19.425 -54.684 -5.032 1.00 51.93 73 SER D C 1
ATOM 2208 O O . SER D 1 58 ? -18.966 -55.703 -4.507 1.00 54.59 73 SER D O 1
ATOM 2211 N N . LYS D 1 59 ? -20.605 -54.171 -4.671 1.00 46.37 74 LYS D N 1
ATOM 2212 C CA . LYS D 1 59 ? -21.410 -54.841 -3.651 1.00 52.62 74 LYS D CA 1
ATOM 2213 C C . LYS D 1 59 ? -22.017 -56.147 -4.152 1.00 61.58 74 LYS D C 1
ATOM 2214 O O . LYS D 1 59 ? -22.616 -56.879 -3.356 1.00 62.30 74 LYS D O 1
ATOM 2220 N N . ASP D 1 60 ? -21.879 -56.453 -5.442 1.00 70.22 75 ASP D N 1
ATOM 2221 C CA . ASP D 1 60 ? -22.376 -57.701 -6.005 1.00 73.74 75 ASP D CA 1
ATOM 2222 C C . ASP D 1 60 ? -21.379 -58.848 -5.894 1.00 75.29 75 ASP D C 1
ATOM 2223 O O . ASP D 1 60 ? -21.776 -60.010 -6.035 1.00 74.86 75 ASP D O 1
ATOM 2228 N N . LEU D 1 61 ? -20.103 -58.553 -5.663 1.00 66.69 76 LEU D N 1
ATOM 2229 C CA . LEU D 1 61 ? -19.093 -59.593 -5.554 1.00 64.41 76 LEU D CA 1
ATOM 2230 C C . LEU D 1 61 ? -19.095 -60.207 -4.159 1.00 63.02 76 LEU D C 1
ATOM 2231 O O . LEU D 1 61 ? -19.421 -59.553 -3.162 1.00 58.56 76 LEU D O 1
ATOM 2236 N N . LYS D 1 62 ? -18.728 -61.486 -4.095 1.00 61.73 77 LYS D N 1
ATOM 2237 C CA . LYS D 1 62 ? -18.590 -62.139 -2.799 1.00 62.83 77 LYS D CA 1
ATOM 2238 C C . LYS D 1 62 ? -17.442 -61.526 -2.002 1.00 59.09 77 LYS D C 1
ATOM 2239 O O . LYS D 1 62 ? -17.629 -61.092 -0.857 1.00 56.59 77 LYS D O 1
ATOM 2245 N N . VAL D 1 63 ? -16.247 -61.487 -2.589 1.00 54.87 78 VAL D N 1
ATOM 2246 C CA . VAL D 1 63 ? -15.119 -60.753 -2.023 1.00 56.94 78 VAL D CA 1
ATOM 2247 C C . VAL D 1 63 ? -15.230 -59.322 -2.543 1.00 55.08 78 VAL D C 1
ATOM 2248 O O . VAL D 1 63 ? -14.903 -59.033 -3.698 1.00 55.35 78 VAL D O 1
ATOM 2252 N N . LYS D 1 64 ? -15.711 -58.423 -1.691 1.00 48.08 79 LYS D N 1
ATOM 2253 C CA . LYS D 1 64 ? -15.997 -57.053 -2.104 1.00 49.49 79 LYS D CA 1
ATOM 2254 C C . LYS D 1 64 ? -14.702 -56.251 -2.114 1.00 46.57 79 LYS D C 1
ATOM 2255 O O . LYS D 1 64 ? -14.113 -55.995 -1.056 1.00 40.51 79 LYS D O 1
ATOM 2261 N N . ARG D 1 65 ? -14.261 -55.847 -3.306 1.00 40.40 80 ARG D N 1
ATOM 2262 C CA . ARG D 1 65 ? -13.011 -55.109 -3.442 1.00 40.72 80 ARG D CA 1
ATOM 2263 C C . ARG D 1 65 ? -13.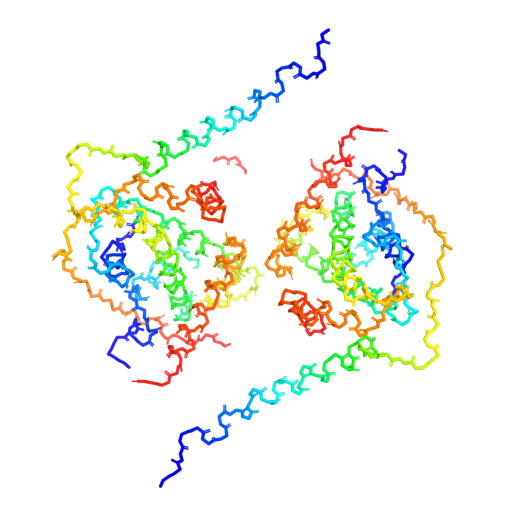113 -54.149 -4.618 1.00 37.07 80 ARG D C 1
ATOM 2264 O O . ARG D 1 65 ? -13.429 -54.558 -5.739 1.00 36.82 80 ARG D O 1
ATOM 2272 N N . ILE D 1 66 ? -12.866 -52.869 -4.348 1.00 34.68 81 ILE D N 1
ATOM 2273 C CA . ILE D 1 66 ? -12.858 -51.844 -5.383 1.00 36.58 81 ILE D CA 1
ATOM 2274 C C . ILE D 1 66 ? -11.601 -52.004 -6.236 1.00 35.74 81 ILE D C 1
ATOM 2275 O O . ILE D 1 66 ? -10.481 -52.017 -5.715 1.00 32.84 81 ILE D O 1
ATOM 2280 N N . THR D 1 67 ? -11.793 -52.166 -7.538 1.00 34.97 82 THR D N 1
ATOM 2281 C CA . THR D 1 67 ? -10.733 -52.155 -8.534 1.00 35.88 82 THR D CA 1
ATOM 2282 C C . THR D 1 67 ? -10.803 -50.859 -9.344 1.00 35.03 82 THR D C 1
ATOM 2283 O O . THR D 1 67 ? -11.757 -50.081 -9.211 1.00 32.33 82 THR D O 1
ATOM 2287 N N . PRO D 1 68 ? -9.795 -50.578 -10.179 1.00 36.63 83 PRO D N 1
ATOM 2288 C CA . PRO D 1 68 ? -9.895 -49.411 -11.071 1.00 35.95 83 PRO D CA 1
ATOM 2289 C C . PRO D 1 68 ? -11.109 -49.432 -11.979 1.00 35.19 83 PRO D C 1
ATOM 2290 O O . PRO D 1 68 ? -11.565 -48.367 -12.409 1.00 36.31 83 PRO D O 1
ATOM 2294 N N . ARG D 1 69 ? -11.631 -50.612 -12.310 1.00 37.43 84 ARG D N 1
ATOM 2295 C CA . ARG D 1 69 ? -12.876 -50.670 -13.064 1.00 39.79 84 ARG D CA 1
ATOM 2296 C C . ARG D 1 69 ? -14.016 -50.024 -12.282 1.00 32.44 84 ARG D C 1
ATOM 2297 O O . ARG D 1 69 ? -14.832 -49.296 -12.852 1.00 33.36 84 ARG D O 1
ATOM 2305 N N . HIS D 1 70 ? -14.047 -50.222 -10.964 1.00 31.86 85 HIS D N 1
ATOM 2306 C CA . HIS D 1 70 ? -15.132 -49.657 -10.170 1.00 31.85 85 HIS D CA 1
ATOM 2307 C C . HIS D 1 70 ? -14.956 -48.154 -9.974 1.00 32.11 85 HIS D C 1
ATOM 2308 O O . HIS D 1 70 ? -15.938 -47.410 -9.995 1.00 29.31 85 HIS D O 1
ATOM 2315 N N . LEU D 1 71 ? -13.720 -47.683 -9.790 1.00 31.17 86 LEU D N 1
ATOM 2316 C CA . LEU D 1 71 ? -13.488 -46.240 -9.828 1.00 32.84 86 LEU D CA 1
ATOM 2317 C C . LEU D 1 71 ? -13.938 -45.659 -11.156 1.00 32.31 86 LEU D C 1
ATOM 2318 O O . LEU D 1 71 ? -14.520 -44.569 -11.203 1.00 30.60 86 LEU D O 1
ATOM 2323 N N . GLN D 1 72 ? -13.649 -46.352 -12.260 1.00 34.78 87 GLN D N 1
ATOM 2324 C CA . GLN D 1 72 ? -14.101 -45.824 -13.537 1.00 34.96 87 GLN D CA 1
ATOM 2325 C C . GLN D 1 72 ? -15.617 -45.716 -13.554 1.00 32.33 87 GLN D C 1
ATOM 2326 O O . GLN D 1 72 ? -16.167 -44.678 -13.926 1.00 30.82 87 GLN D O 1
ATOM 2332 N N . LEU D 1 73 ? -16.310 -46.769 -13.121 1.00 32.54 88 LEU D N 1
ATOM 2333 C CA . LEU D 1 73 ? -17.771 -46.692 -13.075 1.00 34.48 88 LEU D CA 1
ATOM 2334 C C . LEU D 1 73 ? -18.237 -45.535 -12.195 1.00 33.32 88 LEU D C 1
ATOM 2335 O O . LEU D 1 73 ? -19.229 -44.860 -12.512 1.00 34.20 88 LEU D O 1
ATOM 2340 N N . ALA D 1 74 ? -17.524 -45.274 -11.092 1.00 32.37 89 ALA D N 1
ATOM 2341 C CA . ALA D 1 74 ? -17.990 -44.250 -10.156 1.00 33.68 89 ALA D CA 1
ATOM 2342 C C . ALA D 1 74 ? -17.838 -42.865 -10.755 1.00 30.20 89 ALA D C 1
ATOM 2343 O O . ALA D 1 74 ? -18.752 -42.035 -10.681 1.00 31.20 89 ALA D O 1
ATOM 2345 N N . ILE D 1 75 ? -16.692 -42.607 -11.366 1.00 29.87 90 ILE D N 1
ATOM 2346 C CA . ILE D 1 75 ? -16.349 -41.271 -11.828 1.00 30.41 90 ILE D CA 1
ATOM 2347 C C . ILE D 1 75 ? -16.910 -41.047 -13.226 1.00 31.36 90 ILE D C 1
ATOM 2348 O O . ILE D 1 75 ? -17.679 -40.112 -13.452 1.00 31.68 90 ILE D O 1
ATOM 2353 N N . ARG D 1 76 ? -16.521 -41.907 -14.173 1.00 35.25 91 ARG D N 1
ATOM 2354 C CA . ARG D 1 76 ? -17.013 -41.814 -15.546 1.00 33.05 91 ARG D CA 1
ATOM 2355 C C . ARG D 1 76 ? -18.533 -41.847 -15.600 1.00 32.96 91 ARG D C 1
ATOM 2356 O O . ARG D 1 76 ? -19.148 -41.150 -16.414 1.00 33.33 91 ARG D O 1
ATOM 2364 N N . GLY D 1 77 ? -19.159 -42.619 -14.714 1.00 33.05 92 GLY D N 1
ATOM 2365 C CA . GLY D 1 77 ? -20.603 -42.754 -14.684 1.00 35.39 92 GLY D CA 1
ATOM 2366 C C . GLY D 1 77 ? -21.363 -41.620 -14.049 1.00 36.28 92 GLY D C 1
ATOM 2367 O O . GLY D 1 77 ? -22.593 -41.693 -13.960 1.00 31.15 92 GLY D O 1
ATOM 2368 N N . ASP D 1 78 ? -20.674 -40.551 -13.648 1.00 33.03 93 ASP D N 1
ATOM 2369 C CA . ASP D 1 78 ? -21.265 -39.469 -12.875 1.00 34.16 93 ASP D CA 1
ATOM 2370 C C . ASP D 1 78 ? -20.911 -38.157 -13.561 1.00 34.49 93 ASP D C 1
ATOM 2371 O O . ASP D 1 78 ? -19.730 -37.835 -13.704 1.00 33.01 93 ASP D O 1
ATOM 2376 N N . GLU D 1 79 ? -21.927 -37.404 -13.989 1.00 30.00 94 GLU D N 1
ATOM 2377 C CA . GLU D 1 79 ? -21.658 -36.195 -14.771 1.00 37.35 94 GLU D CA 1
ATOM 2378 C C . GLU D 1 79 ? -20.730 -35.243 -14.020 1.00 33.60 94 GLU D C 1
ATOM 2379 O O . GLU D 1 79 ? -19.794 -34.686 -14.603 1.00 34.12 94 GLU D O 1
ATOM 2385 N N . GLU D 1 80 ? -20.959 -35.074 -12.717 1.00 31.01 95 GLU D N 1
ATOM 2386 C CA . GLU D 1 80 ? -20.155 -34.141 -11.932 1.00 35.73 95 GLU D CA 1
ATOM 2387 C C . GLU D 1 80 ? -18.744 -34.673 -11.688 1.00 29.01 95 GLU D C 1
ATOM 2388 O O . GLU D 1 80 ? -17.768 -33.960 -11.906 1.00 29.56 95 GLU D O 1
ATOM 2394 N N . LEU D 1 81 ? -18.607 -35.929 -11.263 1.00 30.53 96 LEU D N 1
ATOM 2395 C CA . LEU D 1 81 ? -17.264 -36.470 -11.044 1.00 31.60 96 LEU D CA 1
ATOM 2396 C C . LEU D 1 81 ? -16.480 -36.537 -12.346 1.00 31.38 96 LEU D C 1
ATOM 2397 O O . LEU D 1 81 ? -15.268 -36.276 -12.373 1.00 32.35 96 LEU D O 1
ATOM 2402 N N . ASP D 1 82 ? -17.155 -36.892 -13.442 1.00 29.84 97 ASP D N 1
ATOM 2403 C CA . ASP D 1 82 ? -16.478 -36.971 -14.737 1.00 30.30 97 ASP D CA 1
ATOM 2404 C C . ASP D 1 82 ? -15.968 -35.602 -15.173 1.00 27.69 97 ASP D C 1
ATOM 2405 O O . ASP D 1 82 ? -14.808 -35.460 -15.601 1.00 27.73 97 ASP D O 1
ATOM 2410 N N . SER D 1 83 ? -16.811 -34.569 -15.058 1.00 28.82 98 SER D N 1
ATOM 2411 C CA . SER D 1 83 ? -16.313 -33.249 -15.436 1.00 33.57 98 SER D CA 1
ATOM 2412 C C . SER D 1 83 ? -15.270 -32.734 -14.440 1.00 32.48 98 SER D C 1
ATOM 2413 O O . SER D 1 83 ? -14.355 -32.000 -14.828 1.00 35.44 98 SER D O 1
ATOM 2416 N N . LEU D 1 84 ? -15.330 -33.163 -13.179 1.00 33.19 99 LEU D N 1
ATOM 2417 C CA . LEU D 1 84 ? -14.292 -32.746 -12.236 1.00 32.78 99 LEU D CA 1
ATOM 2418 C C . LEU D 1 84 ? -12.942 -33.334 -12.610 1.00 30.79 99 LEU D C 1
ATOM 2419 O O . LEU D 1 84 ? -11.939 -32.622 -12.632 1.00 34.31 99 LEU D O 1
ATOM 2424 N N . ILE D 1 85 ? -12.882 -34.631 -12.900 1.00 30.22 100 ILE D N 1
ATOM 2425 C CA . ILE D 1 85 ? -11.577 -35.201 -13.204 1.00 30.17 100 ILE D CA 1
ATOM 2426 C C . ILE D 1 85 ? -11.045 -34.645 -14.524 1.00 34.29 100 ILE D C 1
ATOM 2427 O O . ILE D 1 85 ? -9.838 -34.403 -14.659 1.00 32.12 100 ILE D O 1
ATOM 2432 N N . LYS D 1 86 ? -11.932 -34.398 -15.506 1.00 35.27 101 LYS D N 1
ATOM 2433 C CA . LYS D 1 86 ? -11.481 -33.803 -16.770 1.00 33.99 101 LYS D CA 1
ATOM 2434 C C . LYS D 1 86 ? -10.950 -32.385 -16.570 1.00 35.31 101 LYS D C 1
ATOM 2435 O O . LYS D 1 86 ? -9.898 -32.028 -17.105 1.00 41.67 101 LYS D O 1
ATOM 2441 N N . ALA D 1 87 ? -11.679 -31.546 -15.830 1.00 35.80 102 ALA D N 1
ATOM 2442 C CA . ALA D 1 87 ? -11.174 -30.208 -15.557 1.00 38.60 102 ALA D CA 1
ATOM 2443 C C . ALA D 1 87 ? -9.912 -30.252 -14.700 1.00 42.90 102 ALA D C 1
ATOM 2444 O O . ALA D 1 87 ? -9.029 -29.406 -14.852 1.00 43.14 102 ALA D O 1
ATOM 2446 N N . THR D 1 88 ? -9.802 -31.232 -13.807 1.00 39.80 103 THR D N 1
ATOM 2447 C CA . THR D 1 88 ? -8.622 -31.317 -12.962 1.00 42.02 103 THR D CA 1
ATOM 2448 C C . THR D 1 88 ? -7.390 -31.654 -13.781 1.00 39.60 103 THR D C 1
ATOM 2449 O O . THR D 1 88 ? -6.332 -31.043 -13.600 1.00 42.08 103 THR D O 1
ATOM 2453 N N . ILE D 1 89 ? -7.508 -32.621 -14.691 1.00 38.46 104 ILE D N 1
ATOM 2454 C CA . ILE D 1 89 ? -6.367 -32.953 -15.536 1.00 41.60 104 ILE D CA 1
ATOM 2455 C C . ILE D 1 89 ? -6.041 -31.807 -16.495 1.00 43.01 104 ILE D C 1
ATOM 2456 O O . ILE D 1 89 ? -4.869 -31.580 -16.818 1.00 47.82 104 ILE D O 1
ATOM 2461 N N . ALA D 1 90 ? -7.043 -31.044 -16.930 1.00 43.27 105 ALA D N 1
ATOM 2462 C CA . ALA D 1 90 ? -6.807 -29.973 -17.909 1.00 49.50 105 ALA D CA 1
ATOM 2463 C C . ALA D 1 90 ? -5.864 -28.882 -17.386 1.00 51.48 105 ALA D C 1
ATOM 2464 O O . ALA D 1 90 ? -6.290 -27.928 -16.731 1.00 55.78 105 ALA D O 1
ATOM 2466 N N . LYS E 2 2 ? 4.108 -35.362 -4.743 1.00 59.11 34 LYS E N 1
ATOM 2467 C CA . LYS E 2 2 ? 2.804 -35.945 -4.335 1.00 56.51 34 LYS E CA 1
ATOM 2468 C C . LYS E 2 2 ? 2.867 -36.435 -2.881 1.00 58.01 34 LYS E C 1
ATOM 2469 O O . LYS E 2 2 ? 3.771 -37.222 -2.557 1.00 57.55 34 LYS E O 1
ATOM 2475 N N . GLU E 2 3 ? 1.915 -36.000 -2.063 1.00 48.64 35 GLU E N 1
ATOM 2476 C CA . GLU E 2 3 ? 1.838 -36.440 -0.654 1.00 43.92 35 GLU E CA 1
ATOM 2477 C C . GLU E 2 3 ? 1.088 -37.772 -0.584 1.00 40.40 35 GLU E C 1
ATOM 2478 O O . GLU E 2 3 ? 0.400 -38.120 -1.556 1.00 39.46 35 GLU E O 1
ATOM 2484 N N . SER E 2 4 ? 1.209 -38.474 0.532 1.00 35.08 36 SER E N 1
ATOM 2485 C CA . SER E 2 4 ? 0.573 -39.801 0.672 1.00 39.40 36 SER E CA 1
ATOM 2486 C C . SER E 2 4 ? -0.688 -39.683 1.536 1.00 36.30 36 SER E C 1
ATOM 2487 O O . SER E 2 4 ? -0.557 -39.451 2.744 1.00 37.50 36 SER E O 1
ATOM 2490 N N . TYR E 2 5 ? -1.856 -39.812 0.920 1.00 31.88 37 TYR E N 1
ATOM 2491 C CA . TYR E 2 5 ? -3.136 -39.743 1.668 1.00 31.41 37 TYR E CA 1
ATOM 2492 C C . TYR E 2 5 ? -3.806 -41.097 1.653 1.00 29.27 37 TYR E C 1
ATOM 2493 O O . TYR E 2 5 ? -4.938 -41.194 2.130 1.00 32.31 37 TYR E O 1
ATOM 2502 N N . SER E 2 6 ? -3.112 -42.125 1.167 1.00 28.88 38 SER E N 1
ATOM 2503 C CA . SER E 2 6 ? -3.769 -43.418 0.998 1.00 31.69 38 SER E CA 1
ATOM 2504 C C . SER E 2 6 ? -4.365 -43.944 2.299 1.00 31.64 38 SER E C 1
ATOM 2505 O O . SER E 2 6 ? -5.438 -44.547 2.286 1.00 31.52 38 SER E O 1
ATOM 2508 N N . ILE E 2 7 ? -3.662 -43.793 3.424 1.00 29.95 39 ILE E N 1
ATOM 2509 C CA . ILE E 2 7 ? -4.189 -44.392 4.644 1.00 33.88 39 ILE E CA 1
ATOM 2510 C C . ILE E 2 7 ? -5.498 -43.710 5.068 1.00 31.14 39 ILE E C 1
ATOM 2511 O O . ILE E 2 7 ? -6.400 -44.358 5.621 1.00 31.16 39 ILE E O 1
ATOM 2516 N N . TYR E 2 8 ? -5.658 -42.420 4.756 1.00 30.74 40 TYR E N 1
ATOM 2517 C CA . TYR E 2 8 ? -6.889 -41.706 5.100 1.00 30.53 40 TYR E CA 1
ATOM 2518 C C . TYR E 2 8 ? -8.010 -42.049 4.128 1.00 30.84 40 TYR E C 1
ATOM 2519 O O . TYR E 2 8 ? -9.178 -42.160 4.529 1.00 28.07 40 TYR E O 1
ATOM 2528 N N . VAL E 2 9 ? -7.666 -42.215 2.844 1.00 31.34 41 VAL E N 1
ATOM 2529 C CA . VAL E 2 9 ? -8.595 -42.799 1.881 1.00 28.45 41 VAL E CA 1
ATOM 2530 C C . VAL E 2 9 ? -9.107 -44.131 2.398 1.00 26.21 41 VAL E C 1
ATOM 2531 O O . VAL E 2 9 ? -10.308 -44.412 2.353 1.00 25.99 41 VAL E O 1
ATOM 2535 N N . TYR E 2 10 ? -8.211 -44.950 2.947 1.00 30.46 42 TYR E N 1
ATOM 2536 C CA . TYR E 2 10 ? -8.625 -46.247 3.480 1.00 34.63 42 TYR E CA 1
ATOM 2537 C C . TYR E 2 10 ? -9.575 -46.094 4.665 1.00 33.99 42 TYR E C 1
ATOM 2538 O O . TYR E 2 10 ? -10.523 -46.878 4.813 1.00 31.10 42 TYR E O 1
ATOM 2547 N N . LYS E 2 11 ? -9.317 -45.113 5.541 1.00 31.15 43 LYS E N 1
ATOM 2548 C CA . LYS E 2 11 ? -10.214 -44.913 6.685 1.00 29.92 43 LYS E CA 1
ATOM 2549 C C . LYS E 2 11 ? -11.600 -44.485 6.224 1.00 30.42 43 LYS E C 1
ATOM 2550 O O . LYS E 2 11 ? -12.619 -44.965 6.750 1.00 29.24 43 LYS E O 1
ATOM 2556 N N . VAL E 2 12 ? -11.656 -43.608 5.219 1.00 26.02 44 VAL E N 1
ATOM 2557 C CA . VAL E 2 12 ? -12.945 -43.194 4.674 1.00 29.60 44 VAL E CA 1
ATOM 2558 C C . VAL E 2 12 ? -13.659 -44.384 4.037 1.00 29.74 44 VAL E C 1
ATOM 2559 O O . VAL E 2 12 ? -14.872 -44.551 4.198 1.00 32.75 44 VAL E O 1
ATOM 2563 N N . LEU E 2 13 ? -12.912 -45.262 3.357 1.00 29.12 45 LEU E N 1
ATOM 2564 C CA . LEU E 2 13 ? -13.520 -46.474 2.808 1.00 29.80 45 LEU E CA 1
ATOM 2565 C C . LEU E 2 13 ? -14.114 -47.343 3.913 1.00 30.34 45 LEU E C 1
ATOM 2566 O O . LEU E 2 13 ? -15.226 -47.871 3.779 1.00 29.80 45 LEU E O 1
ATOM 2571 N N . LYS E 2 14 ? -13.382 -47.518 5.003 1.00 29.45 46 LYS E N 1
ATOM 2572 C CA . LYS E 2 14 ? -13.961 -48.200 6.155 1.00 33.98 46 LYS E CA 1
ATOM 2573 C C . LYS E 2 14 ? -15.266 -47.546 6.595 1.00 30.28 46 LYS E C 1
ATOM 2574 O O . LYS E 2 14 ? -16.193 -48.236 7.027 1.00 32.50 46 LYS E O 1
ATOM 2580 N N . GLN E 2 15 ? -15.358 -46.221 6.477 1.00 32.34 47 GLN E N 1
ATOM 2581 C CA . GLN E 2 15 ? -16.567 -45.534 6.920 1.00 33.26 47 GLN E CA 1
ATOM 2582 C C . GLN E 2 15 ? -17.739 -45.760 5.974 1.00 34.89 47 GLN E C 1
ATOM 2583 O O . GLN E 2 15 ? -18.874 -45.963 6.426 1.00 37.01 47 GLN E O 1
ATOM 2589 N N . VAL E 2 16 ? -17.497 -45.720 4.668 1.00 33.95 48 VAL E N 1
ATOM 2590 C CA . VAL E 2 16 ? -18.610 -45.801 3.730 1.00 32.70 48 VAL E CA 1
ATOM 2591 C C . VAL E 2 16 ? -18.967 -47.239 3.383 1.00 33.58 48 VAL E C 1
ATOM 2592 O O . VAL E 2 16 ? -20.139 -47.534 3.141 1.00 35.81 48 VAL E O 1
ATOM 2596 N N . HIS E 2 17 ? -17.996 -48.150 3.366 1.00 31.58 49 HIS E N 1
ATOM 2597 C CA . HIS E 2 17 ? -18.229 -49.549 3.005 1.00 34.98 49 HIS E CA 1
ATOM 2598 C C . HIS E 2 17 ? -17.346 -50.408 3.894 1.00 34.37 49 HIS E C 1
ATOM 2599 O O . HIS E 2 17 ? -16.272 -50.865 3.479 1.00 31.99 49 HIS E O 1
ATOM 2606 N N . PRO E 2 18 ? -17.763 -50.648 5.137 1.00 39.94 50 PRO E N 1
ATOM 2607 C CA . PRO E 2 18 ? -16.880 -51.382 6.065 1.00 34.93 50 PRO E CA 1
ATOM 2608 C C . PRO E 2 18 ? -16.564 -52.799 5.628 1.00 36.85 50 PRO E C 1
ATOM 2609 O O . PRO E 2 18 ? -15.592 -53.387 6.125 1.00 36.71 50 PRO E O 1
ATOM 2613 N N . ASP E 2 19 ? -17.312 -53.369 4.694 1.00 38.55 51 ASP E N 1
ATOM 2614 C CA . ASP E 2 19 ? -17.016 -54.722 4.252 1.00 40.70 51 ASP E CA 1
ATOM 2615 C C . ASP E 2 19 ? -16.172 -54.763 2.988 1.00 40.17 51 ASP E C 1
ATOM 2616 O O . ASP E 2 19 ? -15.895 -55.852 2.491 1.00 40.81 51 ASP E O 1
ATOM 2621 N N . THR E 2 20 ? -15.750 -53.621 2.459 1.00 36.73 52 THR E N 1
ATOM 2622 C CA . THR E 2 20 ? -15.156 -53.564 1.129 1.00 39.04 52 THR E CA 1
ATOM 2623 C C . THR E 2 20 ? -13.676 -53.191 1.195 1.00 36.07 52 THR E C 1
ATOM 2624 O O . THR E 2 20 ? -13.308 -52.202 1.834 1.00 38.92 52 THR E O 1
ATOM 2628 N N . GLY E 2 21 ? -12.828 -53.993 0.544 1.00 34.63 53 GLY E N 1
ATOM 2629 C CA . GLY E 2 21 ? -11.436 -53.649 0.345 1.00 36.00 53 GLY E CA 1
ATOM 2630 C C . GLY E 2 21 ? -11.222 -52.845 -0.931 1.00 33.97 53 GLY E C 1
ATOM 2631 O O . GLY E 2 21 ? -12.161 -52.479 -1.645 1.00 31.57 53 GLY E O 1
ATOM 2632 N N . ILE E 2 22 ? -9.953 -52.579 -1.225 1.00 29.44 54 ILE E N 1
ATOM 2633 C CA . ILE E 2 22 ? -9.588 -51.798 -2.405 1.00 35.15 54 ILE E CA 1
ATOM 2634 C C . ILE E 2 22 ? -8.235 -52.281 -2.926 1.00 34.32 54 ILE E C 1
ATOM 2635 O O . ILE E 2 22 ? -7.337 -52.605 -2.150 1.00 34.80 54 ILE E O 1
ATOM 2640 N N . SER E 2 23 ? -8.089 -52.336 -4.247 1.00 35.69 55 SER E N 1
ATOM 2641 C CA . SER E 2 23 ? -6.843 -52.855 -4.791 1.00 38.70 55 SER E CA 1
ATOM 2642 C C . SER E 2 23 ? -5.747 -51.799 -4.694 1.00 34.56 55 SER E C 1
ATOM 2643 O O . SER E 2 23 ? -5.999 -50.618 -4.455 1.00 33.15 55 SER E O 1
ATOM 2646 N N . SER E 2 24 ? -4.506 -52.242 -4.872 1.00 38.33 56 SER E N 1
ATOM 2647 C CA . SER E 2 24 ? -3.382 -51.321 -4.751 1.00 35.72 56 SER E CA 1
ATOM 2648 C C . SER E 2 24 ? -3.397 -50.281 -5.864 1.00 32.98 56 SER E C 1
ATOM 2649 O O . SER E 2 24 ? -3.130 -49.096 -5.626 1.00 32.51 56 SER E O 1
ATOM 2652 N N . LYS E 2 25 ? -3.725 -50.691 -7.081 1.00 31.95 57 LYS E N 1
ATOM 2653 C CA . LYS E 2 25 ? -3.775 -49.716 -8.163 1.00 33.34 57 LYS E CA 1
ATOM 2654 C C . LYS E 2 25 ? -4.944 -48.754 -7.992 1.00 32.70 57 LYS E C 1
ATOM 2655 O O . LYS E 2 25 ? -4.808 -47.552 -8.261 1.00 30.73 57 LYS E O 1
ATOM 2661 N N . ALA E 2 26 ? -6.112 -49.255 -7.578 1.00 31.78 58 ALA E N 1
ATOM 2662 C CA . ALA E 2 26 ? -7.233 -48.346 -7.350 1.00 32.18 58 ALA E CA 1
ATOM 2663 C C . ALA E 2 26 ? -6.900 -47.346 -6.239 1.00 28.02 58 ALA E C 1
ATOM 2664 O O . ALA E 2 26 ? -7.227 -46.158 -6.340 1.00 29.17 58 ALA E O 1
ATOM 2666 N N . MET E 2 27 ? -6.199 -47.798 -5.200 1.00 30.89 59 MET E N 1
ATOM 2667 C CA . MET E 2 27 ? -5.773 -46.870 -4.152 1.00 32.45 59 MET E CA 1
ATOM 2668 C C . MET E 2 27 ? -4.773 -45.859 -4.687 1.00 31.15 59 MET E C 1
ATOM 2669 O O . MET E 2 27 ? -4.818 -44.680 -4.316 1.00 30.53 59 MET E O 1
ATOM 2674 N N . GLY E 2 28 ? -3.862 -46.295 -5.563 1.00 31.24 60 GLY E N 1
ATOM 2675 C CA . GLY E 2 28 ? -2.943 -45.347 -6.172 1.00 30.81 60 GLY E CA 1
ATOM 2676 C C . GLY E 2 28 ? -3.673 -44.297 -6.977 1.00 31.83 60 GLY E C 1
ATOM 2677 O O . GLY E 2 28 ? -3.324 -43.109 -6.950 1.00 32.13 60 GLY E O 1
ATOM 2678 N N . ILE E 2 29 ? -4.725 -44.716 -7.679 1.00 32.87 61 ILE E N 1
ATOM 2679 C CA . ILE E 2 29 ? -5.534 -43.767 -8.434 1.00 29.35 61 ILE E CA 1
ATOM 2680 C C . ILE E 2 29 ? -6.209 -42.774 -7.490 1.00 30.99 61 ILE E C 1
ATOM 2681 O O . ILE E 2 29 ? -6.227 -41.566 -7.749 1.00 30.57 61 ILE E O 1
ATOM 2686 N N . MET E 2 30 ? -6.802 -43.270 -6.392 1.00 30.96 62 MET E N 1
ATOM 2687 C CA . MET E 2 30 ? -7.439 -42.358 -5.438 1.00 28.90 62 MET E CA 1
ATOM 2688 C C . MET E 2 30 ? -6.443 -41.346 -4.895 1.00 27.83 62 MET E C 1
ATOM 2689 O O . MET E 2 30 ? -6.764 -40.159 -4.758 1.00 28.84 62 MET E O 1
ATOM 2694 N N . ASN E 2 31 ? -5.238 -41.803 -4.555 1.00 28.50 63 ASN E N 1
ATOM 2695 C CA . ASN E 2 31 ? -4.217 -40.904 -4.023 1.00 30.82 63 ASN E CA 1
ATOM 2696 C C . ASN E 2 31 ? -3.841 -39.834 -5.042 1.00 29.69 63 ASN E C 1
ATOM 2697 O O . ASN E 2 31 ? -3.732 -38.648 -4.704 1.00 28.22 63 ASN E O 1
ATOM 2702 N N . SER E 2 32 ? -3.628 -40.244 -6.299 1.00 31.84 64 SER E N 1
ATOM 2703 C CA . SER E 2 32 ? -3.312 -39.284 -7.356 1.00 32.57 64 SER E CA 1
ATOM 2704 C C . SER E 2 32 ? -4.430 -38.270 -7.535 1.00 30.88 64 SER E C 1
ATOM 2705 O O . SER E 2 32 ? -4.187 -37.058 -7.633 1.00 33.33 64 SER E O 1
ATOM 2708 N N . PHE E 2 33 ? -5.670 -38.744 -7.561 1.00 30.24 65 PHE E N 1
ATOM 2709 C CA . PHE E 2 33 ? -6.793 -37.839 -7.768 1.00 30.04 65 PHE E CA 1
ATOM 2710 C C . PHE E 2 33 ? -6.901 -36.835 -6.620 1.00 30.49 65 PHE E C 1
ATOM 2711 O O . PHE E 2 33 ? -7.084 -35.633 -6.846 1.00 28.29 65 PHE E O 1
ATOM 2719 N N . VAL E 2 34 ? -6.780 -37.317 -5.376 1.00 31.38 66 VAL E N 1
ATOM 2720 C CA . VAL E 2 34 ? -6.852 -36.436 -4.211 1.00 29.15 66 VAL E CA 1
ATOM 2721 C C . VAL E 2 34 ? -5.763 -35.373 -4.278 1.00 30.19 66 VAL E C 1
ATOM 2722 O O . VAL E 2 34 ? -6.018 -34.183 -4.051 1.00 30.70 66 VAL E O 1
ATOM 2726 N N . ASN E 2 35 ? -4.526 -35.787 -4.580 1.00 31.19 67 ASN E N 1
ATOM 2727 C CA . ASN E 2 35 ? -3.440 -34.814 -4.690 1.00 32.64 67 ASN E CA 1
ATOM 2728 C C . ASN E 2 35 ? -3.724 -33.766 -5.768 1.00 33.28 67 ASN E C 1
ATOM 2729 O O . ASN E 2 35 ? -3.456 -32.576 -5.569 1.00 33.50 67 ASN E O 1
ATOM 2734 N N . ASP E 2 36 ? -4.262 -34.184 -6.916 1.00 32.55 68 ASP E N 1
ATOM 2735 C CA . ASP E 2 36 ? -4.512 -33.233 -8.006 1.00 32.60 68 ASP E CA 1
ATOM 2736 C C . ASP E 2 36 ? -5.596 -32.232 -7.637 1.00 30.51 68 ASP E C 1
ATOM 2737 O O . ASP E 2 36 ? -5.454 -31.021 -7.871 1.00 33.11 68 ASP E O 1
ATOM 2742 N N . ILE E 2 37 ? -6.706 -32.731 -7.095 1.00 29.69 69 ILE E N 1
ATOM 2743 C CA . ILE E 2 37 ? -7.767 -31.847 -6.631 1.00 31.07 69 ILE E CA 1
ATOM 2744 C C . ILE E 2 37 ? -7.218 -30.852 -5.619 1.00 27.99 69 ILE E C 1
ATOM 2745 O O . ILE E 2 37 ? -7.502 -29.648 -5.683 1.00 29.74 69 ILE E O 1
ATOM 2750 N N . PHE E 2 38 ? -6.427 -31.343 -4.662 1.00 30.26 70 PHE E N 1
ATOM 2751 C CA . PHE E 2 38 ? -5.885 -30.454 -3.647 1.00 31.74 70 PHE E CA 1
ATOM 2752 C C . PHE E 2 38 ? -5.006 -29.383 -4.271 1.00 31.20 70 PHE E C 1
ATOM 2753 O O . PHE E 2 38 ? -5.097 -28.211 -3.903 1.00 30.56 70 PHE E O 1
ATOM 2761 N N . GLU E 2 39 ? -4.125 -29.774 -5.196 1.00 29.39 71 GLU E N 1
ATOM 2762 C CA . GLU E 2 39 ? -3.230 -28.801 -5.819 1.00 34.29 71 GLU E CA 1
ATOM 2763 C C . GLU E 2 39 ? -4.014 -27.722 -6.563 1.00 32.93 71 GLU E C 1
ATOM 2764 O O . GLU E 2 39 ? -3.640 -26.541 -6.535 1.00 33.96 71 GLU E O 1
ATOM 2766 N N . ARG E 2 40 ? -5.134 -28.098 -7.189 1.00 32.98 72 ARG E N 1
ATOM 2767 C CA . ARG E 2 40 ? -5.958 -27.099 -7.877 1.00 34.55 72 ARG E CA 1
ATOM 2768 C C . ARG E 2 40 ? -6.626 -26.136 -6.898 1.00 32.99 72 ARG E C 1
ATOM 2769 O O . ARG E 2 40 ? -6.584 -24.911 -7.087 1.00 34.29 72 ARG E O 1
ATOM 2777 N N . ILE E 2 41 ? -7.287 -26.679 -5.868 1.00 28.81 73 ILE E N 1
ATOM 2778 C CA . ILE E 2 41 ? -7.891 -25.846 -4.823 1.00 31.08 73 ILE E CA 1
ATOM 2779 C C . ILE E 2 41 ? -6.853 -24.924 -4.197 1.00 37.72 73 ILE E C 1
ATOM 2780 O O . ILE E 2 41 ? -7.135 -23.757 -3.890 1.00 33.97 73 ILE E O 1
ATOM 2785 N N . ALA E 2 42 ? -5.633 -25.427 -4.001 1.00 37.60 74 ALA E N 1
ATOM 2786 C CA . ALA E 2 42 ? -4.618 -24.660 -3.291 1.00 37.23 74 ALA E CA 1
ATOM 2787 C C . ALA E 2 42 ? -4.115 -23.503 -4.141 1.00 35.75 74 ALA E C 1
ATOM 2788 O O . ALA E 2 42 ? -4.044 -22.358 -3.670 1.00 36.00 74 ALA E O 1
ATOM 2790 N N . GLY E 2 43 ? -3.754 -23.781 -5.400 1.00 35.83 75 GLY E N 1
ATOM 2791 C CA . GLY E 2 43 ? -3.373 -22.699 -6.298 1.00 35.96 75 GLY E CA 1
ATOM 2792 C C . GLY E 2 43 ? -4.462 -21.649 -6.453 1.00 40.53 75 GLY E C 1
ATOM 2793 O O . GLY E 2 43 ? -4.187 -20.439 -6.429 1.00 41.02 75 GLY E O 1
ATOM 2794 N N . GLU E 2 44 ? -5.717 -22.087 -6.603 1.00 37.67 76 GLU E N 1
ATOM 2795 C CA . GLU E 2 44 ? -6.793 -21.112 -6.760 1.00 40.66 76 GLU E CA 1
ATOM 2796 C C . GLU E 2 44 ? -6.998 -20.296 -5.488 1.00 39.64 76 GLU E C 1
ATOM 2797 O O . GLU E 2 44 ? -7.180 -19.077 -5.559 1.00 39.26 76 GLU E O 1
ATOM 2803 N N . ALA E 2 45 ? -6.968 -20.938 -4.315 1.00 37.70 77 ALA E N 1
ATOM 2804 C CA . ALA E 2 45 ? -7.129 -20.192 -3.066 1.00 38.94 77 ALA E CA 1
ATOM 2805 C C . ALA E 2 45 ? -6.031 -19.157 -2.902 1.00 36.63 77 ALA E C 1
ATOM 2806 O O . ALA E 2 45 ? -6.279 -18.044 -2.419 1.00 39.68 77 ALA E O 1
ATOM 2808 N N . SER E 2 46 ? -4.809 -19.504 -3.298 1.00 35.69 78 SER E N 1
ATOM 2809 C CA . SER E 2 46 ? -3.712 -18.556 -3.185 1.00 38.58 78 SER E CA 1
ATOM 2810 C C . SER E 2 46 ? -3.906 -17.370 -4.125 1.00 40.98 78 SER E C 1
ATOM 2811 O O . SER E 2 46 ? -3.704 -16.210 -3.731 1.00 41.77 78 SER E O 1
ATOM 2814 N N . ARG E 2 47 ? -4.304 -17.635 -5.371 1.00 43.66 79 ARG E N 1
ATOM 2815 C CA . ARG E 2 47 ? -4.588 -16.534 -6.285 1.00 43.89 79 ARG E CA 1
ATOM 2816 C C . ARG E 2 47 ? -5.737 -15.671 -5.774 1.00 40.20 79 ARG E C 1
ATOM 2817 O O . ARG E 2 47 ? -5.697 -14.446 -5.896 1.00 39.04 79 ARG E O 1
ATOM 2825 N N . LEU E 2 48 ? -6.756 -16.290 -5.185 1.00 35.81 80 LEU E N 1
ATOM 2826 C CA . LEU E 2 48 ? -7.865 -15.535 -4.614 1.00 37.79 80 LEU E CA 1
ATOM 2827 C C . LEU E 2 48 ? -7.415 -14.675 -3.442 1.00 40.78 80 LEU E C 1
ATOM 2828 O O . LEU E 2 48 ? -7.915 -13.559 -3.251 1.00 39.03 80 LEU E O 1
ATOM 2833 N N . ALA E 2 49 ? -6.484 -15.179 -2.631 1.00 40.39 81 ALA E N 1
ATOM 2834 C CA . ALA E 2 49 ? -5.994 -14.358 -1.527 1.00 40.53 81 ALA E CA 1
ATOM 2835 C C . ALA E 2 49 ? -5.195 -13.171 -2.047 1.00 39.54 81 ALA E C 1
ATOM 2836 O O . ALA E 2 49 ? -5.345 -12.053 -1.545 1.00 43.86 81 ALA E O 1
ATOM 2838 N N . HIS E 2 50 ? -4.339 -13.381 -3.046 1.00 35.48 82 HIS E N 1
ATOM 2839 C CA . HIS E 2 50 ? -3.618 -12.239 -3.608 1.00 38.53 82 HIS E CA 1
ATOM 2840 C C . HIS E 2 50 ? -4.588 -11.243 -4.243 1.00 40.59 82 HIS E C 1
ATOM 2841 O O . HIS E 2 50 ? -4.503 -10.034 -4.003 1.00 38.14 82 HIS E O 1
ATOM 2848 N N . TYR E 2 51 ? -5.552 -11.747 -5.017 1.00 38.96 83 TYR E N 1
ATOM 2849 C CA . TYR E 2 51 ? -6.506 -10.884 -5.707 1.00 41.39 83 TYR E CA 1
ATOM 2850 C C . TYR E 2 51 ? -7.290 -10.032 -4.725 1.00 40.83 83 TYR E C 1
ATOM 2851 O O . TYR E 2 51 ? -7.550 -8.855 -4.982 1.00 44.17 83 TYR E O 1
ATOM 2860 N N . ASN E 2 52 ? -7.670 -10.606 -3.592 1.00 43.15 84 ASN E N 1
ATOM 2861 C CA . ASN E 2 52 ? -8.424 -9.887 -2.578 1.00 44.00 84 ASN E CA 1
ATOM 2862 C C . ASN E 2 52 ? -7.527 -9.244 -1.524 1.00 46.24 84 ASN E C 1
ATOM 2863 O O . ASN E 2 52 ? -8.034 -8.791 -0.491 1.00 45.23 84 ASN E O 1
ATOM 2868 N N . LYS E 2 53 ? -6.213 -9.185 -1.778 1.00 41.14 85 LYS E N 1
ATOM 2869 C CA . LYS E 2 53 ? -5.251 -8.495 -0.911 1.00 47.49 85 LYS E CA 1
ATOM 2870 C C . LYS E 2 53 ? -5.307 -9.023 0.527 1.00 51.35 85 LYS E C 1
ATOM 2871 O O . LYS E 2 53 ? -5.182 -8.271 1.499 1.00 45.94 85 LYS E O 1
ATOM 2877 N N . ARG E 2 54 ? -5.504 -10.333 0.654 1.00 49.70 86 ARG E N 1
ATOM 2878 C CA . ARG E 2 54 ? -5.581 -11.015 1.937 1.00 48.29 86 ARG E CA 1
ATOM 2879 C C . ARG E 2 54 ? -4.225 -11.632 2.228 1.00 51.57 86 ARG E C 1
ATOM 2880 O O . ARG E 2 54 ? -3.692 -12.375 1.397 1.00 51.97 86 ARG E O 1
ATOM 2888 N N . SER E 2 55 ? -3.662 -11.315 3.399 1.00 55.47 87 SER E N 1
ATOM 2889 C CA . SER E 2 55 ? -2.369 -11.878 3.771 1.00 57.09 87 SER E CA 1
ATOM 2890 C C . SER E 2 55 ? -2.475 -13.314 4.272 1.00 53.72 87 SER E C 1
ATOM 2891 O O . SER E 2 55 ? -1.490 -14.057 4.198 1.00 56.77 87 SER E O 1
ATOM 2894 N N . THR E 2 56 ? -3.636 -13.736 4.763 1.00 54.80 88 THR E N 1
ATOM 2895 C CA . THR E 2 56 ? -3.789 -15.076 5.315 1.00 53.18 88 THR E CA 1
ATOM 2896 C C . THR E 2 56 ? -4.805 -15.851 4.494 1.00 50.09 88 THR E C 1
ATOM 2897 O O . THR E 2 56 ? -5.963 -15.436 4.384 1.00 50.06 88 THR E O 1
ATOM 2901 N N . ILE E 2 57 ? -4.369 -16.977 3.927 1.00 48.58 89 ILE E N 1
ATOM 2902 C CA . ILE E 2 57 ? -5.295 -17.908 3.295 1.00 43.40 89 ILE E CA 1
ATOM 2903 C C . ILE E 2 57 ? -6.123 -18.577 4.379 1.00 45.23 89 ILE E C 1
ATOM 2904 O O . ILE E 2 57 ? -5.586 -19.264 5.257 1.00 43.87 89 ILE E O 1
ATOM 2909 N N . THR E 2 58 ? -7.432 -18.381 4.323 1.00 39.14 90 THR E N 1
ATOM 2910 C CA . THR E 2 58 ? -8.367 -18.897 5.310 1.00 41.54 90 THR E CA 1
ATOM 2911 C C . THR E 2 58 ? -9.386 -19.793 4.614 1.00 40.05 90 THR E C 1
ATOM 2912 O O . THR E 2 58 ? -9.364 -19.968 3.400 1.00 37.95 90 THR E O 1
ATOM 2916 N N . SER E 2 59 ? -10.328 -20.324 5.388 1.00 40.19 91 SER E N 1
ATOM 2917 C CA . SER E 2 59 ? -11.398 -21.102 4.775 1.00 36.26 91 SER E CA 1
ATOM 2918 C C . SER E 2 59 ? -12.266 -20.272 3.834 1.00 41.01 91 SER E C 1
ATOM 2919 O O . SER E 2 59 ? -13.036 -20.851 3.058 1.00 34.62 91 SER E O 1
ATOM 2922 N N . ARG E 2 60 ? -12.165 -18.939 3.879 1.00 40.32 92 ARG E N 1
ATOM 2923 C CA . ARG E 2 60 ? -12.884 -18.107 2.914 1.00 43.31 92 ARG E CA 1
ATOM 2924 C C . ARG E 2 60 ? -12.347 -18.329 1.506 1.00 40.91 92 ARG E C 1
ATOM 2925 O O . ARG E 2 60 ? -13.107 -18.590 0.559 1.00 42.20 92 ARG E O 1
ATOM 2933 N N . GLU E 2 61 ? -11.028 -18.236 1.352 1.00 39.64 93 GLU E N 1
ATOM 2934 C CA . GLU E 2 61 ? -10.419 -18.475 0.047 1.00 38.27 93 GLU E CA 1
ATOM 2935 C C . GLU E 2 61 ? -10.639 -19.918 -0.405 1.00 37.90 93 GLU E C 1
ATOM 2936 O O . GLU E 2 61 ? -10.899 -20.176 -1.588 1.00 37.15 93 GLU E O 1
ATOM 2942 N N . ILE E 2 62 ? -10.557 -20.876 0.525 1.00 35.41 94 ILE E N 1
ATOM 2943 C CA . ILE E 2 62 ? -10.782 -22.272 0.149 1.00 36.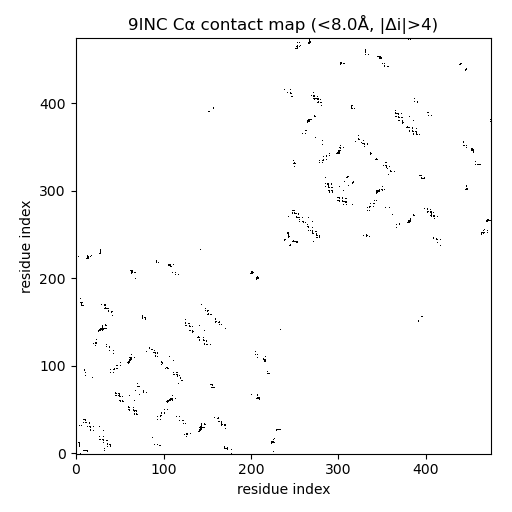43 94 ILE E CA 1
ATOM 2944 C C . ILE E 2 62 ? -12.222 -22.475 -0.317 1.00 37.25 94 ILE E C 1
ATOM 2945 O O . ILE E 2 62 ? -12.479 -23.195 -1.285 1.00 33.00 94 ILE E O 1
ATOM 2950 N N . GLN E 2 63 ? -13.182 -21.882 0.395 1.00 36.96 95 GLN E N 1
ATOM 2951 C CA . GLN E 2 63 ? -14.587 -22.048 0.052 1.00 37.18 95 GLN E CA 1
ATOM 2952 C C . GLN E 2 63 ? -14.878 -21.478 -1.323 1.00 39.59 95 GLN E C 1
ATOM 2953 O O . GLN E 2 63 ? -15.591 -22.096 -2.122 1.00 38.08 95 GLN E O 1
ATOM 2959 N N . THR E 2 64 ? -14.315 -20.303 -1.617 1.00 40.45 96 THR E N 1
ATOM 2960 C CA . THR E 2 64 ? -14.485 -19.710 -2.934 1.00 39.48 96 THR E CA 1
ATOM 2961 C C . THR E 2 64 ? -13.852 -20.580 -4.015 1.00 39.57 96 THR E C 1
ATOM 2962 O O . THR E 2 64 ? -14.474 -20.841 -5.052 1.00 39.48 96 THR E O 1
ATOM 2966 N N . ALA E 2 65 ? -12.623 -21.060 -3.783 1.00 37.31 97 ALA E N 1
ATOM 2967 C CA . ALA E 2 65 ? -11.988 -21.976 -4.734 1.00 36.02 97 ALA E CA 1
ATOM 2968 C C . ALA E 2 65 ? -12.834 -23.222 -4.969 1.00 37.61 97 ALA E C 1
ATOM 2969 O O . ALA E 2 65 ? -13.003 -23.659 -6.115 1.00 38.84 97 ALA E O 1
ATOM 2971 N N . VAL E 2 66 ? -13.371 -23.814 -3.901 1.00 36.30 98 VAL E N 1
ATOM 2972 C CA . VAL E 2 66 ? -14.209 -25.005 -4.051 1.00 34.47 98 VAL E CA 1
ATOM 2973 C C . VAL E 2 66 ? -15.437 -24.690 -4.902 1.00 39.85 98 VAL E C 1
ATOM 2974 O O . VAL E 2 66 ? -15.756 -25.418 -5.849 1.00 37.81 98 VAL E O 1
ATOM 2978 N N . ARG E 2 67 ? -16.150 -23.604 -4.569 1.00 39.53 99 ARG E N 1
ATOM 2979 C CA . ARG E 2 67 ? -17.327 -23.223 -5.352 1.00 40.83 99 ARG E CA 1
ATOM 2980 C C . ARG E 2 67 ? -16.970 -23.016 -6.819 1.00 40.09 99 ARG E C 1
ATOM 2981 O O . ARG E 2 67 ? -17.729 -23.409 -7.710 1.00 42.65 99 ARG E O 1
ATOM 2989 N N . LEU E 2 68 ? -15.780 -22.471 -7.085 1.00 38.18 100 LEU E N 1
ATOM 2990 C CA . LEU E 2 68 ? -15.345 -22.208 -8.453 1.00 38.27 100 LEU E CA 1
ATOM 2991 C C . LEU E 2 68 ? -14.958 -23.473 -9.214 1.00 42.85 100 LEU E C 1
ATOM 2992 O O . LEU E 2 68 ? -15.116 -23.522 -10.437 1.00 39.95 100 LEU E O 1
ATOM 2997 N N . LEU E 2 69 ? -14.429 -24.494 -8.538 1.00 40.12 101 LEU E N 1
ATOM 2998 C CA . LEU E 2 69 ? -13.821 -25.607 -9.252 1.00 37.12 101 LEU E CA 1
ATOM 2999 C C . LEU E 2 69 ? -14.602 -26.911 -9.188 1.00 34.87 101 LEU E C 1
ATOM 3000 O O . LEU E 2 69 ? -14.394 -27.769 -10.051 1.00 39.36 101 LEU E O 1
ATOM 3005 N N . LEU E 2 70 ? -15.485 -27.050 -8.212 1.00 37.48 102 LEU E N 1
ATOM 3006 C CA . LEU E 2 70 ? -16.248 -28.309 -8.069 1.00 34.65 102 LEU E CA 1
ATOM 3007 C C . LEU E 2 70 ? -17.615 -28.158 -8.759 1.00 40.51 102 LEU E C 1
ATOM 3008 O O . LEU E 2 70 ? -18.235 -27.091 -8.654 1.00 39.51 102 LEU E O 1
ATOM 3013 N N . PRO E 2 71 ? -18.083 -29.200 -9.470 1.00 37.02 103 PRO E N 1
ATOM 3014 C CA . PRO E 2 71 ? -19.350 -29.124 -10.176 1.00 36.88 103 PRO E CA 1
ATOM 3015 C C . PRO E 2 71 ? -20.631 -29.270 -9.377 1.00 38.74 103 PRO E C 1
ATOM 3016 O O . PRO E 2 71 ? -20.671 -30.095 -8.462 1.00 39.59 103 PRO E O 1
ATOM 3020 N N . GLY E 2 72 ? -21.645 -28.485 -9.723 1.00 40.40 104 GLY E N 1
ATOM 3021 C CA . GLY E 2 72 ? -22.987 -28.572 -9.121 1.00 36.78 104 GLY E CA 1
ATOM 3022 C C . GLY E 2 72 ? -23.107 -29.088 -7.708 1.00 39.34 104 GLY E C 1
ATOM 3023 O O . GLY E 2 72 ? -22.589 -28.445 -6.787 1.00 39.37 104 GLY E O 1
ATOM 3024 N N . GLU E 2 73 ? -23.825 -30.191 -7.541 1.00 38.21 105 GLU E N 1
ATOM 3025 C CA . GLU E 2 73 ? -24.122 -30.673 -6.173 1.00 41.51 105 GLU E CA 1
ATOM 3026 C C . GLU E 2 73 ? -22.831 -31.071 -5.447 1.00 39.97 105 GLU E C 1
ATOM 3027 O O . GLU E 2 73 ? -22.800 -30.944 -4.221 1.00 37.67 105 GLU E O 1
ATOM 3033 N N . LEU E 2 74 ? -21.835 -31.561 -6.176 1.00 36.47 106 LEU E N 1
ATOM 3034 C CA . LEU E 2 74 ? -20.570 -31.843 -5.512 1.00 38.67 106 LEU E CA 1
ATOM 3035 C C . LEU E 2 74 ? -20.086 -30.614 -4.755 1.00 38.70 106 LEU E C 1
ATOM 3036 O O . LEU E 2 74 ? -19.732 -30.704 -3.574 1.00 34.15 106 LEU E O 1
ATOM 3041 N N . ALA E 2 75 ? -20.067 -29.451 -5.426 1.00 37.06 107 ALA E N 1
ATOM 3042 C CA . ALA E 2 75 ? -19.638 -28.216 -4.770 1.00 36.52 107 ALA E CA 1
ATOM 3043 C C . ALA E 2 75 ? -20.537 -27.869 -3.594 1.00 41.69 107 ALA E C 1
ATOM 3044 O O . ALA E 2 75 ? -20.048 -27.480 -2.525 1.00 39.81 107 ALA E O 1
ATOM 3046 N N . LYS E 2 76 ? -21.856 -28.006 -3.765 1.00 40.47 108 LYS E N 1
ATOM 3047 C CA . LYS E 2 76 ? -22.763 -27.642 -2.676 1.00 37.88 108 LYS E CA 1
ATOM 3048 C C . LYS E 2 76 ? -22.531 -28.511 -1.442 1.00 39.53 108 LYS E C 1
ATOM 3049 O O . LYS E 2 76 ? -22.405 -28.003 -0.313 1.00 40.08 108 LYS E O 1
ATOM 3055 N N . HIS E 2 77 ? -22.468 -29.832 -1.639 1.00 37.26 109 HIS E N 1
ATOM 3056 C CA . HIS E 2 77 ? -22.224 -30.750 -0.530 1.00 40.17 109 HIS E CA 1
ATOM 3057 C C . HIS E 2 77 ? -20.857 -30.509 0.107 1.00 37.42 109 HIS E C 1
ATOM 3058 O O . HIS E 2 77 ? -20.705 -30.607 1.330 1.00 35.38 109 HIS E O 1
ATOM 3065 N N . ALA E 2 78 ? -19.842 -30.235 -0.717 1.00 34.70 110 ALA E N 1
ATOM 3066 C CA . ALA E 2 78 ? -18.507 -29.996 -0.195 1.00 37.48 110 ALA E CA 1
ATOM 3067 C C . ALA E 2 78 ? -18.472 -28.732 0.645 1.00 36.98 110 ALA E C 1
ATOM 3068 O O . ALA E 2 78 ? -17.799 -28.688 1.676 1.00 38.52 110 ALA E O 1
ATOM 3070 N N . VAL E 2 79 ? -19.179 -27.689 0.215 1.00 39.66 111 VAL E N 1
ATOM 3071 C CA . VAL E 2 79 ? -19.239 -26.466 1.006 1.00 35.46 111 VAL E CA 1
ATOM 3072 C C . VAL E 2 79 ? -19.915 -26.753 2.332 1.00 37.81 111 VAL E C 1
ATOM 3073 O O . VAL E 2 79 ? -19.478 -26.279 3.390 1.00 37.90 111 VAL E O 1
ATOM 3077 N N . SER E 2 80 ? -20.958 -27.579 2.306 1.00 35.68 112 SER E N 1
ATOM 3078 C CA . SER E 2 80 ? -21.613 -27.948 3.556 1.00 40.21 112 SER E CA 1
ATOM 3079 C C . SER E 2 80 ? -20.652 -28.677 4.493 1.00 38.42 112 SER E C 1
ATOM 3080 O O . SER E 2 80 ? -20.648 -28.437 5.708 1.00 37.24 112 SER E O 1
ATOM 3083 N N . GLU E 2 81 ? -19.829 -29.577 3.948 1.00 38.74 113 GLU E N 1
ATOM 3084 C CA . GLU E 2 81 ? -18.910 -30.326 4.804 1.00 38.40 113 GLU E CA 1
ATOM 3085 C C . GLU E 2 81 ? -17.786 -29.440 5.330 1.00 37.09 113 GLU E C 1
ATOM 3086 O O . GLU E 2 81 ? -17.357 -29.588 6.482 1.00 37.00 113 GLU E O 1
ATOM 3092 N N . GLY E 2 82 ? -17.301 -28.513 4.508 1.00 34.49 114 GLY E N 1
ATOM 3093 C CA . GLY E 2 82 ? -16.247 -27.626 4.966 1.00 37.29 114 GLY E CA 1
ATOM 3094 C C . GLY E 2 82 ? -16.733 -26.681 6.045 1.00 38.44 114 GLY E C 1
ATOM 3095 O O . GLY E 2 82 ? -16.063 -26.483 7.063 1.00 40.02 114 GLY E O 1
ATOM 3096 N N . THR E 2 83 ? -17.914 -26.091 5.840 1.00 38.31 115 THR E N 1
ATOM 3097 C CA . THR E 2 83 ? -18.491 -25.222 6.854 1.00 38.24 115 THR E CA 1
ATOM 3098 C C . THR E 2 83 ? -18.718 -25.980 8.148 1.00 38.50 115 THR E C 1
ATOM 3099 O O . THR E 2 83 ? -18.419 -25.466 9.234 1.00 40.29 115 THR E O 1
ATOM 3103 N N . LYS E 2 84 ? -19.235 -27.211 8.052 1.00 38.34 116 LYS E N 1
ATOM 3104 C CA . LYS E 2 84 ? -19.446 -28.020 9.246 1.00 39.18 116 LYS E CA 1
ATOM 3105 C C . LYS E 2 84 ? -18.131 -28.292 9.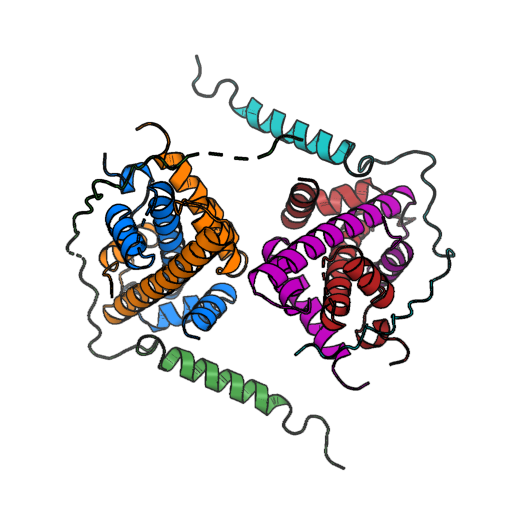979 1.00 40.25 116 LYS E C 1
ATOM 3106 O O . LYS E 2 84 ? -18.055 -28.169 11.210 1.00 43.91 116 LYS E O 1
ATOM 3112 N N . ALA E 2 85 ? -17.085 -28.679 9.244 1.00 38.88 117 ALA E N 1
ATOM 3113 C CA . ALA E 2 85 ? -15.824 -29.028 9.895 1.00 39.97 117 ALA E CA 1
ATOM 3114 C C . ALA E 2 85 ? -15.189 -27.812 10.560 1.00 41.53 117 ALA E C 1
ATOM 3115 O O . ALA E 2 85 ? -14.650 -27.910 11.669 1.00 38.91 117 ALA E O 1
ATOM 3117 N N . VAL E 2 86 ? -15.240 -26.660 9.895 1.00 37.75 118 VAL E N 1
ATOM 3118 C CA . VAL E 2 86 ? -14.675 -25.444 10.473 1.00 41.57 118 VAL E CA 1
ATOM 3119 C C . VAL E 2 86 ? -15.463 -25.026 11.713 1.00 45.20 118 VAL E C 1
ATOM 3120 O O . VAL E 2 86 ? -14.883 -24.751 12.771 1.00 42.44 118 VAL E O 1
ATOM 3124 N N . THR E 2 87 ? -16.795 -25.024 11.619 1.00 43.01 119 THR E N 1
ATOM 3125 C CA . THR E 2 87 ? -17.617 -24.727 12.787 1.00 45.37 119 THR E CA 1
ATOM 3126 C C . THR E 2 87 ? -17.283 -25.654 13.948 1.00 48.28 119 THR E C 1
ATOM 3127 O O . THR E 2 87 ? -17.156 -25.205 15.094 1.00 49.14 119 THR E O 1
ATOM 3131 N N . LYS E 2 88 ? -17.104 -26.948 13.673 1.00 46.66 120 LYS E N 1
ATOM 3132 C CA . LYS E 2 88 ? -16.703 -27.867 14.734 1.00 47.23 120 LYS E CA 1
ATOM 3133 C C . LYS E 2 88 ? -15.346 -27.473 15.311 1.00 49.59 120 LYS E C 1
ATOM 3134 O O . LYS E 2 88 ? -15.176 -27.409 16.533 1.00 51.72 120 LYS E O 1
ATOM 3140 N N . TYR E 2 89 ? -14.375 -27.177 14.437 1.00 48.05 121 TYR E N 1
ATOM 3141 C CA . TYR E 2 89 ? -13.010 -26.916 14.884 1.00 48.15 121 TYR E CA 1
ATOM 3142 C C . TYR E 2 89 ? -12.942 -25.692 15.782 1.00 51.77 121 TYR E C 1
ATOM 3143 O O . TYR E 2 89 ? -12.234 -25.696 16.798 1.00 52.71 121 TYR E O 1
ATOM 3152 N N . THR E 2 90 ? -13.649 -24.626 15.413 1.00 47.01 122 THR E N 1
ATOM 3153 C CA . THR E 2 90 ? -13.610 -23.403 16.206 1.00 53.67 122 THR E CA 1
ATOM 3154 C C . THR E 2 90 ? -14.535 -23.452 17.418 1.00 57.57 122 THR E C 1
ATOM 3155 O O . THR E 2 90 ? -14.486 -22.546 18.257 1.00 61.28 122 THR E O 1
ATOM 3159 N N . SER E 2 91 ? -15.362 -24.482 17.542 1.00 56.50 123 SER E N 1
ATOM 3160 C CA . SER E 2 91 ? -16.185 -24.657 18.726 1.00 57.97 123 SER E CA 1
ATOM 3161 C C . SER E 2 91 ? -15.403 -25.405 19.792 1.00 63.92 123 SER E C 1
ATOM 3162 O O . SER E 2 91 ? -14.473 -26.157 19.494 1.00 65.31 123 SER E O 1
ATOM 3165 N N . ALA E 2 92 ? -15.782 -25.185 21.047 1.00 67.40 124 ALA E N 1
ATOM 3166 C CA . ALA E 2 92 ? -15.088 -25.824 22.153 1.00 67.22 124 ALA E CA 1
ATOM 3167 C C . ALA E 2 92 ? -15.374 -27.319 22.169 1.00 68.59 124 ALA E C 1
ATOM 3168 O O . ALA E 2 92 ? -16.469 -27.765 21.817 1.00 70.21 124 ALA E O 1
ATOM 3170 N N . SER E 2 93 ? -14.364 -28.092 22.571 1.00 68.31 125 SER E N 1
ATOM 3171 C CA . SER E 2 93 ? -14.474 -29.544 22.688 1.00 64.76 125 SER E CA 1
ATOM 3172 C C . SER E 2 93 ? -13.227 -30.108 23.363 1.00 64.58 125 SER E C 1
ATOM 3173 O O . SER E 2 93 ? -13.195 -31.275 23.748 1.00 63.40 125 SER E O 1
ATOM 3176 N N . PRO F 3 23 ? -25.683 -35.773 -52.234 1.00 58.79 9 PRO F N 1
ATOM 3177 C CA . PRO F 3 23 ? -25.296 -36.375 -50.953 1.00 57.45 9 PRO F CA 1
ATOM 3178 C C . PRO F 3 23 ? -26.414 -36.266 -49.934 1.00 53.87 9 PRO F C 1
ATOM 3179 O O . PRO F 3 23 ? -27.230 -35.353 -50.036 1.00 59.82 9 PRO F O 1
ATOM 3183 N N . ARG F 3 24 ? -26.467 -37.174 -48.966 1.00 49.21 10 ARG F N 1
ATOM 3184 C CA . ARG F 3 24 ? -27.451 -37.047 -47.903 1.00 49.80 10 ARG F CA 1
ATOM 3185 C C . ARG F 3 24 ? -27.011 -35.984 -46.913 1.00 50.10 10 ARG F C 1
ATOM 3186 O O . ARG F 3 24 ? -25.837 -35.912 -46.543 1.00 49.46 10 ARG F O 1
ATOM 3194 N N . LYS F 3 25 ? -27.973 -35.210 -46.416 1.00 50.17 11 LYS F N 1
ATOM 3195 C CA . LYS F 3 25 ? -27.652 -34.085 -45.507 1.00 49.78 11 LYS F CA 1
ATOM 3196 C C . LYS F 3 25 ? -27.136 -34.601 -44.163 1.00 51.28 11 LYS F C 1
ATOM 3197 O O . LYS F 3 25 ? -26.438 -33.843 -43.486 1.00 55.83 11 LYS F O 1
ATOM 3203 N N . THR F 3 26 ? -27.443 -35.841 -43.815 1.00 51.36 12 THR F N 1
ATOM 3204 C CA . THR F 3 26 ? -27.061 -36.386 -42.502 1.00 45.84 12 THR F CA 1
ATOM 3205 C C . THR F 3 26 ? -25.859 -37.291 -42.624 1.00 44.45 12 THR F C 1
ATOM 3206 O O . THR F 3 26 ? -25.440 -37.839 -41.598 1.00 44.46 12 THR F O 1
ATOM 3210 N N . ALA F 3 27 ? -25.295 -37.442 -43.817 1.00 41.66 13 ALA F N 1
ATOM 3211 C CA . ALA F 3 27 ? -24.202 -38.423 -44.005 1.00 41.72 13 ALA F CA 1
ATOM 3212 C C . ALA F 3 27 ? -23.016 -38.142 -43.085 1.00 41.82 13 ALA F C 1
ATOM 3213 O O . ALA F 3 27 ? -22.487 -37.023 -43.095 1.00 46.57 13 ALA F O 1
ATOM 3215 N N . GLY F 3 28 ? -22.603 -39.151 -42.323 1.00 42.87 14 GLY F N 1
ATOM 3216 C CA . GLY F 3 28 ? -21.445 -39.007 -41.422 1.00 37.63 14 GLY F CA 1
ATOM 3217 C C . GLY F 3 28 ? -21.735 -38.161 -40.196 1.00 42.96 14 GLY F C 1
ATOM 3218 O O . GLY F 3 28 ? -20.770 -37.719 -39.558 1.00 43.74 14 GLY F O 1
ATOM 3219 N N . ASN F 3 29 ? -23.005 -37.980 -39.845 1.00 42.96 15 ASN F N 1
ATOM 3220 C CA . ASN F 3 29 ? -23.301 -37.088 -38.730 1.00 41.86 15 ASN F CA 1
ATOM 3221 C C . ASN F 3 29 ? -22.983 -37.678 -37.360 1.00 43.00 15 ASN F C 1
ATOM 3222 O O . ASN F 3 29 ? -23.073 -36.947 -36.373 1.00 40.70 15 ASN F O 1
ATOM 3227 N N . ARG F 3 30 ? -22.636 -38.962 -37.257 1.00 41.54 16 ARG F N 1
ATOM 3228 C CA . ARG F 3 30 ? -22.257 -39.526 -35.963 1.00 40.55 16 ARG F CA 1
ATOM 3229 C C . ARG F 3 30 ? -20.758 -39.508 -35.710 1.00 39.27 16 ARG F C 1
ATOM 3230 O O . ARG F 3 30 ? -20.346 -39.685 -34.561 1.00 36.64 16 ARG F O 1
ATOM 3238 N N . LEU F 3 31 ? -19.944 -39.304 -36.750 1.00 35.70 17 LEU F N 1
ATOM 3239 C CA . LEU F 3 31 ? -18.496 -39.428 -36.615 1.00 42.53 17 LEU F CA 1
ATOM 3240 C C . LEU F 3 31 ? -17.949 -38.551 -35.499 1.00 43.18 17 LEU F C 1
ATOM 3241 O O . LEU F 3 31 ? -17.077 -38.980 -34.738 1.00 41.62 17 LEU F O 1
ATOM 3246 N N . SER F 3 32 ? -18.443 -37.317 -35.404 1.00 40.96 18 SER F N 1
ATOM 3247 C CA . SER F 3 32 ? -17.978 -36.393 -34.374 1.00 46.06 18 SER F CA 1
ATOM 3248 C C . SER F 3 32 ? -18.148 -36.988 -32.979 1.00 43.65 18 SER F C 1
ATOM 3249 O O . SER F 3 32 ? -17.193 -37.044 -32.196 1.00 48.30 18 SER F O 1
ATOM 3252 N N . GLY F 3 33 ? -19.357 -37.461 -32.660 1.00 40.88 19 GLY F N 1
ATOM 3253 C CA . GLY F 3 33 ? -19.588 -38.079 -31.366 1.00 45.03 19 GLY F CA 1
ATOM 3254 C C . GLY F 3 33 ? -18.802 -39.360 -31.159 1.00 44.11 19 GLY F C 1
ATOM 3255 O O . GLY F 3 33 ? -18.336 -39.636 -30.049 1.00 43.74 19 GLY F O 1
ATOM 3256 N N . LEU F 3 34 ? -18.656 -40.170 -32.212 1.00 40.87 20 LEU F N 1
ATOM 3257 C CA . LEU F 3 34 ? -17.816 -41.360 -32.102 1.00 40.21 20 LEU F CA 1
ATOM 3258 C C . LEU F 3 34 ? -16.409 -40.980 -31.664 1.00 45.05 20 LEU F C 1
ATOM 3259 O O . LEU F 3 34 ? -15.843 -41.582 -30.743 1.00 42.01 20 LEU F O 1
ATOM 3264 N N . LEU F 3 35 ? -15.836 -39.955 -32.300 1.00 46.17 21 LEU F N 1
ATOM 3265 C CA . LEU F 3 35 ? -14.464 -39.578 -31.979 1.00 45.59 21 LEU F CA 1
ATOM 3266 C C . LEU F 3 35 ? -14.365 -39.006 -30.566 1.00 45.81 21 LEU F C 1
ATOM 3267 O O . LEU F 3 35 ? -13.389 -39.267 -29.856 1.00 49.32 21 LEU F O 1
ATOM 3269 N N . GLU F 3 36 ? -15.363 -38.234 -30.135 1.00 41.01 22 GLU F N 1
ATOM 3270 C CA . GLU F 3 36 ? -15.338 -37.728 -28.764 1.00 46.48 22 GLU F CA 1
ATOM 3271 C C . GLU F 3 36 ? -15.396 -38.871 -27.753 1.00 46.79 22 GLU F C 1
ATOM 3272 O O . GLU F 3 36 ? -14.732 -38.825 -26.702 1.00 44.47 22 GLU F O 1
ATOM 3278 N N . ALA F 3 37 ? -16.187 -39.905 -28.045 1.00 40.40 23 ALA F N 1
ATOM 3279 C CA . ALA F 3 37 ? -16.217 -41.055 -27.149 1.00 42.90 23 ALA F CA 1
ATOM 3280 C C . ALA F 3 37 ? -14.880 -41.787 -27.150 1.00 43.81 23 ALA F C 1
ATOM 3281 O O . ALA F 3 37 ? -14.434 -42.267 -26.102 1.00 43.85 23 ALA F O 1
ATOM 3283 N N . GLU F 3 38 ? -14.223 -41.885 -28.310 1.00 40.12 24 GLU F N 1
ATOM 3284 C CA . GLU F 3 38 ? -12.887 -42.487 -28.342 1.00 44.11 24 GLU F CA 1
ATOM 3285 C C . GLU F 3 38 ? -11.896 -41.673 -27.521 1.00 39.13 24 GLU F C 1
ATOM 3286 O O . GLU F 3 38 ? -10.982 -42.227 -26.904 1.00 38.98 24 GLU F O 1
ATOM 3292 N N . GLU F 3 39 ? -12.043 -40.352 -27.540 1.00 40.26 25 GLU F N 1
ATOM 3293 C CA . GLU F 3 39 ? -11.174 -39.494 -26.747 1.00 45.07 25 GLU F CA 1
ATOM 3294 C C . GLU F 3 39 ? -11.398 -39.715 -25.255 1.00 40.82 25 GLU F C 1
ATOM 3295 O O . GLU F 3 39 ? -10.436 -39.808 -24.489 1.00 41.50 25 GLU F O 1
ATOM 3301 N N . GLU F 3 40 ? -12.659 -39.819 -24.832 1.00 38.21 26 GLU F N 1
ATOM 3302 C CA . GLU F 3 40 ? -12.944 -40.147 -23.436 1.00 36.46 26 GLU F CA 1
ATOM 3303 C C . GLU F 3 40 ? -12.408 -41.528 -23.065 1.00 42.77 26 GLU F C 1
ATOM 3304 O O . GLU F 3 40 ? -11.878 -41.718 -21.959 1.00 39.79 26 GLU F O 1
ATOM 3310 N N . ASP F 3 41 ? -12.543 -42.511 -23.968 1.00 39.44 27 ASP F N 1
ATOM 3311 C CA . ASP F 3 41 ? -11.939 -43.818 -23.730 1.00 36.64 27 ASP F CA 1
ATOM 3312 C C . ASP F 3 41 ? -10.450 -43.667 -23.448 1.00 44.43 27 ASP F C 1
ATOM 3313 O O . ASP F 3 41 ? -9.938 -44.203 -22.457 1.00 41.11 27 ASP F O 1
ATOM 3318 N N . GLU F 3 42 ? -9.733 -42.949 -24.326 1.00 39.43 28 GLU F N 1
ATOM 3319 C CA . GLU F 3 42 ? -8.291 -42.786 -24.130 1.00 45.06 28 GLU F CA 1
ATOM 3320 C C . GLU F 3 42 ? -7.994 -42.053 -22.824 1.00 35.41 28 GLU F C 1
ATOM 3321 O O . GLU F 3 42 ? -7.030 -42.380 -22.129 1.00 42.69 28 GLU F O 1
ATOM 3323 N N . PHE F 3 43 ? -8.832 -41.082 -22.467 1.00 37.88 29 PHE F N 1
ATOM 3324 C CA . PHE F 3 43 ? -8.651 -40.367 -21.208 1.00 40.69 29 PHE F CA 1
ATOM 3325 C C . PHE F 3 43 ? -8.673 -41.336 -20.032 1.00 40.14 29 PHE F C 1
ATOM 3326 O O . PHE F 3 43 ? -7.795 -41.303 -19.165 1.00 40.07 29 PHE F O 1
ATOM 3334 N N . TYR F 3 44 ? -9.667 -42.222 -19.995 1.00 40.19 30 TYR F N 1
ATOM 3335 C CA . TYR F 3 44 ? -9.776 -43.127 -18.853 1.00 42.21 30 TYR F CA 1
ATOM 3336 C C . TYR F 3 44 ? -8.832 -44.319 -18.947 1.00 43.35 30 TYR F C 1
ATOM 3337 O O . TYR F 3 44 ? -8.570 -44.966 -17.924 1.00 42.76 30 TYR F O 1
ATOM 3346 N N . GLN F 3 45 ? -8.314 -44.617 -20.139 1.00 41.93 31 GLN F N 1
ATOM 3347 C CA . GLN F 3 45 ? -7.281 -45.634 -20.294 1.00 39.63 31 GLN F CA 1
ATOM 3348 C C . GLN F 3 45 ? -5.899 -45.121 -19.923 1.00 39.41 31 GLN F C 1
ATOM 3349 O O . GLN F 3 45 ? -4.983 -45.926 -19.737 1.00 38.94 31 GLN F O 1
ATOM 3355 N N . THR F 3 46 ? -5.708 -43.809 -19.847 1.00 38.14 32 THR F N 1
ATOM 3356 C CA . THR F 3 46 ? -4.378 -43.300 -19.526 1.00 43.63 32 THR F CA 1
ATOM 3357 C C . THR F 3 46 ? -4.284 -42.503 -18.235 1.00 41.63 32 THR F C 1
ATOM 3358 O O . THR F 3 46 ? -3.203 -42.446 -17.658 1.00 42.97 32 THR F O 1
ATOM 3362 N N . THR F 3 47 ? -5.357 -41.867 -17.784 1.00 39.55 33 THR F N 1
ATOM 3363 C CA . THR F 3 47 ? -5.266 -40.955 -16.652 1.00 43.91 33 THR F CA 1
ATOM 3364 C C . THR F 3 47 ? -4.919 -41.716 -15.383 1.00 40.76 33 THR F C 1
ATOM 3365 O O . THR F 3 47 ? -5.567 -42.713 -15.056 1.00 41.62 33 THR F O 1
ATOM 3369 N N . TYR F 3 48 ? -3.868 -41.259 -14.691 1.00 39.07 34 TYR F N 1
ATOM 3370 C CA . TYR F 3 48 ? -3.351 -41.921 -13.487 1.00 41.42 34 TYR F CA 1
ATOM 3371 C C . TYR F 3 48 ? -2.969 -43.370 -13.765 1.00 43.28 34 TYR F C 1
ATOM 3372 O O . TYR F 3 48 ? -3.227 -44.262 -12.952 1.00 41.78 34 TYR F O 1
ATOM 3381 N N . GLY F 3 49 ? -2.356 -43.614 -14.926 1.00 43.81 35 GLY F N 1
ATOM 3382 C CA . GLY F 3 49 ? -2.033 -44.971 -15.302 1.00 39.45 35 GLY F CA 1
ATOM 3383 C C . GLY F 3 49 ? -3.202 -45.781 -15.815 1.00 40.19 35 GLY F C 1
ATOM 3384 O O . GLY F 3 49 ? -3.037 -46.976 -16.080 1.00 43.82 35 GLY F O 1
ATOM 3385 N N . GLY F 3 50 ? -4.378 -45.178 -15.955 1.00 42.38 36 GLY F N 1
ATOM 3386 C CA . GLY F 3 50 ? -5.509 -45.878 -16.524 1.00 43.44 36 GLY F CA 1
ATOM 3387 C C . GLY F 3 50 ? -6.403 -46.527 -15.489 1.00 40.74 36 GLY F C 1
ATOM 3388 O O . GLY F 3 50 ? -5.933 -47.102 -14.499 1.00 39.97 36 GLY F O 1
ATOM 3389 N N . PHE F 3 51 ? -7.702 -46.441 -15.727 1.00 37.28 37 PHE F N 1
ATOM 3390 C CA . PHE F 3 51 ? -8.730 -46.991 -14.846 1.00 41.78 37 PHE F CA 1
ATOM 3391 C C . PHE F 3 51 ? -9.107 -48.407 -15.265 1.00 42.70 37 PHE F C 1
ATOM 3392 O O . PHE F 3 51 ? -10.272 -48.727 -15.481 1.00 45.32 37 PHE F O 1
ATOM 3400 N N . THR F 3 52 ? -8.107 -49.258 -15.417 1.00 44.73 38 THR F N 1
ATOM 3401 C CA . THR F 3 52 ? -8.299 -50.583 -15.977 1.00 46.55 38 THR F CA 1
ATOM 3402 C C . THR F 3 52 ? -7.714 -51.604 -15.022 1.00 45.05 38 THR F C 1
ATOM 3403 O O . THR F 3 52 ? -6.777 -51.306 -14.274 1.00 45.01 38 THR F O 1
ATOM 3407 N N . GLU F 3 53 ? -8.294 -52.799 -15.030 1.00 45.65 39 GLU F N 1
ATOM 3408 C CA . GLU F 3 53 ? -7.805 -53.856 -14.161 1.00 48.81 39 GLU F CA 1
ATOM 3409 C C . GLU F 3 53 ? -6.477 -54.393 -14.673 1.00 50.15 39 GLU F C 1
ATOM 3410 O O . GLU F 3 53 ? -6.102 -54.193 -15.829 1.00 55.08 39 GLU F O 1
ATOM 3416 N N . GLU F 3 54 ? -5.755 -55.073 -13.784 1.00 53.12 40 GLU F N 1
ATOM 3417 C CA . GLU F 3 54 ? -4.454 -55.642 -14.107 1.00 54.58 40 GLU F CA 1
ATOM 3418 C C . GLU F 3 54 ? -4.239 -56.878 -13.254 1.00 54.55 40 GLU F C 1
ATOM 3419 O O . GLU F 3 54 ? -4.502 -56.846 -12.050 1.00 56.23 40 GLU F O 1
ATOM 3425 N N . SER F 3 55 ? -3.758 -57.957 -13.864 1.00 52.84 41 SER F N 1
ATOM 3426 C CA . SER F 3 55 ? -3.368 -59.110 -13.071 1.00 53.68 41 SER F CA 1
ATOM 3427 C C . SER F 3 55 ? -2.167 -58.749 -12.207 1.00 51.51 41 SER F C 1
ATOM 3428 O O . SER F 3 55 ? -1.351 -57.896 -12.569 1.00 51.03 41 SER F O 1
ATOM 3431 N N . GLY F 3 56 ? -2.069 -59.402 -11.051 1.00 49.98 42 GLY F N 1
ATOM 3432 C CA . GLY F 3 56 ? -1.052 -59.034 -10.079 1.00 50.06 42 GLY F CA 1
ATOM 3433 C C . GLY F 3 56 ? -1.301 -57.726 -9.352 1.00 50.76 42 GLY F C 1
ATOM 3434 O O . GLY F 3 56 ? -0.376 -57.182 -8.745 1.00 54.63 42 GLY F O 1
ATOM 3435 N N . ASP F 3 57 ? -2.520 -57.191 -9.414 1.00 50.17 43 ASP F N 1
ATOM 3436 C CA . ASP F 3 57 ? -2.888 -55.974 -8.684 1.00 45.95 43 ASP F CA 1
ATOM 3437 C C . ASP F 3 57 ? -3.330 -56.388 -7.287 1.00 48.61 43 ASP F C 1
ATOM 3438 O O . ASP F 3 57 ? -4.507 -56.651 -7.039 1.00 51.47 43 ASP F O 1
ATOM 3443 N N . ASP F 3 58 ? -2.366 -56.447 -6.367 1.00 43.77 44 ASP F N 1
ATOM 3444 C CA . ASP F 3 58 ? -2.590 -56.905 -5.006 1.00 46.20 44 ASP F CA 1
ATOM 3445 C C . ASP F 3 58 ? -3.631 -56.023 -4.302 1.00 45.22 44 ASP F C 1
ATOM 3446 O O . ASP F 3 58 ? -3.972 -54.931 -4.754 1.00 45.93 44 ASP F O 1
ATOM 3451 N N . GLU F 3 59 ? -4.125 -56.511 -3.166 1.00 44.93 45 GLU F N 1
ATOM 3452 C CA . GLU F 3 59 ? -5.057 -55.748 -2.344 1.00 44.53 45 GLU F CA 1
ATOM 3453 C C . GLU F 3 59 ? -4.294 -54.757 -1.475 1.00 43.40 45 GLU F C 1
ATOM 3454 O O . GLU F 3 59 ? -3.278 -55.112 -0.871 1.00 44.87 45 GLU F O 1
ATOM 3460 N N . TYR F 3 60 ? -4.769 -53.517 -1.418 1.00 39.14 46 TYR F N 1
ATOM 3461 C CA . TYR F 3 60 ? -4.151 -52.554 -0.516 1.00 43.79 46 TYR F CA 1
ATOM 3462 C C . TYR F 3 60 ? -4.312 -53.034 0.923 1.00 45.68 46 TYR F C 1
ATOM 3463 O O . TYR F 3 60 ? -5.425 -53.327 1.372 1.00 47.04 46 TYR F O 1
ATOM 3472 N N . GLN F 3 61 ? -3.195 -53.126 1.640 1.00 48.90 47 GLN F N 1
ATOM 3473 C CA . GLN F 3 61 ? -3.182 -53.657 3.000 1.00 56.20 47 GLN F CA 1
ATOM 3474 C C . GLN F 3 61 ? -3.348 -52.502 3.981 1.00 64.17 47 GLN F C 1
ATOM 3475 O O . GLN F 3 61 ? -2.473 -51.636 4.086 1.00 64.67 47 GLN F O 1
ATOM 3477 N N . GLY F 3 62 ? -4.468 -52.497 4.705 1.00 75.09 48 GLY F N 1
ATOM 3478 C CA . GLY F 3 62 ? -4.706 -51.481 5.717 1.00 77.27 48 GLY F CA 1
ATOM 3479 C C . GLY F 3 62 ? -3.851 -51.619 6.954 1.00 83.56 48 GLY F C 1
ATOM 3480 O O . GLY F 3 62 ? -3.811 -50.687 7.768 1.00 81.45 48 GLY F O 1
ATOM 3481 N N . ASP F 3 63 ? -3.180 -52.761 7.118 1.00 85.18 49 ASP F N 1
ATOM 3482 C CA . ASP F 3 63 ? -2.181 -52.897 8.168 1.00 86.18 49 ASP F CA 1
ATOM 3483 C C . ASP F 3 63 ? -1.102 -51.828 8.055 1.00 88.86 49 ASP F C 1
ATOM 3484 O O . ASP F 3 63 ? -0.437 -51.529 9.055 1.00 87.92 49 ASP F O 1
ATOM 3486 N N . GLN F 3 64 ? -0.899 -51.270 6.854 1.00 93.12 50 GLN F N 1
ATOM 3487 C CA . GLN F 3 64 ? -0.116 -50.051 6.694 1.00 89.57 50 GLN F CA 1
ATOM 3488 C C . GLN F 3 64 ? -0.575 -49.079 7.766 1.00 89.11 50 GLN F C 1
ATOM 3489 O O . GLN F 3 64 ? -1.682 -48.545 7.682 1.00 91.37 50 GLN F O 1
ATOM 3491 N N . SER F 3 65 ? 0.248 -48.885 8.793 1.00 82.03 51 SER F N 1
ATOM 3492 C CA . SER F 3 65 ? -0.205 -48.244 10.022 1.00 77.58 51 SER F CA 1
ATOM 3493 C C . SER F 3 65 ? -0.771 -46.852 9.759 1.00 68.25 51 SER F C 1
ATOM 3494 O O . SER F 3 65 ? -0.384 -46.157 8.813 1.00 63.16 51 SER F O 1
ATOM 3496 N N . ASP F 3 66 ? -1.639 -46.437 10.681 1.00 64.70 52 ASP F N 1
ATOM 3497 C CA . ASP F 3 66 ? -2.124 -45.041 10.620 1.00 60.26 52 ASP F CA 1
ATOM 3498 C C . ASP F 3 66 ? -0.921 -44.167 10.972 1.00 59.11 52 ASP F C 1
ATOM 3499 O O . ASP F 3 66 ? -0.019 -44.650 11.684 1.00 56.95 52 ASP F O 1
ATOM 3504 N N . THR F 3 67 ? -0.895 -42.942 10.471 1.00 57.93 53 THR F N 1
ATOM 3505 C CA . THR F 3 67 ? 0.272 -42.081 10.707 1.00 55.22 53 THR F CA 1
ATOM 3506 C C . THR F 3 67 ? -0.084 -41.039 11.724 1.00 54.70 53 THR F C 1
ATOM 3507 O O . THR F 3 67 ? -1.267 -40.916 12.073 1.00 51.83 53 THR F O 1
ATOM 3511 N N . GLU F 3 68 ? 0.922 -40.320 12.199 1.00 55.92 54 GLU F N 1
ATOM 3512 C CA . GLU F 3 68 ? 0.667 -39.222 13.151 1.00 53.00 54 GLU F CA 1
ATOM 3513 C C . GLU F 3 68 ? 0.349 -37.966 12.339 1.00 51.75 54 GLU F C 1
ATOM 3514 O O . GLU F 3 68 ? 0.760 -37.908 11.168 1.00 50.32 54 GLU F O 1
ATOM 3520 N N . ASP F 3 69 ? -0.397 -37.040 12.932 1.00 46.25 55 ASP F N 1
ATOM 3521 C CA . ASP F 3 69 ? -0.741 -35.771 12.239 1.00 49.50 55 ASP F CA 1
ATOM 3522 C C . ASP F 3 69 ? -0.503 -34.606 13.198 1.00 48.06 55 ASP F C 1
ATOM 3523 O O . ASP F 3 69 ? -1.418 -34.245 13.952 1.00 48.13 55 ASP F O 1
ATOM 3528 N N . GLU F 3 70 ? 0.708 -34.079 13.169 1.00 48.50 56 GLU F N 1
ATOM 3529 C CA . GLU F 3 70 ? 1.057 -32.996 14.114 1.00 48.82 56 GLU F CA 1
ATOM 3530 C C . GLU F 3 70 ? 1.039 -31.682 13.340 1.00 44.30 56 GLU F C 1
ATOM 3531 O O . GLU F 3 70 ? 1.398 -31.678 12.160 1.00 47.22 56 GLU F O 1
ATOM 3533 N N . VAL F 3 71 ? 0.589 -30.627 14.000 1.00 45.36 57 VAL F N 1
ATOM 3534 C CA . VAL F 3 71 ? 0.510 -29.346 13.310 1.00 48.04 57 VAL F CA 1
ATOM 3535 C C . VAL F 3 71 ? 1.773 -28.549 13.603 1.00 46.12 57 VAL F C 1
ATOM 3536 O O . VAL F 3 71 ? 2.400 -28.668 14.671 1.00 45.73 57 VAL F O 1
ATOM 3540 N N . ASP F 3 72 ? 2.162 -27.744 12.626 1.00 43.84 58 ASP F N 1
ATOM 3541 C CA . ASP F 3 72 ? 3.250 -26.805 12.804 1.00 43.44 58 ASP F CA 1
ATOM 3542 C C . ASP F 3 72 ? 2.841 -25.706 13.782 1.00 45.01 58 ASP F C 1
ATOM 3543 O O . ASP F 3 72 ? 1.662 -25.516 14.103 1.00 40.24 58 ASP F O 1
ATOM 3548 N N . SER F 3 73 ? 3.848 -24.968 14.254 1.00 45.77 59 SER F N 1
ATOM 3549 C CA . SER F 3 73 ? 3.613 -23.906 15.227 1.00 46.83 59 SER F CA 1
ATOM 3550 C C . SER F 3 73 ? 2.797 -22.754 14.660 1.00 44.55 59 SER F C 1
ATOM 3551 O O . SER F 3 73 ? 2.251 -21.965 15.434 1.00 50.05 59 SER F O 1
ATOM 3554 N N . ASP F 3 74 ? 2.701 -22.627 13.335 1.00 44.25 60 ASP F N 1
ATOM 3555 C CA . ASP F 3 74 ? 1.930 -21.556 12.719 1.00 46.04 60 ASP F CA 1
ATOM 3556 C C . ASP F 3 74 ? 0.608 -22.060 12.162 1.00 44.82 60 ASP F C 1
ATOM 3557 O O . ASP F 3 74 ? 0.114 -21.537 11.158 1.00 44.01 60 ASP F O 1
ATOM 3562 N N . PHE F 3 75 ? 0.041 -23.085 12.793 1.00 43.62 61 PHE F N 1
ATOM 3563 C CA . PHE F 3 75 ? -1.262 -23.605 12.409 1.00 45.85 61 PHE F CA 1
ATOM 3564 C C . PHE F 3 75 ? -2.379 -22.729 12.962 1.00 47.95 61 PHE F C 1
ATOM 3565 O O . PHE F 3 75 ? -3.205 -22.207 12.210 1.00 43.48 61 PHE F O 1
ATOM 3573 N N . ASP F 3 76 ? -2.416 -22.556 14.281 1.00 48.91 62 ASP F N 1
ATOM 3574 C CA . ASP F 3 76 ? -3.482 -21.794 14.930 1.00 51.05 62 ASP F CA 1
ATOM 3575 C C . ASP F 3 76 ? -3.057 -20.332 15.076 1.00 48.88 62 ASP F C 1
ATOM 3576 O O . ASP F 3 76 ? -2.818 -19.828 16.168 1.00 54.27 62 ASP F O 1
ATOM 3581 N N . ILE F 3 77 ? -2.957 -19.651 13.933 1.00 51.54 63 ILE F N 1
ATOM 3582 C CA . ILE F 3 77 ? -2.605 -18.235 13.915 1.00 54.94 63 ILE F CA 1
ATOM 3583 C C . ILE F 3 77 ? -3.877 -17.398 13.969 1.00 56.91 63 ILE F C 1
ATOM 3584 O O . ILE F 3 77 ? -4.986 -17.877 13.724 1.00 55.86 63 ILE F O 1
ATOM 3589 N N . ASP F 3 78 ? -3.709 -16.120 14.289 1.00 57.37 64 ASP F N 1
ATOM 3590 C CA . ASP F 3 78 ? -4.806 -15.172 14.180 1.00 62.94 64 ASP F CA 1
ATOM 3591 C C . ASP F 3 78 ? -5.102 -14.935 12.706 1.00 57.59 64 ASP F C 1
ATOM 3592 O O . ASP F 3 78 ? -4.200 -14.612 11.929 1.00 60.03 64 ASP F O 1
ATOM 3597 N N . GLU F 3 79 ? -6.361 -15.117 12.314 1.00 57.51 65 GLU F N 1
ATOM 3598 C CA . GLU F 3 79 ? -6.754 -15.002 10.917 1.00 59.64 65 GLU F CA 1
ATOM 3599 C C . GLU F 3 79 ? -7.506 -13.708 10.633 1.00 67.12 65 GLU F C 1
ATOM 3600 O O . GLU F 3 79 ? -8.291 -13.652 9.681 1.00 64.90 65 GLU F O 1
ATOM 3606 N N . GLY F 3 80 ? -7.289 -12.674 11.442 1.00 71.37 66 GLY F N 1
ATOM 3607 C CA . GLY F 3 80 ? -7.908 -11.380 11.210 1.00 75.83 66 GLY F CA 1
ATOM 3608 C C . GLY F 3 80 ? -9.421 -11.386 11.301 1.00 78.54 66 GLY F C 1
ATOM 3609 O O . GLY F 3 80 ? -10.105 -10.910 10.393 1.00 87.46 66 GLY F O 1
#